Protein 8BH9 (pdb70)

Secondary structure (DSSP, 8-state):
-HHHHHHHHHHHHTSSS--HHHHHHHHHHHHHHHHHHHHHHHHTGGGS-GGG--HHHHHHHIIIIIIHHHHHHHHHHHHHHHHHHHHHHHHHHHTT-GGG-----TTTHHHHHHHHHHHHHHHHHHHHHHHHHHHHEE-TTS-HHHHHHHT----S-EE-TT-HHHHHHHHHHHHHHHHHHHHHHHHHHHHIIIIIGGGT-HHHHHHHHHS-----GGGGGHHHHHHHHHHHHH-TT--HHHHHHHHHHHHTT-HHHHHHHHHHHHHBTT--SSHHHHHHHHHHHSSHHHHHHHHHHH---S----HHHHHHHHHHHHHHHHH-HHHH-BTTEEETTEEHHHHHHHHHHHHHHT--HHHHHHHHHHHHHHHHH---HHHHHHHHHHHHHHHHHHHHHHTTS--HHHHHHHHHHHHH-HHHHHHHHH-HHHHHHHHHHHHH------S----SS--HHHHHTTTBGGGTTS--SS--GGG-S-S--TTTTT-GGGS--TTTHHHHHHHHHHHHHHHHHHHHHH-

Structure (mmCIF, N/CA/C/O backbone):
data_8BH9
#
_entry.id   8BH9
#
_cell.length_a   36.448
_cell.length_b   79.462
_cell.length_c   218.252
_cell.angle_alpha   90.000
_cell.angle_beta   90.000
_cell.angle_gamma   90.000
#
_symmetry.space_group_name_H-M   'P 21 21 21'
#
loop_
_entity.id
_entity.type
_entity.pdbx_description
1 polymer 'PCIF1_WW domain-containing protein'
2 polymer "RNA (5'-R(P*AP*AP*GP*AP*AP*UP*GP*CP*AP*UP*UP*C)-3')"
3 non-polymer 'POTASSIUM ION'
4 water water
#
loop_
_atom_site.group_PDB
_atom_site.id
_atom_site.type_symbol
_atom_site.label_atom_id
_atom_site.label_alt_id
_atom_site.label_comp_id
_atom_site.label_asym_id
_atom_site.label_entity_id
_atom_site.label_seq_id
_atom_site.pdbx_PDB_ins_code
_atom_site.Cartn_x
_atom_site.Cartn_y
_atom_site.Cartn_z
_atom_site.occupancy
_atom_site.B_iso_or_equiv
_atom_site.auth_seq_id
_atom_site.auth_comp_id
_atom_site.auth_asym_id
_atom_site.auth_atom_id
_atom_site.pdbx_PDB_model_num
ATOM 1 N N . ALA A 1 3 ? 12.46075 -30.39268 43.17656 1.000 82.39287 3 ALA A N 1
ATOM 2 C CA . ALA A 1 3 ? 11.41586 -31.31088 43.61978 1.000 82.45507 3 ALA A CA 1
ATOM 3 C C . ALA A 1 3 ? 10.19872 -31.25430 42.69915 1.000 80.71485 3 ALA A C 1
ATOM 4 O O . ALA A 1 3 ? 9.56026 -32.27603 42.44797 1.000 84.95651 3 ALA A O 1
ATOM 6 N N . ILE A 1 4 ? 9.88139 -30.05847 42.19391 1.000 70.68808 4 ILE A N 1
ATOM 7 C CA . ILE A 1 4 ? 8.74714 -29.91745 41.28336 1.000 72.87546 4 ILE A CA 1
ATOM 8 C C . ILE A 1 4 ? 8.97529 -30.72087 40.00656 1.000 78.27922 4 ILE A C 1
ATOM 9 O O . ILE A 1 4 ? 8.02751 -31.26785 39.42892 1.000 70.41023 4 ILE A O 1
ATOM 14 N N . ARG A 1 5 ? 10.22634 -30.81169 39.54819 1.000 75.36767 5 ARG A N 1
ATOM 15 C CA . ARG A 1 5 ? 10.52520 -31.62152 38.37063 1.000 83.04598 5 ARG A CA 1
ATOM 16 C C . ARG A 1 5 ? 10.20012 -33.09466 38.60717 1.000 77.65699 5 ARG A C 1
ATOM 17 O O . ARG A 1 5 ? 9.63643 -33.76065 37.72923 1.000 82.71213 5 ARG A O 1
ATOM 25 N N . THR A 1 6 ? 10.54763 -33.62366 39.78375 1.000 76.05129 6 THR A N 1
ATOM 26 C CA . THR A 1 6 ? 10.24334 -35.02184 40.08491 1.000 85.16625 6 THR A CA 1
ATOM 27 C C . THR A 1 6 ? 8.73977 -35.26150 40.09258 1.000 77.32797 6 THR A C 1
ATOM 28 O O . THR A 1 6 ? 8.24432 -36.24075 39.51259 1.000 75.00413 6 THR A O 1
ATOM 32 N N . TYR A 1 7 ? 7.99919 -34.36573 40.74945 1.000 71.43820 7 TYR A N 1
ATOM 33 C CA . TYR A 1 7 ? 6.54862 -34.48205 40.78671 1.000 72.42383 7 TYR A CA 1
ATOM 34 C C . TYR A 1 7 ? 5.95967 -34.42307 39.38651 1.000 68.56123 7 TYR A C 1
ATOM 35 O O . TYR A 1 7 ? 5.06383 -35.20469 39.05813 1.000 63.40238 7 TYR A O 1
ATOM 44 N N . SER A 1 8 ? 6.44689 -33.50110 38.54849 1.000 62.04596 8 SER A N 1
ATOM 45 C CA . SER A 1 8 ? 5.90589 -33.37518 37.19966 1.000 65.95383 8 SER A CA 1
ATOM 46 C C . SER A 1 8 ? 6.22760 -34.60665 36.35806 1.000 65.99030 8 SER A C 1
ATOM 47 O O . SER A 1 8 ? 5.41312 -35.01320 35.52326 1.000 60.71291 8 SER A O 1
ATOM 50 N N . THR A 1 9 ? 7.39752 -35.22430 36.57403 1.000 69.23449 9 THR A N 1
ATOM 51 C CA . THR A 1 9 ? 7.70077 -36.49581 35.91489 1.000 68.06659 9 THR A CA 1
ATOM 52 C C . THR A 1 9 ? 6.69659 -37.56810 36.30834 1.000 68.18931 9 THR A C 1
ATOM 53 O O . THR A 1 9 ? 6.13408 -38.26207 35.44803 1.000 69.23191 9 THR A O 1
ATOM 57 N N . GLN A 1 10 ? 6.48789 -37.74091 37.61781 1.000 69.28038 10 GLN A N 1
ATOM 58 C CA . GLN A 1 10 ? 5.54333 -38.75441 38.07233 1.000 63.90445 10 GLN A CA 1
ATOM 59 C C . GLN A 1 10 ? 4.15232 -38.46008 37.53736 1.000 65.05038 10 GLN A C 1
ATOM 60 O O . GLN A 1 10 ? 3.43557 -39.37372 37.10484 1.000 56.97796 10 GLN A O 1
ATOM 66 N N . LEU A 1 11 ? 3.76762 -37.17954 37.53395 1.000 54.49131 11 LEU A N 1
ATOM 67 C CA . LEU A 1 11 ? 2.46517 -36.79399 37.01526 1.000 54.54341 11 LEU A CA 1
ATOM 68 C C . LEU A 1 11 ? 2.33203 -37.17022 35.54795 1.000 55.83733 11 LEU A C 1
ATOM 69 O O . LEU A 1 11 ? 1.33720 -37.77294 35.14587 1.000 54.29883 11 LEU A O 1
ATOM 74 N N . GLU A 1 12 ? 3.32548 -36.82076 34.73096 1.000 60.37820 12 GLU A N 1
ATOM 75 C CA . GLU A 1 12 ? 3.23336 -37.11783 33.30770 1.000 67.91481 12 GLU A CA 1
ATOM 76 C C . GLU A 1 12 ? 3.19354 -38.61785 33.05790 1.000 65.80418 12 GLU A C 1
ATOM 77 O O . GLU A 1 12 ? 2.52073 -39.07397 32.12577 1.000 69.76006 12 GLU A O 1
ATOM 83 N N . GLU A 1 13 ? 3.89258 -39.39860 33.88175 1.000 65.80173 13 GLU A N 1
ATOM 84 C CA . GLU A 1 13 ? 3.75461 -40.84825 33.78929 1.000 71.79043 13 GLU A CA 1
ATOM 85 C C . GLU A 1 13 ? 2.33078 -41.28446 34.12367 1.000 67.70262 13 GLU A C 1
ATOM 86 O O . GLU A 1 13 ? 1.77049 -42.16236 33.45947 1.000 66.34314 13 GLU A O 1
ATOM 92 N N . ILE A 1 14 ? 1.72525 -40.67533 35.14392 1.000 61.04218 14 ILE A N 1
ATOM 93 C CA . ILE A 1 14 ? 0.36267 -41.04516 35.52666 1.000 67.88570 14 ILE A CA 1
ATOM 94 C C . ILE A 1 14 ? -0.63083 -40.66736 34.42941 1.000 64.03660 14 ILE A C 1
ATOM 95 O O . ILE A 1 14 ? -1.43425 -41.49515 33.98661 1.000 59.96897 14 ILE A O 1
ATOM 100 N N . LEU A 1 15 ? -0.57770 -39.41675 33.95994 1.000 56.89237 15 LEU A N 1
ATOM 101 C CA . LEU A 1 15 ? -1.55128 -38.92324 32.99385 1.000 56.30458 15 LEU A CA 1
ATOM 102 C C . LEU A 1 15 ? -1.41350 -39.60598 31.63812 1.000 64.35957 15 LEU A C 1
ATOM 103 O O . LEU A 1 15 ? -2.36032 -39.57498 30.84556 1.000 63.87218 15 LEU A O 1
ATOM 108 N N . SER A 1 16 ? -0.27577 -40.24488 31.36892 1.000 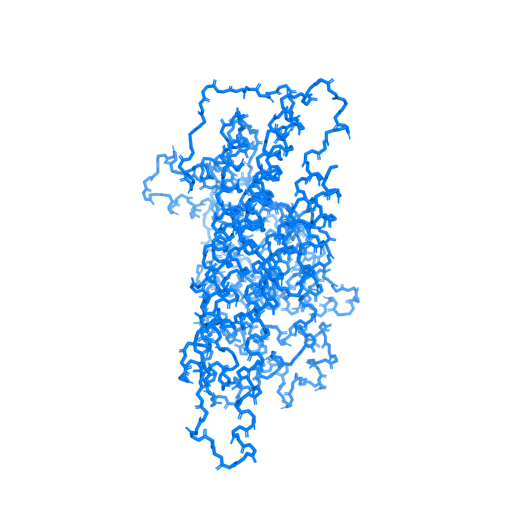62.59196 16 SER A N 1
ATOM 109 C CA . SER A 1 16 ? -0.05044 -40.92618 30.10157 1.000 71.57840 16 SER A CA 1
ATOM 110 C C . SER A 1 16 ? -0.58721 -42.35275 30.07476 1.000 77.13281 16 SER A C 1
ATOM 111 O O . SER A 1 16 ? -0.43730 -43.02951 29.05172 1.000 74.11650 16 SER A O 1
ATOM 114 N N . ARG A 1 17 ? -1.18342 -42.84107 31.15825 1.000 74.12315 17 ARG A N 1
ATOM 115 C CA . ARG A 1 17 ? -1.67351 -44.21529 31.16401 1.000 79.22300 17 ARG A CA 1
ATOM 116 C C . ARG A 1 17 ? -2.95022 -44.33793 30.33585 1.000 76.79508 17 ARG A C 1
ATOM 117 O O . ARG A 1 17 ? -3.77476 -43.42236 30.28965 1.000 69.94962 17 ARG A O 1
ATOM 125 N N . LYS A 1 18 ? -3.11127 -45.49197 29.67541 1.000 73.87282 18 LYS A N 1
ATOM 126 C CA . LYS A 1 18 ? -4.30450 -45.71094 28.86069 1.000 70.69360 18 LYS A CA 1
ATOM 127 C C . LYS A 1 18 ? -5.57568 -45.69973 29.70368 1.000 78.85675 18 LYS A C 1
ATOM 128 O O . LYS A 1 18 ? -6.62866 -45.24961 29.23538 1.000 83.89471 18 LYS A O 1
ATOM 134 N N . PHE A 1 19 ? -5.49977 -46.17390 30.94408 1.000 73.81645 19 PHE A N 1
ATOM 135 C CA . PHE A 1 19 ? -6.65066 -46.24426 31.83661 1.000 74.82254 19 PHE A CA 1
ATOM 136 C C . PHE A 1 19 ? -6.34870 -45.43555 33.09019 1.000 85.55517 19 PHE A C 1
ATOM 137 O O . PHE A 1 19 ? -5.39612 -45.73972 33.81671 1.000 76.10687 19 PHE A O 1
ATOM 145 N N . SER A 1 20 ? -7.16048 -44.40970 33.33703 1.000 83.73664 20 SER A N 1
ATOM 146 C CA . SER A 1 20 ? -6.87112 -43.41343 34.35840 1.000 94.03120 20 SER A CA 1
ATOM 147 C C . SER A 1 20 ? -7.43176 -43.84258 35.70660 1.000 99.05027 20 SER A C 1
ATOM 148 O O . SER A 1 20 ? -8.61007 -44.20070 35.81564 1.000 103.43864 20 SER A O 1
ATOM 151 N N . ASP A 1 21 ? -6.58078 -43.80551 36.72840 1.000 92.72708 21 ASP A N 1
ATOM 152 C CA . ASP A 1 21 ? -7.01319 -43.99267 38.10946 1.000 86.38751 21 ASP A CA 1
ATOM 153 C C . ASP A 1 21 ? -7.25635 -42.60248 38.68286 1.000 79.96771 21 ASP A C 1
ATOM 154 O O . ASP A 1 21 ? -6.31478 -41.86581 38.98499 1.000 68.86754 21 ASP A O 1
ATOM 159 N N . HIS A 1 22 ? -8.53219 -42.23341 38.79716 1.000 87.15998 22 HIS A N 1
ATOM 160 C CA . HIS A 1 22 ? -8.89330 -40.93605 39.35740 1.000 87.81786 22 HIS A CA 1
ATOM 161 C C . HIS A 1 22 ? -8.42603 -40.80555 40.80204 1.000 76.39946 22 HIS A C 1
ATOM 162 O O . HIS A 1 22 ? -7.90542 -39.75591 41.20335 1.000 64.20630 22 HIS A O 1
ATOM 169 N N . SER A 1 23 ? -8.60412 -41.86344 41.59763 1.000 84.72539 23 SER A N 1
ATOM 170 C CA . SER A 1 23 ? -8.19533 -41.81648 42.99485 1.000 73.40364 23 SER A CA 1
ATOM 171 C C . SER A 1 23 ? -6.69328 -41.63046 43.11470 1.000 63.58077 23 SER A C 1
ATOM 172 O O . SER A 1 23 ? -6.22441 -40.89582 43.98967 1.000 63.00723 23 SER A O 1
ATOM 175 N N . LEU A 1 24 ? -5.92065 -42.30276 42.25410 1.000 62.70528 24 LEU A N 1
ATOM 176 C CA . LEU A 1 24 ? -4.46851 -42.18039 42.32318 1.000 60.42710 24 LEU A CA 1
ATOM 177 C C . LEU A 1 24 ? -4.03111 -40.75245 42.03503 1.000 55.18533 24 LEU A C 1
ATOM 178 O O . LEU A 1 24 ? -3.21171 -40.18243 42.77020 1.000 58.82367 24 LEU A O 1
ATOM 183 N N . LEU A 1 25 ? -4.61339 -40.14394 40.99953 1.000 54.82227 25 LEU A N 1
ATOM 184 C CA . LEU A 1 25 ? -4.31978 -38.75312 40.67011 1.000 55.35199 25 LEU A CA 1
ATOM 185 C C . LEU A 1 25 ? -4.68020 -37.81397 41.81792 1.000 44.63473 25 LEU A C 1
ATOM 186 O O . LEU A 1 25 ? -3.86689 -36.97458 42.21730 1.000 42.27014 25 LEU A O 1
ATOM 191 N N . LEU A 1 26 ? -5.89819 -37.93056 42.35921 1.000 52.71276 26 LEU A N 1
ATOM 192 C CA . LEU A 1 26 ? -6.30376 -37.02795 43.44230 1.000 49.94314 26 LEU A CA 1
ATOM 193 C C . LEU A 1 26 ? -5.42946 -37.20863 44.68130 1.000 48.87790 26 LEU A C 1
ATOM 194 O O . LEU A 1 26 ? -5.04885 -36.22782 45.32957 1.000 52.93229 26 LEU A O 1
ATOM 199 N N . GLY A 1 27 ? -5.10391 -38.45342 45.03622 1.000 53.70199 27 GLY A N 1
ATOM 200 C CA . GLY A 1 27 ? -4.20936 -38.66748 46.16392 1.000 54.46473 27 GLY A CA 1
ATOM 201 C C . GLY A 1 27 ? -2.84350 -38.04681 45.93880 1.000 52.76500 27 GLY A C 1
ATOM 202 O O . GLY A 1 27 ? -2.27566 -37.42113 46.84269 1.000 54.32782 27 GLY A O 1
ATOM 203 N N . PHE A 1 28 ? -2.30604 -38.19872 44.72053 1.000 48.77710 28 PHE A N 1
ATOM 204 C CA . PHE A 1 28 ? -0.99577 -37.64504 44.39822 1.000 51.04295 28 PHE A CA 1
ATOM 205 C C . PHE A 1 28 ? -1.01861 -36.11660 44.43736 1.000 52.66528 28 PHE A C 1
ATOM 206 O O . PHE A 1 28 ? -0.08710 -35.48100 44.95372 1.000 45.18248 28 PHE A O 1
ATOM 214 N N . ASN A 1 29 ? -2.08433 -35.50753 43.90879 1.000 42.46760 29 ASN A N 1
ATOM 215 C CA . ASN A 1 29 ? -2.21175 -34.05740 43.99910 1.000 42.90996 29 ASN A CA 1
ATOM 216 C C . ASN A 1 29 ? -2.29024 -33.60778 45.44885 1.000 41.53136 29 ASN A C 1
ATOM 217 O O . ASN A 1 29 ? -1.64988 -32.62643 45.82725 1.000 43.74487 29 ASN A O 1
ATOM 222 N N . ALA A 1 30 ? -3.07419 -34.30645 46.27504 1.000 44.66232 30 ALA A N 1
ATOM 223 C CA . ALA A 1 30 ? -3.19981 -33.90647 47.67759 1.000 47.40120 30 ALA A CA 1
ATOM 224 C C . ALA A 1 30 ? -1.85676 -33.98910 48.40424 1.000 51.76793 30 ALA A C 1
ATOM 225 O O . ALA A 1 30 ? -1.50246 -33.08944 49.17941 1.000 47.59296 30 ALA A O 1
ATOM 227 N N . SER A 1 31 ? -1.08584 -35.05322 48.15208 1.000 48.99161 31 SER A N 1
ATOM 228 C CA . SER A 1 31 ? 0.23485 -35.17191 48.77265 1.000 56.42839 31 SER A CA 1
ATOM 229 C C . SER A 1 31 ? 1.18012 -34.06157 48.31004 1.000 47.19335 31 SER A C 1
ATOM 230 O O . SER A 1 31 ? 1.89353 -33.45777 49.13118 1.000 51.64193 31 SER A O 1
ATOM 233 N N . VAL A 1 32 ? 1.18621 -33.76050 47.00210 1.000 44.40943 32 VAL A N 1
ATOM 234 C CA . VAL A 1 32 ? 2.04875 -32.69182 46.49141 1.000 45.26874 32 VAL A CA 1
ATOM 235 C C . VAL A 1 32 ? 1.63823 -31.33777 47.06831 1.000 52.13504 32 VAL A C 1
ATOM 236 O O . VAL A 1 32 ? 2.48943 -30.49254 47.37322 1.000 47.60498 32 VAL A O 1
ATOM 240 N N . GLN A 1 33 ? 0.32991 -31.09454 47.18637 1.000 43.58491 33 GLN A N 1
ATOM 241 C CA . GLN A 1 33 ? -0.14954 -29.83740 47.74513 1.000 45.37627 33 GLN A CA 1
ATOM 242 C C . GLN A 1 33 ? 0.26652 -29.68810 49.19898 1.000 44.44048 33 GLN A C 1
ATOM 243 O O . GLN A 1 33 ? 0.68816 -28.60581 49.62211 1.000 44.04273 33 GLN A O 1
ATOM 249 N N . ALA A 1 34 ? 0.13254 -30.75683 49.98735 1.000 42.76936 34 ALA A N 1
ATOM 250 C CA . ALA A 1 34 ? 0.55043 -30.67488 51.38485 1.000 53.19429 34 ALA A CA 1
ATOM 251 C C . ALA A 1 34 ? 2.03122 -30.32094 51.47877 1.000 56.04941 34 ALA A C 1
ATOM 252 O O . ALA A 1 34 ? 2.42703 -29.41116 52.23942 1.000 54.82800 34 ALA A O 1
ATOM 254 N N . LYS A 1 35 ? 2.85335 -30.99843 50.66095 1.000 54.52498 35 LYS A N 1
ATOM 255 C CA . LYS A 1 35 ? 4.28561 -30.71929 50.62830 1.000 52.83491 35 LYS A CA 1
ATOM 256 C C . LYS A 1 35 ? 4.56628 -29.26407 50.27317 1.000 50.56307 35 LYS A C 1
ATOM 257 O O . LYS A 1 35 ? 5.30988 -28.57555 50.98223 1.000 55.29868 35 LYS A O 1
ATOM 263 N N . ILE A 1 36 ? 3.98464 -28.78384 49.17084 1.000 49.19360 36 ILE A N 1
ATOM 264 C CA . ILE A 1 36 ? 4.24722 -27.42518 48.69809 1.000 45.93465 36 ILE A CA 1
ATOM 265 C C . ILE A 1 36 ? 3.82268 -26.39738 49.74317 1.000 45.67095 36 ILE A C 1
ATOM 266 O O . ILE A 1 36 ? 4.49752 -25.38218 49.93977 1.000 44.52848 36 ILE A O 1
ATOM 271 N N . TYR A 1 37 ? 2.68610 -26.62521 50.40830 1.000 45.83006 37 TYR A N 1
ATOM 272 C CA . TYR A 1 37 ? 2.22300 -25.68181 51.42338 1.000 46.89921 37 TYR A CA 1
ATOM 273 C C . TYR A 1 37 ? 3.22787 -25.55441 52.57025 1.000 48.15266 37 TYR A C 1
ATOM 274 O O . TYR A 1 37 ? 3.64153 -24.43978 52.93679 1.000 43.27822 37 TYR A O 1
ATOM 283 N N . THR A 1 38 ? 3.63207 -26.68744 53.15818 1.000 43.87058 38 THR A N 1
ATOM 284 C CA . THR A 1 38 ? 4.60253 -26.58897 54.24689 1.000 51.10776 38 THR A CA 1
ATOM 285 C C . THR A 1 38 ? 5.91035 -25.96433 53.75251 1.000 55.15668 38 THR A C 1
ATOM 286 O O . THR A 1 38 ? 6.52625 -25.14255 54.46293 1.000 50.97700 38 THR A O 1
ATOM 290 N N . TRP A 1 39 ? 6.28777 -26.25523 52.49828 1.000 42.51007 39 TRP A N 1
ATOM 291 C CA . TRP A 1 39 ? 7.52527 -25.71632 51.95061 1.000 43.67656 39 TRP A CA 1
ATOM 292 C C . TRP A 1 39 ? 7.46848 -24.20221 51.82321 1.000 45.29587 39 TRP A C 1
ATOM 293 O O . TRP A 1 39 ? 8.42007 -23.51254 52.19694 1.000 47.54092 39 TRP A O 1
ATOM 304 N N . ILE A 1 40 ? 6.37080 -23.66225 51.29057 1.000 39.68516 40 ILE A N 1
ATOM 305 C CA . ILE A 1 40 ? 6.31950 -22.22375 51.03474 1.000 43.31977 40 ILE A CA 1
ATOM 306 C C . ILE A 1 40 ? 6.17569 -21.45544 52.34317 1.000 40.38703 40 ILE A C 1
ATOM 307 O O . ILE A 1 40 ? 6.75742 -20.37600 52.50914 1.000 37.86216 40 ILE A O 1
ATOM 312 N N . VAL A 1 41 ? 5.40873 -21.99851 53.29648 1.000 42.92686 41 VAL A N 1
ATOM 313 C CA . VAL A 1 41 ? 5.32023 -21.35608 54.60611 1.000 46.07746 41 VAL A CA 1
ATOM 314 C C . VAL A 1 41 ? 6.71872 -21.20824 55.20106 1.000 48.33880 41 VAL A C 1
ATOM 315 O O . VAL A 1 41 ? 7.13975 -20.11104 55.60964 1.000 38.43970 41 VAL A O 1
ATOM 319 N N . ASN A 1 42 ? 7.49007 -22.29766 55.16916 1.000 41.83679 42 ASN A N 1
ATOM 320 C CA . ASN A 1 42 ? 8.84454 -22.28294 55.71352 1.000 41.24789 42 ASN A CA 1
ATOM 321 C C . ASN A 1 42 ? 9.78288 -21.38753 54.89384 1.000 44.15931 42 ASN A C 1
ATOM 322 O O . ASN A 1 42 ? 10.69116 -20.75792 55.44773 1.000 38.74216 42 ASN A O 1
ATOM 327 N N . ASP A 1 43 ? 9.58141 -21.31768 53.57841 1.000 45.78579 43 ASP A N 1
ATOM 328 C CA . ASP A 1 43 ? 10.41453 -20.46956 52.72539 1.000 40.02696 43 ASP A CA 1
ATOM 329 C C . ASP A 1 43 ? 10.20536 -18.98063 53.02692 1.000 40.39730 43 ASP A C 1
ATOM 330 O O . ASP A 1 43 ? 11.16161 -18.19778 53.05269 1.000 38.52456 43 ASP A O 1
ATOM 335 N N . LEU A 1 44 ? 8.96152 -18.55962 53.23452 1.000 34.56644 44 LEU A N 1
ATOM 336 C CA . LEU A 1 44 ? 8.74076 -17.18386 53.67188 1.000 34.19022 44 LEU A CA 1
ATOM 337 C C . LEU A 1 44 ? 9.33479 -16.95105 55.05749 1.000 38.42646 44 LEU A C 1
ATOM 338 O O . LEU A 1 44 ? 9.99294 -15.93034 55.29829 1.000 35.87462 44 LEU A O 1
ATOM 343 N N . ASP A 1 45 ? 9.14733 -17.91344 55.97148 1.000 36.55157 45 ASP A N 1
ATOM 344 C CA . ASP A 1 45 ? 9.63136 -17.75047 57.34289 1.000 32.93478 45 ASP A CA 1
ATOM 345 C C . ASP A 1 45 ? 11.13511 -17.52493 57.38870 1.000 35.22858 45 ASP A C 1
ATOM 346 O O . ASP A 1 45 ? 11.62872 -16.74769 58.21303 1.000 38.00818 45 ASP A O 1
ATOM 351 N N . GLN A 1 46 ? 11.88708 -18.23282 56.54915 1.000 37.48811 46 GLN A N 1
ATOM 352 C CA . GLN A 1 46 ? 13.33841 -18.16017 56.54221 1.000 38.48966 46 GLN A CA 1
ATOM 353 C C . GLN A 1 46 ? 13.89300 -17.13547 55.54154 1.000 38.92390 46 GLN A C 1
ATOM 354 O O . GLN A 1 46 ? 15.11321 -17.09041 55.33054 1.000 42.24340 46 GLN A O 1
ATOM 360 N N . TYR A 1 47 ? 13.02717 -16.31210 54.94247 1.000 37.51654 47 TYR A N 1
ATOM 361 C CA . TYR A 1 47 ? 13.45098 -15.34243 53.92858 1.000 43.90380 47 TYR A CA 1
ATOM 362 C C . TYR A 1 47 ? 14.61668 -14.49913 54.40927 1.000 45.09663 47 TYR A C 1
ATOM 363 O O . TYR A 1 47 ? 15.64515 -14.38572 53.73128 1.000 46.69397 47 TYR A O 1
ATOM 372 N N . SER A 1 48 ? 14.48756 -13.91309 55.59448 1.000 41.02089 48 SER A N 1
ATOM 373 C CA . SER A 1 48 ? 15.55719 -13.05441 56.08166 1.000 47.75763 48 SER A CA 1
ATOM 374 C C . SER A 1 48 ? 16.81565 -13.82398 56.45339 1.000 51.18709 48 SER A C 1
ATOM 375 O O . SER A 1 48 ? 17.81711 -13.18939 56.78575 1.000 52.07521 48 SER A O 1
ATOM 378 N N . LYS A 1 49 ? 16.80998 -15.15652 56.42416 1.000 48.98972 49 LYS A N 1
ATOM 379 C CA . LYS A 1 49 ? 17.99900 -15.90670 56.81792 1.000 55.86537 49 LYS A CA 1
ATOM 380 C C . LYS A 1 49 ? 18.86667 -16.32930 55.64061 1.000 54.48903 49 LYS A C 1
ATOM 381 O O . LYS A 1 49 ? 19.98410 -16.79620 55.85966 1.000 57.55195 49 LYS A O 1
ATOM 387 N N . HIS A 1 50 ? 18.39546 -16.16802 54.41323 1.000 55.10100 50 HIS A N 1
ATOM 388 C CA . HIS A 1 50 ? 19.11522 -16.55780 53.21200 1.000 53.93185 50 HIS A CA 1
ATOM 389 C C . HIS A 1 50 ? 19.18033 -15.37583 52.26242 1.000 53.08161 50 HIS A C 1
ATOM 390 O O . HIS A 1 50 ? 18.37239 -14.44884 52.36699 1.000 48.82227 50 HIS A O 1
ATOM 397 N N . PRO A 1 51 ? 20.13427 -15.37365 51.32740 1.000 55.03023 51 PRO A N 1
ATOM 398 C CA . PRO A 1 51 ? 20.19883 -14.27900 50.34923 1.000 56.47326 51 PRO A CA 1
ATOM 399 C C . PRO A 1 51 ? 18.88443 -14.14843 49.60250 1.000 56.34354 51 PRO A C 1
ATOM 400 O O . PRO A 1 51 ? 18.22893 -15.14672 49.29505 1.000 53.30584 51 PRO A O 1
ATOM 404 N N . GLU A 1 52 ? 18.47583 -12.89816 49.34900 1.000 54.61511 52 GLU A N 1
ATOM 405 C CA . GLU A 1 52 ? 17.15439 -12.68040 48.76403 1.000 55.13049 52 GLU A CA 1
ATOM 406 C C . GLU A 1 52 ? 17.03948 -13.35490 47.40538 1.000 56.82095 52 GLU A C 1
ATOM 407 O O . GLU A 1 52 ? 15.98239 -13.88590 47.05309 1.000 55.47372 52 GLU A O 1
ATOM 413 N N . MET A 1 53 ? 18.12087 -13.36621 46.64032 1.000 54.44470 53 MET A N 1
ATOM 414 C CA . MET A 1 53 ? 18.07057 -13.97322 45.32361 1.000 67.66988 53 MET A CA 1
ATOM 415 C C . MET A 1 53 ? 17.95856 -15.49675 45.38334 1.000 68.72943 53 MET A C 1
ATOM 416 O O . MET A 1 53 ? 17.63929 -16.11997 44.36616 1.000 70.82550 53 MET A O 1
ATOM 421 N N . GLU A 1 54 ? 18.17354 -16.10490 46.55237 1.000 62.23591 54 GLU A N 1
ATOM 422 C CA . GLU A 1 54 ? 17.86436 -17.51339 46.75573 1.000 60.11349 54 GLU A CA 1
ATOM 423 C C . GLU A 1 54 ? 16.40922 -17.75128 47.14180 1.000 65.79991 54 GLU A C 1
ATOM 424 O O . GLU A 1 54 ? 16.00761 -18.90935 47.30855 1.000 61.74843 54 GLU A O 1
ATOM 430 N N . PHE A 1 55 ? 15.61759 -16.69334 47.29749 1.000 57.18765 55 PHE A N 1
ATOM 431 C CA . PHE A 1 55 ? 14.20137 -16.85041 47.58934 1.000 54.16853 55 PHE A CA 1
ATOM 432 C C . PHE A 1 55 ? 13.49613 -17.40656 46.35660 1.000 55.72974 55 PHE A C 1
ATOM 433 O O . PHE A 1 55 ? 13.46918 -16.75921 45.30453 1.000 59.42757 55 PHE A O 1
ATOM 441 N N . ASP A 1 56 ? 12.93477 -18.60948 46.48590 1.000 61.70485 56 ASP A N 1
ATOM 442 C CA . ASP A 1 56 ? 12.49340 -19.39652 45.34265 1.000 68.16127 56 ASP A CA 1
ATOM 443 C C . ASP A 1 56 ? 10.98090 -19.49799 45.19534 1.000 63.75969 56 ASP A C 1
ATOM 444 O O . ASP A 1 56 ? 10.51596 -20.09988 44.22315 1.000 54.08891 56 ASP A O 1
ATOM 449 N N . ALA A 1 57 ? 10.20250 -18.91828 46.11389 1.000 55.48042 57 ALA A N 1
ATOM 450 C CA . ALA A 1 57 ? 8.78336 -19.25055 46.19375 1.000 52.07757 57 ALA A CA 1
ATOM 451 C C . ALA A 1 57 ? 8.03423 -18.85633 44.92183 1.000 47.04880 57 ALA A C 1
ATOM 452 O O . ALA A 1 57 ? 7.11948 -19.56492 44.48943 1.000 41.61410 57 ALA A O 1
ATOM 454 N N . ILE A 1 58 ? 8.40453 -17.73975 44.30398 1.000 43.24300 58 ILE A N 1
ATOM 455 C CA . ILE A 1 58 ? 7.68702 -17.28140 43.11643 1.000 48.26460 58 ILE A CA 1
ATOM 456 C C . ILE A 1 58 ? 7.87713 -18.26093 41.96679 1.000 51.98651 58 ILE A C 1
ATOM 457 O O . ILE A 1 58 ? 6.91845 -18.62884 41.27354 1.000 47.11780 58 ILE A O 1
ATOM 462 N N . GLY A 1 59 ? 9.12033 -18.68914 41.74303 1.000 52.21216 59 GLY A N 1
ATOM 463 C CA . GLY A 1 59 ? 9.37747 -19.66866 40.69875 1.000 52.39694 59 GLY A CA 1
ATOM 464 C C . GLY A 1 59 ? 8.74527 -21.01379 40.99900 1.000 51.18784 59 GLY A C 1
ATOM 465 O O . GLY A 1 59 ? 8.20171 -21.66586 40.10563 1.000 50.33889 59 GLY A O 1
ATOM 466 N N . VAL A 1 60 ? 8.80440 -21.44160 42.26449 1.000 50.08605 60 VAL A N 1
ATOM 467 C CA . VAL A 1 60 ? 8.20067 -22.70739 42.67600 1.000 48.46597 60 VAL A CA 1
ATOM 468 C C . VAL A 1 60 ? 6.69986 -22.69766 42.40392 1.000 55.00321 60 VAL A C 1
ATOM 469 O O . VAL A 1 60 ? 6.13970 -23.65704 41.86091 1.000 50.29571 60 VAL A O 1
ATOM 473 N N . PHE A 1 61 ? 6.03034 -21.61433 42.78752 1.000 47.80519 61 PHE A N 1
ATOM 474 C CA . PHE A 1 61 ? 4.60175 -21.45994 42.54661 1.000 48.66194 61 PHE A CA 1
ATOM 475 C C . PHE A 1 61 ? 4.27808 -21.44305 41.05388 1.000 45.72387 61 PHE A C 1
ATOM 476 O O . PHE A 1 61 ? 3.33641 -22.11467 40.59884 1.000 47.15751 61 PHE A O 1
ATOM 484 N N . ASP A 1 62 ? 5.04502 -20.67656 40.27094 1.000 47.57830 62 ASP A N 1
ATOM 485 C CA . ASP A 1 62 ? 4.81260 -20.64677 38.83042 1.000 44.57484 62 ASP A CA 1
ATOM 486 C C . ASP A 1 62 ? 4.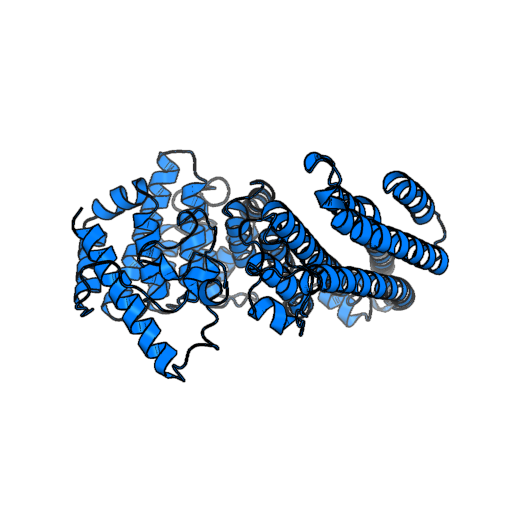97638 -22.03962 38.22117 1.000 50.37374 62 ASP A C 1
ATOM 487 O O . ASP A 1 62 ? 4.20840 -22.43508 37.33275 1.000 55.73554 62 ASP A O 1
ATOM 492 N N . LYS A 1 63 ? 5.96882 -22.80008 38.69214 1.000 54.22833 63 LYS A N 1
ATOM 493 C CA . LYS A 1 63 ? 6.19364 -24.14241 38.16396 1.000 55.88752 63 LYS A CA 1
ATOM 494 C C . LYS A 1 63 ? 5.10172 -25.10838 38.61116 1.000 53.84697 63 LYS A C 1
ATOM 495 O O . LYS A 1 63 ? 4.69284 -25.98014 37.84340 1.000 54.49871 63 LYS A O 1
ATOM 501 N N . LEU A 1 64 ? 4.61415 -24.97077 39.84423 1.000 47.46191 64 LEU A N 1
ATOM 502 C CA . LEU A 1 64 ? 3.51453 -25.81140 40.29413 1.000 46.09037 64 LEU A CA 1
ATOM 503 C C . LEU A 1 64 ? 2.29864 -25.62686 39.40532 1.000 50.81301 64 LEU A C 1
ATOM 504 O O . LEU A 1 64 ? 1.64290 -26.60561 39.02384 1.000 44.55511 64 LEU A O 1
ATOM 509 N N . TRP A 1 65 ? 1.98497 -24.37982 39.05583 1.000 43.49347 65 TRP A N 1
ATOM 510 C CA . TRP A 1 65 ? 0.86128 -24.15503 38.15054 1.000 42.81991 65 TRP A CA 1
ATOM 511 C C . TRP A 1 65 ? 1.15007 -24.70758 36.75717 1.000 49.19256 65 TRP A C 1
ATOM 512 O O . TRP A 1 65 ? 0.38937 -25.53047 36.23191 1.000 44.28055 65 TRP A O 1
ATOM 523 N N . THR A 1 66 ? 2.24285 -24.26069 36.12985 1.000 44.60092 66 THR A N 1
ATOM 524 C CA . THR A 1 66 ? 2.43018 -24.57732 34.71217 1.000 50.37484 66 THR A CA 1
ATOM 525 C C . THR A 1 66 ? 2.75936 -26.04836 34.47417 1.000 51.97793 66 THR A C 1
ATOM 526 O O . THR A 1 66 ? 2.36959 -26.60473 33.43691 1.000 46.47390 66 THR A O 1
ATOM 530 N N . ASP A 1 67 ? 3.49291 -26.69108 35.38408 1.000 52.21497 67 ASP A N 1
ATOM 531 C CA . ASP A 1 67 ? 3.94097 -28.05482 35.14930 1.000 50.54044 67 ASP A CA 1
ATOM 532 C C . ASP A 1 67 ? 3.12172 -29.10062 35.89219 1.000 52.67938 67 ASP A C 1
ATOM 533 O O . ASP A 1 67 ? 3.24312 -30.28387 35.56305 1.000 51.22621 67 ASP A O 1
ATOM 538 N N . PHE A 1 68 ? 2.38094 -28.73128 36.94528 1.000 43.89964 68 PHE A N 1
ATOM 539 C CA . PHE A 1 68 ? 1.56288 -29.72226 37.64724 1.000 42.57812 68 PHE A CA 1
ATOM 540 C C . PHE A 1 68 ? 0.05547 -29.50118 37.53166 1.000 46.12543 68 PHE A C 1
ATOM 541 O O . PHE A 1 68 ? -0.63679 -30.35613 36.97189 1.000 41.41092 68 PHE A O 1
ATOM 549 N N . HIS A 1 69 ? -0.46482 -28.32646 37.89299 1.000 40.46495 69 HIS A N 1
ATOM 550 C CA . HIS A 1 69 ? -1.91130 -28.20601 38.03563 1.000 39.09397 69 HIS A CA 1
ATOM 551 C C . HIS A 1 69 ? -2.59999 -27.94940 36.69879 1.000 37.46871 69 HIS A C 1
ATOM 552 O O . HIS A 1 69 ? -3.66935 -28.51648 36.41295 1.000 39.53398 69 HIS A O 1
ATOM 559 N N . TYR A 1 70 ? -2.02714 -27.07230 35.88501 1.000 34.06014 70 TYR A N 1
ATOM 560 C CA . TYR A 1 70 ? -2.61960 -26.80405 34.58374 1.000 44.86182 70 TYR A CA 1
ATOM 561 C C . TYR A 1 70 ? -2.58151 -28.03079 33.66655 1.000 43.84950 70 TYR A C 1
ATOM 562 O O . TYR A 1 70 ? -3.56539 -28.28100 32.95607 1.000 44.64649 70 TYR A O 1
ATOM 571 N N . PRO A 1 71 ? -1.47584 -28.79233 33.60702 1.000 45.20752 71 PRO A N 1
ATOM 572 C CA . PRO A 1 71 ? -1.50891 -30.02077 32.79046 1.000 45.28797 71 PRO A CA 1
ATOM 573 C C . PRO A 1 71 ? -2.62191 -30.96773 33.19305 1.000 46.52854 71 PRO A C 1
ATOM 574 O O . PRO A 1 71 ? -3.20996 -31.61069 32.32102 1.000 47.19688 71 PRO A O 1
ATOM 578 N N . ILE A 1 72 ? -2.93870 -31.07555 34.48538 1.000 40.67018 72 ILE A N 1
ATOM 579 C CA . ILE A 1 72 ? -4.07140 -31.90652 34.88352 1.000 41.85618 72 ILE A CA 1
ATOM 580 C C . ILE A 1 72 ? -5.36447 -31.34434 34.31590 1.000 40.61489 72 ILE A C 1
ATOM 581 O O . ILE A 1 72 ? -6.22787 -32.09768 33.83708 1.000 40.62697 72 ILE A O 1
ATOM 586 N N . ILE A 1 73 ? -5.53261 -30.01505 34.37646 1.000 40.22953 73 ILE A N 1
ATOM 587 C CA . ILE A 1 73 ? -6.71952 -29.41614 33.75585 1.000 42.82979 73 ILE A CA 1
ATOM 588 C C . ILE A 1 73 ? -6.80406 -29.79009 32.27545 1.000 44.16936 73 ILE A C 1
ATOM 589 O O . ILE A 1 73 ? -7.87559 -30.14505 31.76449 1.000 44.39258 73 ILE A O 1
ATOM 594 N N . LYS A 1 74 ? -5.67710 -29.70629 31.56587 1.000 40.91789 74 LYS A N 1
ATOM 595 C CA . LYS A 1 74 ? -5.66683 -29.96553 30.12861 1.000 52.25521 74 LYS A CA 1
ATOM 596 C C . LYS A 1 74 ? -5.93712 -31.43337 29.81740 1.000 50.55645 74 LYS A C 1
ATOM 597 O O . LYS A 1 74 ? -6.57426 -31.74939 28.80427 1.000 49.79171 74 LYS A O 1
ATOM 603 N N . PHE A 1 75 ? -5.43409 -32.33077 30.66562 1.000 47.59789 75 PHE A N 1
ATOM 604 C CA . PHE A 1 75 ? -5.75655 -33.75249 30.58782 1.000 51.50490 75 PHE A CA 1
ATOM 605 C C . PHE A 1 75 ? -7.26609 -33.97797 30.67740 1.000 50.53468 75 PHE A C 1
ATOM 606 O O . PHE A 1 75 ? -7.85677 -34.67818 29.84470 1.000 46.06395 75 PHE A O 1
ATOM 614 N N . PHE A 1 76 ? -7.91589 -33.36464 31.67374 1.000 47.48078 76 PHE A N 1
ATOM 615 C CA . PHE A 1 76 ? -9.36646 -33.53198 31.80079 1.000 51.18859 76 PHE A CA 1
ATOM 616 C C . PHE A 1 76 ? -10.10338 -32.95008 30.59430 1.000 51.99604 76 PHE A C 1
ATOM 617 O O . PHE A 1 76 ? -11.07455 -33.54329 30.09312 1.000 49.18502 76 PHE A O 1
ATOM 625 N N . GLN A 1 77 ? -9.64917 -31.79273 30.11079 1.000 40.50834 77 GLN A N 1
ATOM 626 C CA . GLN A 1 77 ? -10.25333 -31.19329 28.92353 1.000 52.93861 77 GLN A CA 1
ATOM 627 C C . GLN A 1 77 ? -10.13063 -32.11508 27.71611 1.000 51.06506 77 GLN A C 1
ATOM 628 O O . GLN A 1 77 ? -11.07653 -32.24764 26.93249 1.000 58.17259 77 GLN A O 1
ATOM 634 N N . GLN A 1 78 ? -8.96693 -32.74442 27.53891 1.000 54.52333 78 GLN A N 1
ATOM 635 C CA . GLN A 1 78 ? -8.78493 -33.66112 26.41656 1.000 52.38277 78 GLN A CA 1
ATOM 636 C C . GLN A 1 78 ? -9.72274 -34.85959 26.52257 1.000 58.84821 78 GLN A C 1
ATOM 637 O O . GLN A 1 78 ? -10.24162 -35.34188 25.50695 1.000 65.26416 78 GLN A O 1
ATOM 643 N N . GLN A 1 79 ? -9.95133 -35.36141 27.74298 1.000 50.47493 79 GLN A N 1
ATOM 644 C CA . GLN A 1 79 ? -10.93895 -36.43503 27.90809 1.000 57.96298 79 GLN A CA 1
ATOM 645 C C . GLN A 1 79 ? -12.33618 -35.97639 27.48935 1.000 58.10164 79 GLN A C 1
ATOM 646 O O . GLN A 1 79 ? -13.08307 -36.71577 26.82130 1.000 57.86326 79 GLN A O 1
ATOM 652 N N . HIS A 1 80 ? -12.71174 -34.75512 27.88284 1.000 58.14165 80 HIS A N 1
ATOM 653 C CA . HIS A 1 80 ? -14.01127 -34.22852 27.47245 1.000 50.75896 80 HIS A CA 1
ATOM 654 C C . HIS A 1 80 ? -14.10207 -34.13755 25.95707 1.000 58.10347 80 HIS A C 1
ATOM 655 O O . HIS A 1 80 ? -15.12412 -34.50573 25.36155 1.000 64.57270 80 HIS A O 1
ATOM 662 N N . ALA A 1 81 ? -13.03669 -33.64481 25.31964 1.000 55.00846 81 ALA A N 1
ATOM 663 C CA . ALA A 1 81 ? -13.03306 -33.50475 23.86600 1.000 61.03976 81 ALA A CA 1
ATOM 664 C C . ALA A 1 81 ? -13.13984 -34.86249 23.18507 1.000 65.53110 81 ALA A C 1
ATOM 665 O O . ALA A 1 81 ? -13.78517 -34.98959 22.13761 1.000 70.77923 81 ALA A O 1
ATOM 667 N N . VAL A 1 82 ? -12.51274 -35.89188 23.76071 1.000 61.87055 82 VAL A N 1
ATOM 668 C CA . VAL A 1 82 ? -12.61653 -37.22670 23.17138 1.000 72.47034 82 VAL A CA 1
ATOM 669 C C . VAL A 1 82 ? -14.07136 -37.67592 23.15389 1.000 74.15298 82 VAL A C 1
ATOM 670 O O . VAL A 1 82 ? -14.57654 -38.17844 22.14143 1.000 66.88545 82 VAL A O 1
ATOM 674 N N . VAL A 1 83 ? -14.77378 -37.49076 24.27596 1.000 66.66024 83 VAL A N 1
ATOM 675 C CA . VAL A 1 83 ? -16.17962 -37.90461 24.30611 1.000 69.49164 83 VAL A CA 1
ATOM 676 C C . VAL A 1 83 ? -17.02139 -37.06395 23.34175 1.000 72.63138 83 VAL A C 1
ATOM 677 O O . VAL A 1 83 ? -17.92182 -37.57944 22.65949 1.000 75.92514 83 VAL A O 1
ATOM 681 N N . PHE A 1 84 ? -16.75217 -35.75801 23.27288 1.000 67.33473 84 PHE A N 1
ATOM 682 C CA . PHE A 1 84 ? -17.50869 -34.90439 22.35833 1.000 75.60704 84 PHE A CA 1
ATOM 683 C C . PHE A 1 84 ? -17.32293 -35.35186 20.90888 1.000 78.36252 84 PHE A C 1
ATOM 684 O O . PHE A 1 84 ? -18.28606 -35.40441 20.12791 1.000 79.54652 84 PHE A O 1
ATOM 692 N N . GLU A 1 85 ? -16.08774 -35.68445 20.53264 1.000 76.77729 85 GLU A N 1
ATOM 693 C CA . GLU A 1 85 ? -15.83582 -36.15826 19.17915 1.000 87.03514 85 GLU A CA 1
ATOM 694 C C . GLU A 1 85 ? -16.47965 -37.51988 18.93361 1.000 91.76021 85 GLU A C 1
ATOM 695 O O . GLU A 1 85 ? -16.89806 -37.80451 17.80677 1.000 104.69084 85 GLU A O 1
ATOM 701 N N . GLU A 1 86 ? -16.58102 -38.36919 19.96271 1.000 83.23106 86 GLU A N 1
ATOM 702 C CA . GLU A 1 86 ? -17.34493 -39.60643 19.79972 1.000 91.62622 86 GLU A CA 1
ATOM 703 C C . GLU A 1 86 ? -18.79893 -39.30732 19.44934 1.000 98.18875 86 GLU A C 1
ATOM 704 O O . GLU A 1 86 ? -19.38823 -39.96080 18.57264 1.000 102.22483 86 GLU A O 1
ATOM 710 N N . GLN A 1 87 ? -19.39159 -38.31532 20.12053 1.000 79.81567 87 GLN A N 1
ATOM 711 C CA . GLN A 1 87 ? -20.76212 -37.92529 19.78320 1.000 91.23832 87 GLN A CA 1
ATOM 712 C C . GLN A 1 87 ? -20.85468 -37.42963 18.34178 1.000 97.94891 87 GLN A C 1
ATOM 713 O O . GLN A 1 87 ? -21.79691 -37.77093 17.61065 1.000 91.41974 87 GLN A O 1
ATOM 719 N N . ASN A 1 88 ? -19.88191 -36.61957 17.92062 1.000 95.91925 88 ASN A N 1
ATOM 720 C CA . ASN A 1 88 ? -19.87778 -36.10897 16.55032 1.000 102.38352 88 ASN A CA 1
ATOM 721 C C . ASN A 1 88 ? -19.78513 -37.24531 15.53147 1.000 102.42131 88 ASN A C 1
ATOM 722 O O . ASN A 1 88 ? -20.46284 -37.22308 14.49298 1.000 99.35592 88 ASN A O 1
ATOM 727 N N . ARG A 1 89 ? -18.94216 -38.24376 15.81162 1.000 102.83636 89 ARG A N 1
ATOM 728 C CA . ARG A 1 89 ? -18.82605 -39.39975 14.92810 1.000 103.60368 89 ARG A CA 1
ATOM 729 C C . ARG A 1 89 ? -20.13872 -40.16386 14.84527 1.000 108.56997 89 ARG A C 1
ATOM 730 O O . ARG A 1 89 ? -20.54454 -40.60002 13.75928 1.000 111.36701 89 ARG A O 1
ATOM 738 N N . GLU A 1 90 ? -20.81161 -40.34995 15.98507 1.000 97.90515 90 GLU A N 1
ATOM 739 C CA . GLU A 1 90 ? -22.10293 -41.03071 15.95785 1.000 103.74921 90 GLU A CA 1
ATOM 740 C C . GLU A 1 90 ? -23.10660 -40.26531 15.10266 1.000 108.40070 90 GLU A C 1
ATOM 741 O O . GLU A 1 90 ? -23.84908 -40.86634 14.31178 1.000 107.04816 90 GLU A O 1
ATOM 747 N N . LEU A 1 91 ? -23.12961 -38.93535 15.23472 1.000 93.36382 91 LEU A N 1
ATOM 748 C CA . LEU A 1 91 ? -24.05493 -38.12904 14.44155 1.000 100.83325 91 LEU A CA 1
ATOM 749 C C . LEU A 1 91 ? -23.76841 -38.26649 12.95148 1.000 111.29014 91 LEU A C 1
ATOM 750 O O . LEU A 1 91 ? -24.68849 -38.44131 12.14368 1.000 110.72171 91 LEU A O 1
ATOM 755 N N . LYS A 1 92 ? -22.49192 -38.18317 12.56831 1.000 110.56529 92 LYS A N 1
ATOM 756 C CA . LYS A 1 92 ? -22.14436 -38.28772 11.15304 1.000 122.39747 92 LYS A CA 1
ATOM 757 C C . LYS A 1 92 ? -22.49394 -39.66577 10.60003 1.000 119.64089 92 LYS A C 1
ATOM 758 O O . LYS A 1 92 ? -22.98302 -39.78456 9.46844 1.000 126.00151 92 LYS A O 1
ATOM 764 N N . LYS A 1 93 ? -22.24871 -40.72006 11.38628 1.000 122.84590 93 LYS A N 1
ATOM 765 C CA . LYS A 1 93 ? -22.58649 -42.07194 10.95029 1.000 123.09401 93 LYS A CA 1
ATOM 766 C C . LYS A 1 93 ? -24.08965 -42.23479 10.75939 1.000 130.72795 93 LYS A C 1
ATOM 767 O O . LYS A 1 93 ? -24.53775 -42.81871 9.76278 1.000 118.87979 93 LYS A O 1
ATOM 773 N N . CYS A 1 94 ? -24.88637 -41.72414 11.70479 1.000 125.68671 94 CYS A N 1
ATOM 774 C CA . CYS A 1 94 ? -26.33683 -41.80721 11.56311 1.000 128.44581 94 CYS A CA 1
ATOM 775 C C . CYS A 1 94 ? -26.82758 -41.00391 10.36430 1.000 131.25422 94 CYS A C 1
ATOM 776 O O . CYS A 1 94 ? -27.77958 -41.41635 9.68915 1.000 127.95079 94 CYS A O 1
ATOM 779 N N . GLN A 1 95 ? -26.19465 -39.86014 10.08402 1.000 129.40883 95 GLN A N 1
ATOM 780 C CA . GLN A 1 95 ? -26.56653 -39.07332 8.91121 1.000 121.40089 95 GLN A CA 1
ATOM 781 C C . GLN A 1 95 ? -26.26434 -39.82581 7.61815 1.000 133.64839 95 GLN A C 1
ATOM 782 O O . GLN A 1 95 ? -27.09905 -39.87190 6.70634 1.000 131.08622 95 GLN A O 1
ATOM 788 N N . LYS A 1 96 ? -25.07432 -40.42539 7.51600 1.000 132.40800 96 LYS A N 1
ATOM 789 C CA . LYS A 1 96 ? -24.69404 -41.08379 6.26919 1.000 127.18942 96 LYS A CA 1
ATOM 790 C C . LYS A 1 96 ? -25.39419 -42.41946 6.05863 1.000 124.93077 96 LYS A C 1
ATOM 791 O O . LYS A 1 96 ? -25.43213 -42.90716 4.92539 1.000 128.98017 96 LYS A O 1
ATOM 797 N N . GLU A 1 97 ? -25.94823 -43.02013 7.10678 1.000 127.07288 97 GLU A N 1
ATOM 798 C CA . GLU A 1 97 ? -26.65707 -44.28631 6.98205 1.000 131.90241 97 GLU A CA 1
ATOM 799 C C . GLU A 1 97 ? -28.14543 -44.10347 6.70405 1.000 136.46578 97 GLU A C 1
ATOM 800 O O . GLU A 1 97 ? -28.89366 -45.08734 6.72041 1.000 135.45533 97 GLU A O 1
ATOM 806 N N . GLY A 1 98 ? -28.58880 -42.87453 6.44609 1.000 132.13104 98 GLY A N 1
ATOM 807 C CA . GLY A 1 98 ? -29.99144 -42.63931 6.17168 1.000 136.64532 98 GLY A CA 1
ATOM 808 C C . GLY A 1 98 ? -30.90225 -42.80058 7.36540 1.000 139.82370 98 GLY A C 1
ATOM 809 O O . GLY A 1 98 ? -32.10434 -43.01964 7.18911 1.000 140.56561 98 GLY A O 1
ATOM 810 N N . ARG A 1 99 ? -30.36207 -42.69975 8.58078 1.000 131.09849 99 ARG A N 1
ATOM 811 C CA . ARG A 1 99 ? -31.13001 -42.83857 9.81772 1.000 129.78581 99 ARG A CA 1
ATOM 812 C C . ARG A 1 99 ? -30.79851 -41.66298 10.73057 1.000 130.35796 99 ARG A C 1
ATOM 813 O O . ARG A 1 99 ? -30.18891 -41.83675 11.79252 1.000 120.30040 99 ARG A O 1
ATOM 821 N N . PRO A 1 100 ? -31.19435 -40.44395 10.34727 1.000 131.08723 100 PRO A N 1
ATOM 822 C CA . PRO A 1 100 ? -30.80117 -39.27143 11.14522 1.000 120.81186 100 PRO A CA 1
ATOM 823 C C . PRO A 1 100 ? -31.55845 -39.15733 12.45417 1.000 121.42740 100 PRO A C 1
ATOM 824 O O . PRO A 1 100 ? -30.99000 -38.68443 13.44695 1.000 123.76834 100 PRO A O 1
ATOM 828 N N . GLY A 1 101 ? -32.82363 -39.57366 12.48877 1.000 124.21093 101 GLY A N 1
ATOM 829 C CA . GLY A 1 101 ? -33.57956 -39.54543 13.72510 1.000 123.74641 101 GLY A CA 1
ATOM 830 C C . GLY A 1 101 ? -33.14984 -40.58081 14.73936 1.000 124.23053 101 GLY A C 1
ATOM 831 O O . GLY A 1 101 ? -33.54557 -40.48000 15.90583 1.000 129.82105 101 GLY A O 1
ATOM 832 N N . GLU A 1 102 ? -32.34867 -41.56434 14.32679 1.000 120.65160 102 GLU A N 1
ATOM 833 C CA . GLU A 1 102 ? -31.84617 -42.58135 15.24005 1.000 122.49844 102 GLU A CA 1
ATOM 834 C C . GLU A 1 102 ? -30.63714 -42.11811 16.04431 1.000 117.38232 102 GLU A C 1
ATOM 835 O O . GLU A 1 102 ? -30.18508 -42.85604 16.92644 1.000 111.45974 102 GLU A O 1
ATOM 841 N N . PHE A 1 103 ? -30.10251 -40.93136 15.76396 1.000 109.38169 103 PHE A N 1
ATOM 842 C CA . PHE A 1 103 ? -28.95352 -40.43391 16.51035 1.000 113.73874 103 PHE A CA 1
ATOM 843 C C . PHE A 1 103 ? -29.37184 -40.02899 17.92043 1.000 114.76350 103 PHE A C 1
ATOM 844 O O . PHE A 1 103 ? -30.37823 -39.33859 18.10848 1.000 124.00000 103 PHE A O 1
ATOM 852 N N . LYS A 1 104 ? -28.59710 -40.46056 18.91381 1.000 117.45621 104 LYS A N 1
ATOM 853 C CA . LYS A 1 104 ? -28.85321 -40.12682 20.30925 1.000 107.91455 104 LYS A CA 1
ATOM 854 C C . LYS A 1 104 ? -27.55013 -39.72226 20.98090 1.000 99.44910 104 LYS A C 1
ATOM 855 O O . LYS A 1 104 ? -26.56399 -40.46394 20.92290 1.000 98.98583 104 LYS A O 1
ATOM 861 N N . VAL A 1 105 ? -27.54362 -38.55089 21.61981 1.000 98.67405 105 VAL A N 1
ATOM 862 C CA . VAL A 1 105 ? -26.43451 -38.21059 22.49966 1.000 96.94090 105 VAL A CA 1
ATOM 863 C C . VAL A 1 105 ? -26.44864 -39.15833 23.68729 1.000 88.97300 105 VAL A C 1
ATOM 864 O O . VAL A 1 105 ? -27.51065 -39.47436 24.24479 1.000 93.88797 105 VAL A O 1
ATOM 868 N N . ARG A 1 106 ? -25.27097 -39.64341 24.05952 1.000 80.39127 106 ARG A N 1
ATOM 869 C CA . ARG A 1 106 ? -25.12920 -40.41311 25.28143 1.000 99.50481 106 ARG A CA 1
ATOM 870 C C . ARG A 1 106 ? -24.60190 -39.48021 26.35772 1.000 89.53006 106 ARG A C 1
ATOM 871 O O . ARG A 1 106 ? -23.43817 -39.04576 26.27072 1.000 89.80867 106 ARG A O 1
ATOM 879 N N . PRO A 1 107 ? -25.40299 -39.13794 27.37610 1.000 96.20463 107 PRO A N 1
ATOM 880 C CA . PRO A 1 107 ? -24.92801 -38.20631 28.41152 1.000 88.57315 107 PRO A CA 1
ATOM 881 C C . PRO A 1 107 ? -23.98318 -38.83194 29.42057 1.000 84.84435 107 PRO A C 1
ATOM 882 O O . PRO A 1 107 ? -23.20433 -38.10066 30.04724 1.000 85.60393 107 PRO A O 1
ATOM 886 N N . VAL A 1 108 ? -24.03861 -40.15234 29.60673 1.000 86.58261 108 VAL A N 1
ATOM 887 C CA . VAL A 1 108 ? -23.11016 -40.83630 30.49725 1.000 97.26236 108 VAL A CA 1
ATOM 888 C C . VAL A 1 108 ? -21.71117 -40.79869 29.89032 1.000 88.96972 108 VAL A C 1
ATOM 889 O O . VAL A 1 108 ? -21.53882 -40.63156 28.67471 1.000 97.59183 108 VAL A O 1
ATOM 893 N N . GLU A 1 109 ? -20.69977 -40.90880 30.75099 1.000 92.03780 109 GLU A N 1
ATOM 894 C CA . GLU A 1 109 ? -19.27531 -40.85433 30.42539 1.000 93.68636 109 GLU A CA 1
ATOM 895 C C . GLU A 1 109 ? -18.83545 -39.46258 29.97090 1.000 88.76895 109 GLU A C 1
ATOM 896 O O . GLU A 1 109 ? -17.63359 -39.20528 29.90037 1.000 92.44993 109 GLU A O 1
ATOM 902 N N . MET A 1 110 ? -19.76016 -38.55290 29.66910 1.000 79.64171 110 MET A N 1
ATOM 903 C CA . MET A 1 110 ? -19.42599 -37.13946 29.78462 1.000 75.63641 110 MET A CA 1
ATOM 904 C C . MET A 1 110 ? -19.56107 -36.69110 31.23188 1.000 65.94361 110 MET A C 1
ATOM 905 O O . MET A 1 110 ? -18.69943 -35.96786 31.74578 1.000 65.45893 110 MET A O 1
ATOM 910 N N . ARG A 1 111 ? -20.62959 -37.14015 31.89850 1.000 67.03072 111 ARG A N 1
ATOM 911 C CA . ARG A 1 111 ? -20.86450 -36.77454 33.29030 1.000 69.19866 111 ARG A CA 1
ATOM 912 C C . ARG A 1 111 ? -19.83315 -37.39059 34.22307 1.000 71.27581 111 ARG A C 1
ATOM 913 O O . ARG A 1 111 ? -19.47519 -36.77222 35.22780 1.000 67.54588 111 ARG A O 1
ATOM 921 N N . LYS A 1 112 ? -19.36151 -38.60648 33.93347 1.000 58.74563 112 LYS A N 1
ATOM 922 C CA . LYS A 1 112 ? -18.36044 -39.21980 34.80423 1.000 69.71288 112 LYS A CA 1
ATOM 923 C C . LYS A 1 112 ? -17.02535 -38.48490 34.71469 1.000 62.39500 112 LYS A C 1
ATOM 924 O O . LYS A 1 112 ? -16.38393 -38.19574 35.73993 1.000 56.19200 112 LYS A O 1
ATOM 930 N N . ILE A 1 113 ? -16.58454 -38.18482 3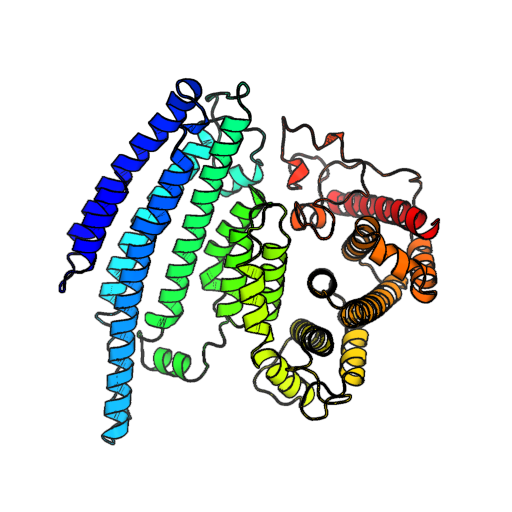3.48804 1.000 56.23400 113 ILE A N 1
ATOM 931 C CA . ILE A 1 113 ? -15.35056 -37.42846 33.31488 1.000 56.75946 113 ILE A CA 1
ATOM 932 C C . ILE A 1 113 ? -15.47025 -36.06986 33.98195 1.000 54.46785 113 ILE A C 1
ATOM 933 O O . ILE A 1 113 ? -14.57643 -35.64473 34.72416 1.000 55.28503 113 ILE A O 1
ATOM 938 N N . ASN A 1 114 ? -16.57858 -35.36676 33.72080 1.000 52.36605 114 ASN A N 1
ATOM 939 C CA . ASN A 1 114 ? -16.76981 -34.05447 34.32160 1.000 58.33384 114 ASN A CA 1
ATOM 940 C C . ASN A 1 114 ? -16.80305 -34.14675 35.83434 1.000 54.52480 114 ASN A C 1
ATOM 941 O O . ASN A 1 114 ? -16.32978 -33.23551 36.51016 1.000 58.99484 114 ASN A O 1
ATOM 946 N N . ASP A 1 115 ? -17.35186 -35.23194 36.38078 1.000 52.05308 115 ASP A N 1
ATOM 947 C CA . ASP A 1 115 ? -17.39802 -35.38780 37.83184 1.000 52.47081 115 ASP A CA 1
ATOM 948 C C . ASP A 1 115 ? -15.99942 -35.51789 38.42580 1.000 50.80253 115 ASP A C 1
ATOM 949 O O . ASP A 1 115 ? -15.68417 -34.89307 39.44930 1.000 52.85406 115 ASP A O 1
ATOM 954 N N . ASN A 1 116 ? -15.14442 -36.33261 37.80193 1.000 51.86913 116 ASN A N 1
ATOM 955 C CA . ASN A 1 116 ? -13.76040 -36.40190 38.27309 1.000 49.77299 116 ASN A CA 1
ATOM 956 C C . ASN A 1 116 ? -13.06795 -35.04910 38.12431 1.000 48.42317 116 ASN A C 1
ATOM 957 O O . ASN A 1 116 ? -12.30436 -34.62048 39.00653 1.000 46.28641 116 ASN A O 1
ATOM 962 N N . PHE A 1 117 ? -13.33377 -34.36124 37.01047 1.000 49.50274 117 PHE A N 1
ATOM 963 C CA . PHE A 1 117 ? -12.73774 -33.05230 36.77461 1.000 43.99838 117 PHE A CA 1
ATOM 964 C C . PHE A 1 117 ? -13.16089 -32.06100 37.84772 1.000 37.88195 117 PHE A C 1
ATOM 965 O O . PHE A 1 117 ? -12.33053 -31.31826 38.37249 1.000 44.13104 117 PHE A O 1
ATOM 973 N N . MET A 1 118 ? -14.44704 -32.07089 38.20317 1.000 48.61280 118 MET A N 1
ATOM 974 C CA . MET A 1 118 ? -14.99115 -31.17541 39.21858 1.000 53.32648 118 MET A CA 1
ATOM 975 C C . MET A 1 118 ? -14.38290 -31.44880 40.58483 1.000 49.48609 118 MET A C 1
ATOM 976 O O . MET A 1 118 ? -14.11239 -30.51204 41.34689 1.000 50.31499 118 MET A O 1
ATOM 981 N N . LYS A 1 119 ? -14.19996 -32.72872 40.93752 1.000 48.17925 119 LYS A N 1
ATOM 982 C CA . LYS A 1 119 ? -13.54168 -33.03386 42.21361 1.000 47.18585 119 LYS A CA 1
ATOM 983 C C . LYS A 1 119 ? -12.11466 -32.48927 42.24003 1.000 43.34189 119 LYS A C 1
ATOM 984 O O . LYS A 1 119 ? -11.66833 -31.91799 43.24782 1.000 42.84727 119 LYS A O 1
ATOM 990 N N . TYR A 1 120 ? -11.38292 -32.63675 41.12551 1.000 45.06922 120 TYR A N 1
ATOM 991 C CA . TYR A 1 120 ? -10.03520 -32.06810 41.07505 1.000 43.43887 120 TYR A CA 1
ATOM 992 C C . TYR A 1 120 ? -10.06535 -30.53817 41.19920 1.000 42.51641 120 TYR A C 1
ATOM 993 O O . TYR A 1 120 ? -9.25198 -29.94015 41.92918 1.000 40.12322 120 TYR A O 1
ATOM 1002 N N . ILE A 1 121 ? -10.98938 -29.88604 40.48515 1.000 41.37429 121 ILE A N 1
ATOM 1003 C CA . ILE A 1 121 ? -11.09863 -28.42761 40.56571 1.000 45.90007 121 ILE A CA 1
ATOM 1004 C C . ILE A 1 121 ? -11.39110 -27.99758 41.99371 1.000 40.85064 121 ILE A C 1
ATOM 1005 O O . ILE A 1 121 ? -10.83272 -27.01203 42.48584 1.000 38.50619 121 ILE A O 1
ATOM 1010 N N . LYS A 1 122 ? -12.28076 -28.71934 42.68024 1.000 37.44555 122 LYS A N 1
ATOM 1011 C CA . LYS A 1 122 ? -12.58621 -28.37384 44.06547 1.000 42.46337 122 LYS A CA 1
ATOM 1012 C C . LYS A 1 122 ? -11.33925 -28.45592 44.94477 1.000 45.43881 122 LYS A C 1
ATOM 1013 O O . LYS A 1 122 ? -11.09616 -27.57148 45.78452 1.000 43.54887 122 LYS A O 1
ATOM 1019 N N . GLU A 1 123 ? -10.52055 -29.49922 44.74913 1.000 38.37158 123 GLU A N 1
ATOM 1020 C CA . GLU A 1 123 ? -9.27978 -29.61013 45.52092 1.000 43.56328 123 GLU A CA 1
ATOM 1021 C C . GLU A 1 123 ? -8.33639 -28.42234 45.26593 1.000 43.16321 123 GLU A C 1
ATOM 1022 O O . GLU A 1 123 ? -7.81901 -27.81074 46.21086 1.000 39.97721 123 GLU A O 1
ATOM 1028 N N . ILE A 1 124 ? -8.10609 -28.06418 43.99864 1.000 33.60149 124 ILE A N 1
ATOM 1029 C CA . ILE A 1 124 ? -7.12199 -26.99754 43.77862 1.000 35.55376 124 ILE A CA 1
ATOM 1030 C C . ILE A 1 124 ? -7.70514 -25.62500 44.13862 1.000 36.51805 124 ILE A C 1
ATOM 1031 O O . ILE A 1 124 ? -6.97320 -24.73312 44.58535 1.000 37.78905 124 ILE A O 1
ATOM 1036 N N . TYR A 1 125 ? -9.01118 -25.42346 43.94840 1.000 37.62947 125 TYR A N 1
ATOM 1037 C CA . TYR A 1 125 ? -9.65303 -24.19318 44.40087 1.000 33.51109 125 TYR A CA 1
ATOM 1038 C C . TYR A 1 125 ? -9.43979 -24.00650 45.90058 1.000 37.84477 125 TYR A C 1
ATOM 1039 O O . TYR A 1 125 ? -9.03774 -22.92807 46.35631 1.000 36.56958 125 TYR A O 1
ATOM 1048 N N . GLN A 1 126 ? -9.65969 -25.06815 46.68439 1.000 34.23436 126 GLN A N 1
ATOM 1049 C CA . GLN A 1 126 ? -9.43124 -24.95078 48.12296 1.000 35.48416 126 GLN A CA 1
ATOM 1050 C C . GLN A 1 126 ? -7.96256 -24.68837 48.43324 1.000 35.46562 126 GLN A C 1
ATOM 1051 O O . GLN A 1 126 ? -7.64906 -23.89235 49.32677 1.000 38.22468 126 GLN A O 1
ATOM 1057 N N . PHE A 1 127 ? -7.04634 -25.35365 47.71309 1.000 31.03696 127 PHE A N 1
ATOM 1058 C CA . PHE A 1 127 ? -5.61307 -25.14797 47.94327 1.000 31.05875 127 PHE A CA 1
ATOM 1059 C C . PHE A 1 127 ? -5.19199 -23.69834 47.68913 1.000 40.67310 127 PHE A C 1
ATOM 1060 O O . PHE A 1 127 ? -4.50726 -23.07669 48.51980 1.000 33.29105 127 PHE A O 1
ATOM 1068 N N . TYR A 1 128 ? -5.55884 -23.14770 46.52438 1.000 34.51744 128 TYR A N 1
ATOM 1069 C CA . TYR A 1 128 ? -5.11440 -21.79392 46.21849 1.000 31.65092 128 TYR A CA 1
ATOM 1070 C C . TYR A 1 128 ? -5.80996 -20.77181 47.10758 1.000 37.56938 128 TYR A C 1
ATOM 1071 O O . TYR A 1 128 ? -5.20355 -19.74545 47.44572 1.000 36.23947 128 TYR A O 1
ATOM 1080 N N . GLY A 1 129 ? -7.05997 -21.02539 47.51952 1.000 33.23423 129 GLY A N 1
ATOM 1081 C CA . GLY A 1 129 ? -7.69999 -20.11861 48.46892 1.000 31.33193 129 GLY A CA 1
ATOM 1082 C C . GLY A 1 129 ? -7.03899 -20.15769 49.83766 1.000 37.70631 129 GLY A C 1
ATOM 1083 O O . GLY A 1 129 ? -6.92293 -19.12839 50.51878 1.000 35.46531 129 GLY A O 1
ATOM 1084 N N . LYS A 1 130 ? -6.59309 -21.34819 50.25571 1.000 35.46264 130 LYS A N 1
ATOM 1085 C CA . LYS A 1 130 ? -5.86811 -21.49804 51.51075 1.000 35.19555 130 LYS A CA 1
ATOM 1086 C C . LYS A 1 130 ? -4.54811 -20.74142 51.47098 1.000 41.75064 130 LYS A C 1
ATOM 1087 O O . LYS A 1 130 ? -4.20009 -20.02584 52.42422 1.000 33.49659 130 LYS A O 1
ATOM 1093 N N . LEU A 1 131 ? -3.80215 -20.87212 50.36395 1.000 32.67747 131 LEU A N 1
ATOM 1094 C CA . LEU A 1 131 ? -2.55359 -20.11338 50.23472 1.000 33.60350 131 LEU A CA 1
ATOM 1095 C C . LEU A 1 131 ? -2.81282 -18.61008 50.20407 1.000 38.24785 131 LEU A C 1
ATOM 1096 O O . LEU A 1 131 ? -2.08305 -17.82995 50.83174 1.000 36.38366 131 LEU A O 1
ATOM 1101 N N . LEU A 1 132 ? -3.83023 -18.17781 49.45887 1.000 31.13837 132 LEU A N 1
ATOM 1102 C CA . LEU A 1 132 ? -4.13622 -16.75438 49.40935 1.000 33.83968 132 LEU A CA 1
ATOM 1103 C C . LEU A 1 132 ? -4.45758 -16.21353 50.79938 1.000 40.70395 132 LEU A C 1
ATOM 1104 O O . LEU A 1 132 ? -4.01411 -15.11713 51.17265 1.000 33.78767 132 LEU A O 1
ATOM 1109 N N . LYS A 1 133 ? -5.24853 -16.96143 51.57059 1.000 37.77504 133 LYS A N 1
ATOM 1110 C CA . LYS A 1 133 ? -5.59892 -16.51879 52.91510 1.000 37.39425 133 LYS A CA 1
ATOM 1111 C C . LYS A 1 133 ? -4.36481 -16.42110 53.79062 1.000 41.35074 133 LYS A C 1
ATOM 1112 O O . LYS A 1 133 ? -4.20350 -15.44672 54.53721 1.000 41.49600 133 LYS A O 1
ATOM 1118 N N . TYR A 1 134 ? -3.48646 -17.42995 53.72063 1.000 36.53507 134 TYR A N 1
ATOM 1119 C CA . TYR A 1 134 ? -2.25602 -17.38170 54.50077 1.000 39.58874 134 TYR A CA 1
ATOM 1120 C C . TYR A 1 134 ? -1.41555 -16.16363 54.14316 1.000 40.56303 134 TYR A C 1
ATOM 1121 O O . TYR A 1 134 ? -0.98760 -15.41178 55.02686 1.000 43.96485 134 TYR A O 1
ATOM 1130 N N . PHE A 1 135 ? -1.14257 -15.97479 52.84803 1.000 34.15839 135 PHE A N 1
ATOM 1131 C CA . PHE A 1 135 ? -0.31456 -14.85702 52.40095 1.000 36.89184 135 PHE A CA 1
ATOM 1132 C C . PHE A 1 135 ? -0.89936 -13.53021 52.84570 1.000 48.77152 135 PHE A C 1
ATOM 1133 O O . PHE A 1 135 ? -0.15618 -12.59592 53.16936 1.000 43.11586 135 PHE A O 1
ATOM 1141 N N . THR A 1 136 ? -2.23085 -13.41529 52.81884 1.000 38.18021 136 THR A N 1
ATOM 1142 C CA . THR A 1 136 ? -2.87721 -12.13126 53.04891 1.000 43.04747 136 THR A CA 1
ATOM 1143 C C . THR A 1 136 ? -3.06578 -11.83644 54.53184 1.000 45.89566 136 THR A C 1
ATOM 1144 O O . THR A 1 136 ? -3.13665 -10.66842 54.92012 1.000 48.45032 136 THR A O 1
ATOM 1148 N N . THR A 1 137 ? -3.15579 -12.85918 55.38221 1.000 41.59097 137 THR A N 1
ATOM 1149 C CA . THR A 1 137 ? -3.41867 -12.59192 56.78436 1.000 43.76293 137 THR A CA 1
ATOM 1150 C C . THR A 1 137 ? -2.23469 -12.83041 57.71184 1.000 50.71165 137 THR A C 1
ATOM 1151 O O . THR A 1 137 ? -2.26010 -12.33935 58.84661 1.000 52.09559 137 THR A O 1
ATOM 1155 N N . LYS A 1 138 ? -1.20462 -13.55853 57.27130 1.000 41.37198 138 LYS A N 1
ATOM 1156 C CA . LYS A 1 138 ? -0.06073 -13.81484 58.14274 1.000 45.29073 138 LYS A CA 1
ATOM 1157 C C . LYS A 1 138 ? 0.84493 -12.59409 58.29140 1.000 49.68181 138 LYS A C 1
ATOM 1158 O O . LYS A 1 138 ? 1.52297 -12.45429 59.30691 1.000 49.35851 138 LYS A O 1
ATOM 1164 N N . TYR A 1 139 ? 0.90647 -11.72276 57.29572 1.000 48.41394 139 TYR A N 1
ATOM 1165 C CA . TYR A 1 139 ? 1.84446 -10.61389 57.31604 1.000 52.98665 139 TYR A CA 1
ATOM 1166 C C . TYR A 1 139 ? 1.07428 -9.30931 57.18605 1.000 55.15772 139 TYR A C 1
ATOM 1167 O O . TYR A 1 139 ? 0.25011 -9.15970 56.28070 1.000 56.37824 139 TYR A O 1
ATOM 1176 N N . LYS A 1 140 ? 1.30302 -8.39120 58.12244 1.000 59.97769 140 LYS A N 1
ATOM 1177 C CA . LYS A 1 140 ? 0.75546 -7.05567 57.96375 1.000 59.70384 140 LYS A CA 1
ATOM 1178 C C . LYS A 1 140 ? 1.31583 -6.44386 56.69224 1.000 49.96180 140 LYS A C 1
ATOM 1179 O O . LYS A 1 140 ? 2.53341 -6.37636 56.50900 1.000 47.53319 140 LYS A O 1
ATOM 1185 N N . ASN A 1 141 ? 0.43730 -6.04395 55.79752 1.000 49.11549 141 ASN A N 1
ATOM 1186 C CA . ASN A 1 141 ? 0.91371 -5.31428 54.63399 1.000 55.38645 141 ASN A CA 1
ATOM 1187 C C . ASN A 1 141 ? 0.01198 -4.12559 54.33631 1.000 60.95902 141 ASN A C 1
ATOM 1188 O O . ASN A 1 141 ? -1.09143 -4.29976 53.79977 1.000 55.19308 141 ASN A O 1
ATOM 1193 N N . PRO A 1 142 ? 0.47124 -2.90433 54.62886 1.000 62.47210 142 PRO A N 1
ATOM 1194 C CA . PRO A 1 142 ? -0.34634 -1.71362 54.33802 1.000 71.36100 142 PRO A CA 1
ATOM 1195 C C . PRO A 1 142 ? -0.65948 -1.52660 52.85638 1.000 58.09337 142 PRO A C 1
ATOM 1196 O O . PRO A 1 142 ? -1.57264 -0.76016 52.53726 1.000 78.08706 142 PRO A O 1
ATOM 1200 N N . ASN A 1 143 ? 0.04000 -2.21615 51.95407 1.000 69.50609 143 ASN A N 1
ATOM 1201 C CA . ASN A 1 143 ? -0.19850 -2.11355 50.51766 1.000 65.26787 143 ASN A CA 1
ATOM 1202 C C . ASN A 1 143 ? -1.34090 -2.99311 50.02145 1.000 68.49236 143 ASN A C 1
ATOM 1203 O O . ASN A 1 143 ? -1.52645 -3.10826 48.80277 1.000 63.85444 143 ASN A O 1
ATOM 1208 N N . ILE A 1 144 ? -2.08998 -3.63525 50.90616 1.000 55.72339 144 ILE A N 1
ATOM 1209 C CA . ILE A 1 144 ? -3.25838 -4.42105 50.51587 1.000 58.91459 144 ILE A CA 1
ATOM 1210 C C . ILE A 1 144 ? -4.49861 -3.61616 50.86388 1.000 56.49151 144 ILE A C 1
ATOM 1211 O O . ILE A 1 144 ? -4.71132 -3.30273 52.04841 1.000 58.25558 144 ILE A O 1
ATOM 1216 N N . PRO A 1 145 ? -5.33043 -3.24869 49.89291 1.000 65.52965 145 PRO A N 1
ATOM 1217 C CA . PRO A 1 145 ? -6.52563 -2.45902 50.19885 1.000 57.01318 145 PRO A CA 1
ATOM 1218 C C . PRO A 1 145 ? -7.47996 -3.23038 51.08850 1.000 59.80691 145 PRO A C 1
ATOM 1219 O O . PRO A 1 145 ? -7.63745 -4.44730 50.96186 1.000 55.79494 145 PRO A O 1
ATOM 1223 N N . ASP A 1 146 ? -8.13901 -2.49956 51.98655 1.000 52.88665 146 ASP A N 1
ATOM 1224 C CA . ASP A 1 146 ? -9.18445 -3.10967 52.79261 1.000 62.09712 146 ASP A CA 1
ATOM 1225 C C . ASP A 1 146 ? -10.31334 -3.66697 51.93647 1.000 66.19542 146 ASP A C 1
ATOM 1226 O O . ASP A 1 146 ? -11.01987 -4.56907 52.39303 1.000 62.54190 146 ASP A O 1
ATOM 1231 N N . LYS A 1 147 ? -10.50365 -3.15130 50.71482 1.000 51.40770 147 LYS A N 1
ATOM 1232 C CA . LYS A 1 147 ? -11.50262 -3.73211 49.82010 1.000 62.95523 147 LYS A CA 1
ATOM 1233 C C . LYS A 1 147 ? -11.12450 -5.15677 49.43530 1.000 60.23531 147 LYS A C 1
ATOM 1234 O O . LYS A 1 147 ? -11.98921 -6.03789 49.34418 1.000 55.49630 147 LYS A O 1
ATOM 1240 N N . PHE A 1 148 ? -9.83528 -5.39550 49.18852 1.000 55.90027 148 PHE A N 1
ATOM 1241 C CA . PHE A 1 148 ? -9.37607 -6.75053 48.92428 1.000 46.83516 148 PHE A CA 1
ATOM 1242 C C . PHE A 1 148 ? -9.69158 -7.65926 50.10267 1.000 50.75348 148 PHE A C 1
ATOM 1243 O O . PHE A 1 148 ? -10.24209 -8.75046 49.92495 1.000 53.18583 148 PHE A O 1
ATOM 1251 N N . LEU A 1 149 ? -9.39216 -7.19503 51.32291 1.000 49.64003 149 LEU A N 1
ATOM 1252 C CA . LEU A 1 149 ? -9.65863 -7.97612 52.52845 1.000 50.92235 149 LEU A CA 1
ATOM 1253 C C . LEU A 1 149 ? -11.14468 -8.25994 52.69483 1.000 56.19083 149 LEU A C 1
ATOM 1254 O O . LEU A 1 149 ? -11.53195 -9.36299 53.09772 1.000 57.85918 149 LEU A O 1
ATOM 1259 N N . GLU A 1 150 ? -11.98867 -7.26280 52.42317 1.000 59.29049 150 GLU A N 1
ATOM 1260 C CA . GLU A 1 150 ? -13.42716 -7.40807 52.62762 1.000 62.79196 150 GLU A CA 1
ATOM 1261 C C . GLU A 1 150 ? -14.06377 -8.31114 51.57844 1.000 46.80569 150 GLU A C 1
ATOM 1262 O O . GLU A 1 150 ? -15.03817 -9.00397 51.87775 1.000 55.92235 150 GLU A O 1
ATOM 1268 N N . GLU A 1 151 ? -13.53646 -8.31317 50.34718 1.000 59.06856 151 GLU A N 1
ATOM 1269 C CA . GLU A 1 151 ? -14.03111 -9.23911 49.32864 1.000 54.85211 151 GLU A CA 1
ATOM 1270 C C . GLU A 1 151 ? -13.86943 -10.68915 49.76701 1.000 58.75620 151 GLU A C 1
ATOM 1271 O O . GLU A 1 151 ? -14.65722 -11.55247 49.35845 1.000 55.81728 151 GLU A O 1
ATOM 1277 N N . PHE A 1 152 ? -12.85611 -10.97953 50.58826 1.000 51.38555 152 PHE A N 1
ATOM 1278 C CA . PHE A 1 152 ? -12.58455 -12.33551 51.04420 1.000 48.76356 152 PHE A CA 1
ATOM 1279 C C . PHE A 1 152 ? -12.96139 -12.58043 52.49693 1.000 50.32431 152 PHE A C 1
ATOM 1280 O O . PHE A 1 152 ? -12.80487 -13.71004 52.97534 1.000 54.13409 152 PHE A O 1
ATOM 1288 N N . ARG A 1 153 ? -13.45286 -11.56489 53.20750 1.000 53.76594 153 ARG A N 1
ATOM 1289 C CA . ARG A 1 153 ? -13.75359 -11.66245 54.64183 1.000 59.22132 153 ARG A CA 1
ATOM 1290 C C . ARG A 1 153 ? -12.50908 -11.98934 55.47339 1.000 53.03460 153 ARG A C 1
ATOM 1291 O O . ARG A 1 153 ? -12.60657 -12.61473 56.53326 1.000 58.51894 153 ARG A O 1
ATOM 1299 N N . PHE A 1 154 ? -11.33107 -11.57434 55.00800 1.000 52.26306 154 PHE A N 1
ATOM 1300 C CA . PHE A 1 154 ? -10.10189 -11.77381 55.76540 1.000 54.06772 154 PHE A CA 1
ATOM 1301 C C . PHE A 1 154 ? -9.97187 -10.69442 56.83498 1.000 61.66312 154 PHE A C 1
ATOM 1302 O O . PHE A 1 154 ? -10.33116 -9.53445 56.61211 1.000 61.20313 154 PHE A O 1
ATOM 1310 N N . THR A 1 155 ? -9.47127 -11.07983 58.00456 1.000 57.43066 155 THR A N 1
ATOM 1311 C CA . THR A 1 155 ? -9.04279 -10.12681 59.02121 1.000 65.73811 155 THR A CA 1
ATOM 1312 C C . THR A 1 155 ? -7.58363 -10.39993 59.35742 1.000 72.17266 155 THR A C 1
ATOM 1313 O O . THR A 1 155 ? -7.19601 -11.55565 59.56649 1.000 61.88095 155 THR A O 1
ATOM 1317 N N . VAL A 1 156 ? -6.78027 -9.33991 59.39335 1.000 75.42479 156 VAL A N 1
ATOM 1318 C CA . VAL A 1 156 ? -5.36430 -9.43848 59.72923 1.000 76.90422 156 VAL A CA 1
ATOM 1319 C C . VAL A 1 156 ? -5.22289 -9.30386 61.23945 1.000 86.29177 156 VAL A C 1
ATOM 1320 O O . VAL A 1 156 ? -5.62500 -8.29101 61.82234 1.000 89.50411 156 VAL A O 1
ATOM 1324 N N . SER A 1 157 ? -4.66233 -10.32648 61.87621 1.000 92.66575 157 SER A N 1
ATOM 1325 C CA . SER A 1 157 ? -4.45286 -10.30061 63.31929 1.000 111.43580 157 SER A CA 1
ATOM 1326 C C . SER A 1 157 ? -3.27432 -9.39039 63.68235 1.000 111.90503 157 SER A C 1
ATOM 1327 O O . SER A 1 157 ? -2.67081 -8.72949 62.83260 1.000 117.73676 157 SER A O 1
ATOM 1330 N N . GLY A 1 158 ? -2.95215 -9.34379 64.97466 1.000 109.20253 158 GLY A N 1
ATOM 1331 C CA . GLY A 1 158 ? -1.71705 -8.71502 65.40818 1.000 108.00045 158 GLY A CA 1
ATOM 1332 C C . GLY A 1 158 ? -0.51094 -9.55037 65.01472 1.000 110.09165 158 GLY A C 1
ATOM 1333 O O . GLY A 1 158 ? 0.24468 -10.01455 65.87516 1.000 99.57775 158 GLY A O 1
ATOM 1334 N N . ASN A 1 159 ? -0.31538 -9.73907 63.70814 1.000 122.02529 159 ASN A N 1
ATOM 1335 C CA . ASN A 1 159 ? 0.60529 -10.74268 63.19539 1.000 99.39200 159 ASN A CA 1
ATOM 1336 C C . ASN A 1 159 ? 1.96795 -10.12944 62.87586 1.000 90.98107 159 ASN A C 1
ATOM 1337 O O . ASN A 1 159 ? 2.29875 -9.02202 63.30866 1.000 92.88134 159 ASN A O 1
ATOM 1342 N N . ALA A 1 160 ? 2.77157 -10.85861 62.10048 1.000 85.77717 160 ALA A N 1
ATOM 1343 C CA . ALA A 1 160 ? 4.13885 -10.43790 61.82551 1.000 83.80880 160 ALA A CA 1
ATOM 1344 C C . ALA A 1 160 ? 4.15259 -9.11345 61.07617 1.000 80.65209 160 ALA A C 1
ATOM 1345 O O . ALA A 1 160 ? 3.47878 -8.95547 60.05321 1.000 73.27481 160 ALA A O 1
ATOM 1347 N N . ILE A 1 161 ? 4.92409 -8.16127 61.59156 1.000 70.60629 161 ILE A N 1
ATOM 1348 C CA . ILE A 1 161 ? 5.11838 -6.86678 60.95101 1.000 84.23106 161 ILE A CA 1
ATOM 1349 C C . ILE A 1 161 ? 6.45167 -6.93126 60.21717 1.000 85.00226 161 ILE A C 1
ATOM 1350 O O . ILE A 1 161 ? 7.50641 -7.04842 60.84964 1.000 94.08115 161 ILE A O 1
ATOM 1355 N N . GLU A 1 162 ? 6.42155 -6.86754 58.88690 1.000 91.86202 162 GLU A N 1
ATOM 1356 C CA . GLU A 1 162 ? 7.63799 -6.90487 58.08402 1.000 97.32397 162 GLU A CA 1
ATOM 1357 C C . GLU A 1 162 ? 7.95912 -5.52898 57.52040 1.000 103.44277 162 GLU A C 1
ATOM 1358 O O . GLU A 1 162 ? 8.22154 -5.36714 56.32407 1.000 103.96184 162 GLU A O 1
ATOM 1364 N N . CYS A 1 163 ? 7.89695 -4.51089 58.37528 1.000 103.13984 163 CYS A N 1
ATOM 1365 C CA . CYS A 1 163 ? 8.32554 -3.18306 57.96005 1.000 120.64459 163 CYS A CA 1
ATOM 1366 C C . CYS A 1 163 ? 9.79785 -3.18846 57.58657 1.000 119.35839 163 CYS A C 1
ATOM 1367 O O . CYS A 1 163 ? 10.23594 -2.37738 56.76118 1.000 120.38160 163 CYS A O 1
ATOM 1370 N N . GLN A 1 164 ? 10.56450 -4.11694 58.17032 1.000 119.71314 164 GLN A N 1
ATOM 1371 C CA . GLN A 1 164 ? 11.98639 -4.22673 57.86837 1.000 122.79758 164 GLN A CA 1
ATOM 1372 C C . GLN A 1 164 ? 12.23166 -4.32453 56.36492 1.000 117.43879 164 GLN A C 1
ATOM 1373 O O . GLN A 1 164 ? 13.15968 -3.69462 55.84166 1.000 115.10671 164 GLN A O 1
ATOM 1379 N N . ASP A 1 165 ? 11.38750 -5.06730 55.64440 1.000 94.52026 165 ASP A N 1
ATOM 1380 C CA . ASP A 1 165 ? 11.66028 -5.40497 54.25097 1.000 73.67394 165 ASP A CA 1
ATOM 1381 C C . ASP A 1 165 ? 10.44077 -5.14134 53.37530 1.000 74.14149 165 ASP A C 1
ATOM 1382 O O . ASP A 1 165 ? 9.45502 -5.88905 53.42785 1.000 57.20375 165 ASP A O 1
ATOM 1387 N N . ASP A 1 166 ? 10.52769 -4.09943 52.54145 1.000 70.36163 166 ASP A N 1
ATOM 1388 C CA . ASP A 1 166 ? 9.50990 -3.86708 51.52319 1.000 61.11484 166 ASP A CA 1
ATOM 1389 C C . ASP A 1 166 ? 9.64071 -4.83565 50.35192 1.000 55.04841 166 ASP A C 1
ATOM 1390 O O . ASP A 1 166 ? 8.64446 -5.12508 49.67840 1.000 47.06127 166 ASP A O 1
ATOM 1395 N N . ASN A 1 167 ? 10.85069 -5.33666 50.08613 1.000 51.24595 167 ASN A N 1
ATOM 1396 C CA . ASN A 1 167 ? 11.00211 -6.37409 49.07385 1.000 55.93310 167 ASN A CA 1
ATOM 1397 C C . ASN A 1 167 ? 10.26572 -7.63672 49.48450 1.000 50.75997 167 ASN A C 1
ATOM 1398 O O . ASN A 1 167 ? 9.62274 -8.28736 48.64815 1.000 47.90974 167 ASN A O 1
ATOM 1403 N N . PHE A 1 168 ? 10.32921 -7.99267 50.77490 1.000 46.92051 168 PHE A N 1
ATOM 1404 C CA . PHE A 1 168 ? 9.59529 -9.16779 51.23560 1.000 50.03815 168 PHE A CA 1
ATOM 1405 C C . PHE A 1 168 ? 8.09569 -8.99468 51.00901 1.000 40.88608 168 PHE A C 1
ATOM 1406 O O . PHE A 1 168 ? 7.42879 -9.88901 50.47180 1.000 37.06501 168 PHE A O 1
ATOM 1414 N N . LEU A 1 169 ? 7.54696 -7.83850 51.39648 1.000 39.62016 169 LEU A N 1
ATOM 1415 C CA . LEU A 1 169 ? 6.10909 -7.62002 51.23394 1.000 44.82682 169 LEU A CA 1
ATOM 1416 C C . LEU A 1 169 ? 5.70991 -7.58697 49.75937 1.000 38.90205 169 LEU A C 1
ATOM 1417 O O . LEU A 1 169 ? 4.62217 -8.05668 49.39269 1.000 39.46840 169 LEU A O 1
ATOM 1422 N N . GLY A 1 170 ? 6.57810 -7.04603 48.89586 1.000 37.96042 170 GLY A N 1
ATOM 1423 C CA . GLY A 1 170 ? 6.32027 -7.12692 47.46117 1.000 41.61813 170 GLY A CA 1
ATOM 1424 C C . GLY A 1 170 ? 6.26949 -8.55913 46.95320 1.000 37.75537 170 GLY A C 1
ATOM 1425 O O . GLY A 1 170 ? 5.42141 -8.91306 46.11657 1.000 35.91766 170 GLY A O 1
ATOM 1426 N N . HIS A 1 171 ? 7.15504 -9.41707 47.46706 1.000 36.72056 171 HIS A N 1
ATOM 1427 C CA . HIS A 1 171 ? 7.08341 -10.82865 47.08189 1.000 41.26125 171 HIS A CA 1
ATOM 1428 C C . HIS A 1 171 ? 5.78345 -11.46766 47.56108 1.000 35.22147 171 HIS A C 1
ATOM 1429 O O . HIS A 1 171 ? 5.16810 -12.27563 46.84621 1.000 35.98370 171 HIS A O 1
ATOM 1436 N N . VAL A 1 172 ? 5.35659 -11.13584 48.77836 1.000 31.63895 172 VAL A N 1
ATOM 1437 C CA . VAL A 1 172 ? 4.14549 -11.75763 49.30971 1.000 35.65019 172 VAL A CA 1
ATOM 1438 C C . VAL A 1 172 ? 2.91904 -11.33665 48.49757 1.000 38.31841 172 VAL A C 1
ATOM 1439 O O . VAL A 1 172 ? 2.04728 -12.16345 48.17517 1.000 34.18371 172 VAL A O 1
ATOM 1443 N N . ILE A 1 173 ? 2.81897 -10.05106 48.15612 1.000 31.17808 173 ILE A N 1
ATOM 1444 C CA . ILE A 1 173 ? 1.66513 -9.66617 47.35535 1.000 36.68242 173 ILE A CA 1
ATOM 1445 C C . ILE A 1 173 ? 1.74133 -10.30303 45.96306 1.000 31.79505 173 ILE A C 1
ATOM 1446 O O . ILE A 1 173 ? 0.70266 -10.62662 45.37761 1.000 33.87142 173 ILE A O 1
ATOM 1451 N N . HIS A 1 174 ? 2.94642 -10.51263 45.41394 1.000 33.49269 174 HIS A N 1
ATOM 1452 C CA . HIS A 1 174 ? 3.03957 -11.21058 44.13031 1.000 40.49250 174 HIS A CA 1
ATOM 1453 C C . HIS A 1 174 ? 2.54387 -12.65530 44.23834 1.000 40.80541 174 HIS A C 1
ATOM 1454 O O . HIS A 1 174 ? 1.89360 -13.17539 43.31642 1.000 35.26662 174 HIS A O 1
ATOM 1461 N N . LEU A 1 175 ? 2.83635 -13.31668 45.36136 1.000 32.24934 175 LEU A N 1
ATOM 1462 C CA . LEU A 1 175 ? 2.29276 -14.65338 45.59910 1.000 35.90536 175 LEU A CA 1
ATOM 1463 C C . LEU A 1 175 ? 0.76584 -14.63392 45.69280 1.000 38.02186 175 LEU A C 1
ATOM 1464 O O . LEU A 1 175 ? 0.08010 -15.49728 45.11657 1.000 34.97964 175 LEU A O 1
ATOM 1469 N N . SER A 1 176 ? 0.20812 -13.65104 46.40169 1.000 32.19045 176 SER A N 1
ATOM 1470 C CA . SER A 1 176 ? -1.25278 -13.52792 46.45377 1.000 36.89936 176 SER A CA 1
ATOM 1471 C C . SER A 1 176 ? -1.83955 -13.29328 45.06090 1.000 34.77988 176 SER A C 1
ATOM 1472 O O . SER A 1 176 ? -2.90863 -13.82844 44.71048 1.000 33.76788 176 SER A O 1
ATOM 1475 N N . HIS A 1 177 ? -1.15108 -12.49110 44.25639 1.000 33.40593 177 HIS A N 1
ATOM 1476 C CA . HIS A 1 177 ? -1.60347 -12.22734 42.89916 1.000 33.60280 177 HIS A CA 1
ATOM 1477 C C . HIS A 1 177 ? -1.61571 -13.51390 42.08312 1.000 34.50385 177 HIS A C 1
ATOM 1478 O O . HIS A 1 177 ? -2.57345 -13.79020 41.35694 1.000 32.89710 177 HIS A O 1
ATOM 1485 N N . LYS A 1 178 ? -0.57333 -14.33017 42.22304 1.000 32.00242 178 LYS A N 1
ATOM 1486 C CA . LYS A 1 178 ? -0.54202 -15.61378 41.52440 1.000 30.44068 178 LYS A CA 1
ATOM 1487 C C . LYS A 1 178 ? -1.68949 -16.52047 41.96895 1.000 33.81589 178 LYS A C 1
ATOM 1488 O O . LYS A 1 178 ? -2.29092 -17.22221 41.14367 1.000 34.95870 178 LYS A O 1
ATOM 1494 N N . CYS A 1 179 ? -2.00204 -16.53611 43.26854 1.000 34.37402 179 CYS A N 1
ATOM 1495 C CA . CYS A 1 179 ? -3.13171 -17.34107 43.74219 1.000 34.75899 179 CYS A CA 1
ATOM 1496 C C . CYS A 1 179 ? -4.43309 -16.91523 43.07461 1.000 38.51317 179 CYS A C 1
ATOM 1497 O O . CYS A 1 179 ? -5.21977 -17.76092 42.61972 1.000 35.07153 179 CYS A O 1
ATOM 1500 N N . CYS A 1 180 ? -4.70062 -15.60117 43.05910 1.000 31.27194 180 CYS A N 1
ATOM 1501 C CA . CYS A 1 180 ? -5.91707 -15.09832 42.42248 1.000 32.35254 180 CYS A CA 1
ATOM 1502 C C . CYS A 1 180 ? -5.93041 -15.41518 40.93325 1.000 31.36750 180 CYS A C 1
ATOM 1503 O O . CYS A 1 180 ? -6.98969 -15.70849 40.36337 1.000 35.21976 180 CYS A O 1
ATOM 1506 N N . LEU A 1 181 ? -4.76801 -15.30602 40.27430 1.000 31.63245 181 LEU A N 1
ATOM 1507 C CA . LEU A 1 181 ? -4.68483 -15.63453 38.85360 1.000 35.97557 181 LEU A CA 1
ATOM 1508 C C . LEU A 1 181 ? -5.01906 -17.10366 38.60639 1.000 33.48358 181 LEU A C 1
ATOM 1509 O O . LEU A 1 181 ? -5.75468 -17.42227 37.66436 1.000 33.51640 181 LEU A O 1
ATOM 1514 N N . CYS A 1 182 ? -4.49766 -18.00995 39.45338 1.000 28.50736 182 CYS A N 1
ATOM 1515 C CA . CYS A 1 182 ? -4.79301 -19.43777 39.31577 1.000 33.54900 182 CYS A CA 1
ATOM 1516 C C . CYS A 1 182 ? -6.26168 -19.71821 39.56820 1.000 33.89992 182 CYS A C 1
ATOM 1517 O O . CYS A 1 182 ? -6.85392 -20.60528 38.93771 1.000 34.68962 182 CYS A O 1
ATOM 1520 N N . LEU A 1 183 ? -6.86020 -19.00214 40.51538 1.000 32.36365 183 LEU A N 1
ATOM 1521 C CA . LEU A 1 183 ? -8.27981 -19.20200 40.78211 1.000 29.25905 183 LEU A CA 1
ATOM 1522 C C . LEU A 1 183 ? -9.12941 -18.76191 39.58141 1.000 33.71504 183 LEU A C 1
ATOM 1523 O O . LEU A 1 183 ? -10.02901 -19.49583 39.13416 1.000 32.45896 183 LEU A O 1
ATOM 1528 N N . GLY A 1 184 ? -8.81360 -17.59244 39.00373 1.000 32.05222 184 GLY A N 1
ATOM 1529 C CA . GLY A 1 184 ? -9.51077 -17.17392 37.79299 1.000 34.68065 184 GLY A CA 1
ATOM 1530 C C . GLY A 1 184 ? -9.29043 -18.13797 36.63799 1.000 29.62925 184 GLY A C 1
ATOM 1531 O O . GLY A 1 184 ? -10.22123 -18.46482 35.91095 1.000 34.30144 184 GLY A O 1
ATOM 1532 N N . ASP A 1 185 ? -8.05139 -18.60735 36.46220 1.000 31.05643 185 ASP A N 1
ATOM 1533 C CA . ASP A 1 185 ? -7.73745 -19.51709 35.36459 1.000 34.39970 185 ASP A CA 1
ATOM 1534 C C . ASP A 1 185 ? -8.47776 -20.84062 35.50663 1.000 36.80278 185 ASP A C 1
ATOM 1535 O O . ASP A 1 185 ? -9.00103 -21.38117 34.52248 1.000 36.22493 185 ASP A O 1
ATOM 1540 N N . MET A 1 186 ? -8.51647 -21.40150 36.71769 1.000 33.77682 186 MET A N 1
ATOM 1541 C CA . MET A 1 186 ? -9.17773 -22.69518 36.85611 1.000 40.29981 186 MET A CA 1
ATOM 1542 C C . MET A 1 186 ? -10.67713 -22.54672 36.65289 1.000 38.99963 186 MET A C 1
ATOM 1543 O O . MET A 1 186 ? -11.31719 -23.41658 36.04705 1.000 35.92350 186 MET A O 1
ATOM 1548 N N . LEU A 1 187 ? -11.25329 -21.43387 37.11884 1.000 34.07771 187 LEU A N 1
ATOM 1549 C CA . LEU A 1 187 ? -12.68274 -21.22751 36.91277 1.000 35.45535 187 LEU A CA 1
ATOM 1550 C C . LEU A 1 187 ? -13.00306 -20.97613 35.44182 1.000 39.24736 187 LEU A C 1
ATOM 1551 O O . LEU A 1 187 ? -14.03919 -21.42660 34.94200 1.000 36.65626 187 LEU A O 1
ATOM 1556 N N . ARG A 1 188 ? -12.14550 -20.22305 34.74920 1.000 37.29728 188 ARG A N 1
ATOM 1557 C CA . ARG A 1 188 ? -12.32988 -19.98940 33.32042 1.000 35.68589 188 ARG A CA 1
ATOM 1558 C C . ARG A 1 188 ? -12.25201 -21.29648 32.53817 1.000 35.58563 188 ARG A C 1
ATOM 1559 O O . ARG A 1 188 ? -13.07365 -21.54548 31.64951 1.000 40.03547 188 ARG A O 1
ATOM 1567 N N . ASN A 1 189 ? -11.27570 -22.15202 32.85878 1.000 36.96917 189 ASN A N 1
ATOM 1568 C CA . ASN A 1 189 ? -11.19303 -23.45398 32.19184 1.000 37.31539 189 ASN A CA 1
ATOM 1569 C C . ASN A 1 189 ? -12.42411 -24.30476 32.47515 1.000 39.49856 189 ASN A C 1
ATOM 1570 O O . ASN A 1 189 ? -12.95993 -24.96208 31.57506 1.000 42.64628 189 ASN A O 1
ATOM 1575 N N . GLN A 1 190 ? -12.88480 -24.31241 33.72746 1.000 41.72314 190 GLN A N 1
ATOM 1576 C CA . GLN A 1 190 ? -14.08287 -25.06770 34.07282 1.000 42.11917 190 GLN A CA 1
ATOM 1577 C C . GLN A 1 190 ? -15.30852 -24.56561 33.31112 1.000 44.52576 190 GLN A C 1
ATOM 1578 O O . GLN A 1 190 ? -16.11541 -25.36314 32.81655 1.000 45.29256 190 GLN A O 1
ATOM 1584 N N . ALA A 1 191 ? -15.46923 -23.24704 33.20790 1.000 43.93508 191 ALA A N 1
ATOM 1585 C CA . ALA A 1 191 ? -16.61657 -22.70027 32.49161 1.000 43.01111 191 ALA A CA 1
ATOM 1586 C C . ALA A 1 191 ? -16.53837 -23.00816 30.99995 1.000 45.76884 191 ALA A C 1
ATOM 1587 O O . ALA A 1 191 ? -17.55659 -23.33346 30.36935 1.000 50.07689 191 ALA A O 1
ATOM 1589 N N . PHE A 1 192 ? -15.34156 -22.90449 30.41410 1.000 41.66078 192 PHE A N 1
ATOM 1590 C CA . PHE A 1 192 ? -15.17314 -23.30641 29.01943 1.000 45.89416 192 PHE A CA 1
ATOM 1591 C C . PHE A 1 192 ? -15.57501 -24.76351 28.81575 1.000 50.24049 192 PHE A C 1
ATOM 1592 O O . PHE A 1 192 ? -16.29529 -25.10070 27.86512 1.000 53.45269 192 PHE A O 1
ATOM 1600 N N . ILE A 1 193 ? -15.10030 -25.64885 29.69419 1.000 44.70044 193 ILE A N 1
ATOM 1601 C CA . ILE A 1 193 ? -15.37119 -27.07316 29.52116 1.000 44.93632 193 ILE A CA 1
ATOM 1602 C C . ILE A 1 193 ? -16.86241 -27.34900 29.66845 1.000 50.86097 193 ILE A C 1
ATOM 1603 O O . ILE A 1 193 ? -17.44911 -28.11528 28.89115 1.000 52.38258 193 ILE A O 1
ATOM 1608 N N . ASP A 1 194 ? -17.51295 -26.68955 30.62836 1.000 49.23848 194 ASP A N 1
ATOM 1609 C CA . ASP A 1 194 ? -18.95519 -26.85769 30.78611 1.000 58.75563 194 ASP A CA 1
ATOM 1610 C C . ASP A 1 194 ? -19.71908 -26.40250 29.54435 1.000 56.59512 194 ASP A C 1
ATOM 1611 O O . ASP A 1 194 ? -20.64477 -27.08565 29.09440 1.000 59.91752 194 ASP A O 1
ATOM 1616 N N . THR A 1 195 ? -19.35172 -25.25288 28.97435 1.000 53.81518 195 THR A N 1
ATOM 1617 C CA . THR A 1 195 ? -20.15698 -24.71301 27.88130 1.000 59.85836 195 THR A CA 1
ATOM 1618 C C . THR A 1 195 ? -19.87292 -25.38750 26.53643 1.000 61.14723 195 THR A C 1
ATOM 1619 O O . THR A 1 195 ? -20.76957 -25.45554 25.68978 1.000 63.78368 195 THR A O 1
ATOM 1623 N N . ASN A 1 196 ? -18.65879 -25.90188 26.31861 1.000 58.89472 196 ASN A N 1
ATOM 1624 C CA . ASN A 1 196 ? -18.28148 -26.44186 25.01580 1.000 64.40193 196 ASN A CA 1
ATOM 1625 C C . ASN A 1 196 ? 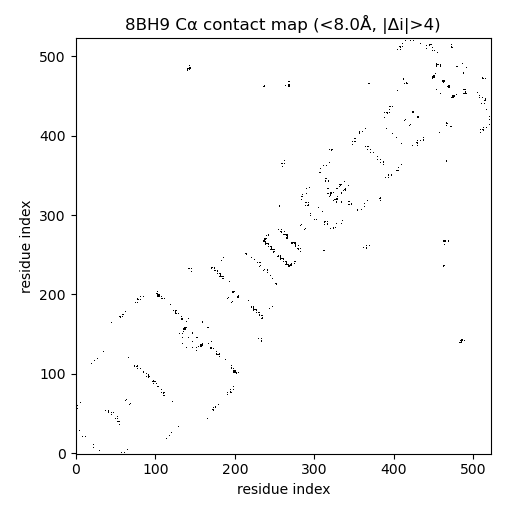-18.32847 -27.96018 24.93734 1.000 66.53055 196 ASN A C 1
ATOM 1626 O O . ASN A 1 196 ? -18.46524 -28.49967 23.83403 1.000 69.26703 196 ASN A O 1
ATOM 1631 N N . TYR A 1 197 ? -18.21423 -28.66274 26.05536 1.000 57.52907 197 TYR A N 1
ATOM 1632 C CA . TYR A 1 197 ? -18.25308 -30.11999 26.01336 1.000 63.39104 197 TYR A CA 1
ATOM 1633 C C . TYR A 1 197 ? -19.39438 -30.72708 26.81194 1.000 66.29268 197 TYR A C 1
ATOM 1634 O O . TYR A 1 197 ? -20.08838 -31.61332 26.30410 1.000 62.55549 197 TYR A O 1
ATOM 1643 N N . VAL A 1 198 ? -19.62844 -30.26641 28.04217 1.000 60.56392 198 VAL A N 1
ATOM 1644 C CA . VAL A 1 198 ? -20.61121 -30.92726 28.89873 1.000 61.98313 198 VAL A CA 1
ATOM 1645 C C . VAL A 1 198 ? -22.02747 -30.58264 28.46086 1.000 63.33470 198 VAL A C 1
ATOM 1646 O O . VAL A 1 198 ? -22.83739 -31.47169 28.17315 1.000 69.54504 198 VAL A O 1
ATOM 1650 N N . VAL A 1 199 ? -22.35222 -29.28710 28.42276 1.000 64.92482 199 VAL A N 1
ATOM 1651 C CA . VAL A 1 199 ? -23.71510 -28.88381 28.05853 1.000 60.58859 199 VAL A CA 1
ATOM 1652 C C . VAL A 1 199 ? -24.13288 -29.43385 26.71713 1.000 67.62138 199 VAL A C 1
ATOM 1653 O O . VAL A 1 199 ? -25.23669 -30.02120 26.62243 1.000 68.63473 199 VAL A O 1
ATOM 1657 N N . PRO A 1 200 ? -23.34861 -29.34696 25.63309 1.000 63.95648 200 PRO A N 1
ATOM 1658 C CA . PRO A 1 200 ? -23.80002 -29.93105 24.36581 1.000 73.26112 200 PRO A CA 1
ATOM 1659 C C . PRO A 1 200 ? -24.06539 -31.42848 24.44766 1.000 72.75455 200 PRO A C 1
ATOM 1660 O O . PRO A 1 200 ? -24.92738 -31.93024 23.71733 1.000 78.34562 200 PRO A O 1
ATOM 1664 N N . CYS A 1 201 ? -23.37800 -32.15413 25.33404 1.000 73.89776 201 CYS A N 1
ATOM 1665 C CA . CYS A 1 201 ? -23.54817 -33.59736 25.46794 1.000 71.88221 201 CYS A CA 1
ATOM 1666 C C . CYS A 1 201 ? -24.58261 -33.98881 26.51489 1.000 76.32835 201 CYS A C 1
ATOM 1667 O O . CYS A 1 201 ? -24.56675 -35.13360 26.98543 1.000 80.17956 201 CYS A O 1
ATOM 1670 N N . LEU A 1 202 ? -25.47871 -33.07543 26.88674 1.000 75.80993 202 LEU A N 1
ATOM 1671 C CA . LEU A 1 202 ? -26.54404 -33.39202 27.83174 1.000 81.68706 202 LEU A CA 1
ATOM 1672 C C . LEU A 1 202 ? -27.79183 -33.92664 27.14434 1.000 87.13203 202 LEU A C 1
ATOM 1673 O O . LEU A 1 202 ? -28.43427 -34.84919 27.65692 1.000 85.22279 202 LEU A O 1
ATOM 1678 N N . SER A 1 203 ? -28.15059 -33.35135 26.00006 1.000 93.08389 203 SER A N 1
ATOM 1679 C CA . SER A 1 203 ? -29.36482 -33.71677 25.28718 1.000 93.71441 203 SER A CA 1
ATOM 1680 C C . SER A 1 203 ? -29.19900 -33.34258 23.82258 1.000 93.04018 203 SER A C 1
ATOM 1681 O O . SER A 1 203 ? -28.30627 -32.57337 23.45487 1.000 89.73710 203 SER A O 1
ATOM 1684 N N . ASN A 1 204 ? -30.07469 -33.90357 22.98832 1.000 92.90161 204 ASN A N 1
ATOM 1685 C CA . ASN A 1 204 ? -30.03518 -33.58916 21.56472 1.000 99.69998 204 ASN A CA 1
ATOM 1686 C C . ASN A 1 204 ? -30.33312 -32.11549 21.32124 1.000 100.22160 204 ASN A C 1
ATOM 1687 O O . ASN A 1 204 ? -29.75687 -31.49711 20.41843 1.000 95.96714 204 ASN A O 1
ATOM 1692 N N . LYS A 1 205 ? -31.23279 -31.53664 22.11820 1.000 101.06586 205 LYS A N 1
ATOM 1693 C CA . LYS A 1 205 ? -31.52415 -30.11267 21.99965 1.000 98.08587 205 LYS A CA 1
ATOM 1694 C C . LYS A 1 205 ? -30.26940 -29.28046 22.23297 1.000 99.01538 205 LYS A C 1
ATOM 1695 O O . LYS A 1 205 ? -29.94298 -28.38517 21.44216 1.000 97.04145 205 LYS A O 1
ATOM 1701 N N . GLU A 1 206 ? -29.54439 -29.57554 23.31458 1.000 100.86725 206 GLU A N 1
ATOM 1702 C CA . GLU A 1 206 ? -28.32220 -28.83800 23.61277 1.000 96.82582 206 GLU A CA 1
ATOM 1703 C C . GLU A 1 206 ? -27.26959 -29.05535 22.53433 1.000 92.83105 206 GLU A C 1
ATOM 1704 O O . GLU A 1 206 ? -26.59251 -28.10750 22.11517 1.000 91.99355 206 GLU A O 1
ATOM 1710 N N . PHE A 1 207 ? -27.12618 -30.29551 22.06475 1.000 86.94027 207 PHE A N 1
ATOM 1711 C CA . PHE A 1 207 ? -26.14574 -30.58094 21.02464 1.000 91.75621 207 PHE A CA 1
ATOM 1712 C C . PHE A 1 207 ? -26.43259 -29.76589 19.77345 1.000 94.81873 207 PHE A C 1
ATOM 1713 O O . PHE A 1 207 ? -25.54604 -29.08631 19.24188 1.000 84.05878 207 PHE A O 1
ATOM 1721 N N . PHE A 1 208 ? -27.68154 -29.80166 19.30476 1.000 99.29218 208 PHE A N 1
ATOM 1722 C CA . PHE A 1 208 ? -28.01113 -29.14433 18.04804 1.000 101.28886 208 PHE A CA 1
ATOM 1723 C C . PHE A 1 208 ? -27.99701 -27.62675 18.17630 1.000 101.71469 208 PHE A C 1
ATOM 1724 O O . PHE A 1 208 ? -27.63674 -26.93788 17.21642 1.000 108.42760 208 PHE A O 1
ATOM 1732 N N . LYS A 1 209 ? -28.36593 -27.07647 19.33725 1.000 101.92038 209 LYS A N 1
ATOM 1733 C CA . LYS A 1 209 ? -28.26913 -25.62754 19.47857 1.000 99.23751 209 LYS A CA 1
ATOM 1734 C C . LYS A 1 209 ? -26.81509 -25.18486 19.56481 1.000 100.58674 209 LYS A C 1
ATOM 1735 O O . LYS A 1 209 ? -26.45961 -24.11411 19.05890 1.000 105.64771 209 LYS A O 1
ATOM 1741 N N . PHE A 1 210 ? -25.95434 -25.99740 20.18735 1.000 97.71281 210 PHE A N 1
ATOM 1742 C CA . PHE A 1 210 ? -24.52643 -25.69949 20.17265 1.000 91.70588 210 PHE A CA 1
ATOM 1743 C C . PHE A 1 210 ? -23.96216 -25.78735 18.76080 1.000 103.49935 210 PHE A C 1
ATOM 1744 O O . PHE A 1 210 ? -23.07374 -25.01123 18.38829 1.000 98.72800 210 PHE A O 1
ATOM 1752 N N . LYS A 1 211 ? -24.44965 -26.74964 17.97100 1.000 100.64106 211 LYS A N 1
ATOM 1753 C CA . LYS A 1 211 ? -23.92901 -26.94717 16.62189 1.000 107.00650 211 LYS A CA 1
ATOM 1754 C C . LYS A 1 211 ? -24.36422 -25.83057 15.67942 1.000 114.22449 211 LYS A C 1
ATOM 1755 O O . LYS A 1 211 ? -23.53523 -25.27497 14.94983 1.000 123.42039 211 LYS A O 1
ATOM 1761 N N . SER A 1 212 ? -25.65309 -25.47709 15.68661 1.000 119.89227 212 SER A N 1
ATOM 1762 C CA . SER A 1 212 ? -26.17061 -24.52164 14.70783 1.000 126.77905 212 SER A CA 1
ATOM 1763 C C . SER A 1 212 ? -25.70626 -23.10205 15.01878 1.000 127.73970 212 SER A C 1
ATOM 1764 O O . SER A 1 212 ? -24.99284 -22.48071 14.22211 1.000 130.41716 212 SER A O 1
ATOM 1767 N N . SER A 1 213 ? -26.10631 -22.56855 16.16650 1.000 122.57819 213 SER A N 1
ATOM 1768 C CA . SER A 1 213 ? -25.53915 -21.29662 16.59182 1.000 123.13557 213 SER A CA 1
ATOM 1769 C C . SER A 1 213 ? -24.12709 -21.59453 17.07560 1.000 132.03560 213 SER A C 1
ATOM 1770 O O . SER A 1 213 ? -23.97073 -22.36831 18.03169 1.000 129.85273 213 SER A O 1
ATOM 1773 N N . PRO A 1 214 ? -23.09337 -21.01709 16.43990 1.000 137.09230 214 PRO A N 1
ATOM 1774 C CA . PRO A 1 214 ? -21.71696 -21.42454 16.76301 1.000 135.07834 214 PRO A CA 1
ATOM 1775 C C . PRO A 1 214 ? -21.52061 -21.49021 18.26924 1.000 132.04201 214 PRO A C 1
ATOM 1776 O O . PRO A 1 214 ? -21.31713 -22.57543 18.82059 1.000 124.84559 214 PRO A O 1
ATOM 1780 N N . ASN A 1 215 ? -21.54590 -20.34923 18.95756 1.000 134.05284 215 ASN A N 1
ATOM 1781 C CA . ASN A 1 215 ? -22.05625 -20.38998 20.31853 1.000 132.72892 215 ASN A CA 1
ATOM 1782 C C . ASN A 1 215 ? -23.08760 -19.30507 20.58224 1.000 128.05337 215 ASN A C 1
ATOM 1783 O O . ASN A 1 215 ? -23.94185 -19.49844 21.45624 1.000 125.86140 215 ASN A O 1
ATOM 1788 N N . LYS A 1 216 ? -23.07649 -18.23347 19.78130 1.000 126.06248 216 LYS A N 1
ATOM 1789 C CA . LYS A 1 216 ? -23.71687 -16.96900 20.14275 1.000 118.68420 216 LYS A CA 1
ATOM 1790 C C . LYS A 1 216 ? -23.64160 -16.74374 21.64945 1.000 121.48268 216 LYS A C 1
ATOM 1791 O O . LYS A 1 216 ? -24.64418 -16.50902 22.32334 1.000 128.01153 216 LYS A O 1
ATOM 1797 N N . ARG A 1 217 ? -22.43209 -16.85425 22.19129 1.000 112.24743 217 ARG A N 1
ATOM 1798 C CA . ARG A 1 217 ? -22.27942 -17.02353 23.63448 1.000 105.32212 217 ARG A CA 1
ATOM 1799 C C . ARG A 1 217 ? -22.76875 -15.79774 24.40162 1.000 108.25421 217 ARG A C 1
ATOM 1800 O O . ARG A 1 217 ? -22.06416 -14.78640 24.51783 1.000 105.48860 217 ARG A O 1
ATOM 1808 N N . ASN A 1 218 ? -23.97357 -15.91888 24.96017 1.000 114.11395 218 ASN A N 1
ATOM 1809 C CA . ASN A 1 218 ? -24.42216 -15.12361 26.09270 1.000 110.03389 218 ASN A CA 1
ATOM 1810 C C . ASN A 1 218 ? -24.05392 -15.77709 27.41795 1.000 101.43562 218 ASN A C 1
ATOM 1811 O O . ASN A 1 218 ? -24.63633 -15.43944 28.45424 1.000 102.07572 218 ASN A O 1
ATOM 1816 N N . HIS A 1 219 ? -23.08834 -16.69608 27.40257 1.000 95.91380 219 HIS A N 1
ATOM 1817 C CA . HIS A 1 219 ? -22.69264 -17.45339 28.57629 1.000 90.59182 219 HIS A CA 1
ATOM 1818 C C . HIS A 1 219 ? -21.71536 -16.68331 29.44714 1.000 72.50595 219 HIS A C 1
ATOM 1819 O O . HIS A 1 219 ? -20.95781 -17.30435 30.20117 1.000 70.42559 219 HIS A O 1
ATOM 1826 N N . MET A 1 220 ? -21.70744 -15.34625 29.35391 1.000 70.32773 220 MET A N 1
ATOM 1827 C CA . MET A 1 220 ? -20.87306 -14.55171 30.24470 1.000 67.75840 220 MET A CA 1
ATOM 1828 C C . MET A 1 220 ? -21.17159 -14.87344 31.69983 1.000 65.89972 220 MET A C 1
ATOM 1829 O O . MET A 1 220 ? -20.27717 -14.79688 32.54696 1.000 62.82233 220 MET A O 1
ATOM 1834 N N . GLY A 1 221 ? -22.41717 -15.26124 32.00118 1.000 68.57217 221 GLY A N 1
ATOM 1835 C CA . GLY A 1 221 ? -22.77388 -15.60650 33.36545 1.000 60.45335 221 GLY A CA 1
ATOM 1836 C C . GLY A 1 221 ? -21.93966 -16.73999 33.91793 1.000 64.70064 221 GLY A C 1
ATOM 1837 O O . GLY A 1 221 ? -21.66766 -16.78343 35.12201 1.000 62.84066 221 GLY A O 1
ATOM 1838 N N . SER A 1 222 ? -21.50688 -17.65967 33.04726 1.000 54.85722 222 SER A N 1
ATOM 1839 C CA . SER A 1 222 ? -20.62651 -18.74553 33.46131 1.000 50.79348 222 SER A CA 1
ATOM 1840 C C . SER A 1 222 ? -19.25309 -18.25151 33.88750 1.000 51.07217 222 SER A C 1
ATOM 1841 O O . SER A 1 222 ? -18.54347 -18.96234 34.61239 1.000 46.35221 222 SER A O 1
ATOM 1844 N N . TYR A 1 223 ? -18.84942 -17.06737 33.43971 1.000 58.26303 223 TYR A N 1
ATOM 1845 C CA . TYR A 1 223 ? -17.50186 -16.57087 33.67168 1.000 48.09554 223 TYR A CA 1
ATOM 1846 C C . TYR A 1 223 ? -17.43140 -15.47840 34.72322 1.000 49.28567 223 TYR A C 1
ATOM 1847 O O . TYR A 1 223 ? -16.34208 -14.95316 34.96016 1.000 44.56458 223 TYR A O 1
ATOM 1856 N N . VAL A 1 224 ? -18.55629 -15.10751 35.34365 1.000 50.29429 224 VAL A N 1
ATOM 1857 C CA . VAL A 1 224 ? -18.55287 -13.98015 36.27656 1.000 51.72732 224 VAL A CA 1
ATOM 1858 C C . VAL A 1 224 ? -17.53133 -14.19790 37.39225 1.000 49.68481 224 VAL A C 1
ATOM 1859 O O . VAL A 1 224 ? -16.76896 -13.28519 37.74220 1.000 46.46325 224 VAL A O 1
ATOM 1863 N N . LYS A 1 225 ? -17.47454 -15.41187 37.95451 1.000 44.46019 225 LYS A N 1
ATOM 1864 C CA . LYS A 1 225 ? -16.57197 -15.63929 39.08487 1.000 46.72356 225 LYS A CA 1
ATOM 1865 C C . LYS A 1 225 ? -15.11009 -15.51706 38.66374 1.000 42.16326 225 LYS A C 1
ATOM 1866 O O . LYS A 1 225 ? -14.28905 -14.90824 39.37677 1.000 44.14755 225 LYS A O 1
ATOM 1872 N N . ALA A 1 226 ? -14.76824 -16.07741 37.50093 1.000 36.37044 226 ALA A N 1
ATOM 1873 C CA . ALA A 1 226 ? -13.39432 -15.98805 37.01513 1.000 43.28482 226 ALA A CA 1
ATOM 1874 C C . ALA A 1 226 ? -12.99486 -14.53793 36.78531 1.000 35.54438 226 ALA A C 1
ATOM 1875 O O . ALA A 1 226 ? -11.88062 -14.12530 37.13074 1.000 36.44869 226 ALA A O 1
ATOM 1877 N N . ILE A 1 227 ? -13.89536 -13.74519 36.20136 1.000 38.31729 227 ILE A N 1
ATOM 1878 C CA . ILE A 1 227 ? -13.57490 -12.34494 35.95988 1.000 39.05178 227 ILE A CA 1
ATOM 1879 C C . ILE A 1 227 ? -13.41280 -11.61036 37.28255 1.000 43.08877 227 ILE A C 1
ATOM 1880 O O . ILE A 1 227 ? -12.58031 -10.70897 37.40358 1.000 39.41237 227 ILE A O 1
ATOM 1885 N N . GLN A 1 228 ? -14.19804 -11.98575 38.29743 1.000 41.23756 228 GLN A N 1
ATOM 1886 C CA . GLN A 1 228 ? -14.02245 -11.38033 39.61472 1.000 44.79636 228 GLN A CA 1
ATOM 1887 C C . GLN A 1 228 ? -12.61663 -11.62240 40.13102 1.000 40.74840 228 GLN A C 1
ATOM 1888 O O . GLN A 1 228 ? -11.96746 -10.70209 40.64413 1.000 37.47840 228 GLN A O 1
ATOM 1894 N N . TYR A 1 229 ? -12.11448 -12.85093 39.97134 1.000 32.95998 229 TYR A N 1
ATOM 1895 C CA . TYR A 1 229 ? -10.75084 -13.14270 40.42325 1.000 33.72030 229 TYR A CA 1
ATOM 1896 C C . TYR A 1 229 ? -9.71348 -12.34855 39.63065 1.000 36.39109 229 TYR A C 1
ATOM 1897 O O . TYR A 1 229 ? -8.75628 -11.80546 40.20394 1.000 34.54462 229 TYR A O 1
ATOM 1906 N N . TYR A 1 230 ? -9.88428 -12.26335 38.30926 1.000 33.78704 230 TYR A N 1
ATOM 1907 C CA . TYR A 1 230 ? -8.96306 -11.45131 37.51027 1.000 32.47501 230 TYR A CA 1
ATOM 1908 C C . TYR A 1 230 ? -9.00174 -9.97831 37.93960 1.000 31.81961 230 TYR A C 1
ATOM 1909 O O . TYR A 1 230 ? -7.95949 -9.31818 38.01862 1.000 39.46317 230 TYR A O 1
ATOM 1918 N N . ASN A 1 231 ? -10.19840 -9.44525 38.20103 1.000 31.29095 231 ASN A N 1
ATOM 1919 C CA . ASN A 1 231 ? -10.33238 -8.06986 38.67839 1.000 39.77224 231 ASN A CA 1
ATOM 1920 C C . ASN A 1 231 ? -9.62720 -7.87399 40.01274 1.000 39.74378 231 ASN A C 1
ATOM 1921 O O . ASN A 1 231 ? -9.07525 -6.80232 40.28063 1.000 40.86421 231 ASN A O 1
ATOM 1926 N N . LEU A 1 232 ? -9.65951 -8.88946 40.87644 1.000 36.51916 232 LEU A N 1
ATOM 1927 C CA . LEU A 1 232 ? -8.89640 -8.81045 42.12253 1.000 36.37346 232 LEU A CA 1
ATOM 1928 C C . LEU A 1 232 ? -7.39241 -8.82813 41.85382 1.000 37.68617 232 LEU A C 1
ATOM 1929 O O . LEU A 1 232 ? -6.62351 -8.14601 42.54619 1.000 33.53937 232 LEU A O 1
ATOM 1934 N N . CYS A 1 233 ? -6.94932 -9.60764 40.85773 1.000 35.02819 233 CYS A N 1
ATOM 1935 C CA . CYS A 1 233 ? -5.54219 -9.55753 40.45584 1.000 32.63030 233 CYS A CA 1
ATOM 1936 C C . CYS A 1 233 ? -5.15527 -8.14349 40.08739 1.000 34.92742 233 CYS A C 1
ATOM 1937 O O . CYS A 1 233 ? -4.13718 -7.61482 40.55159 1.000 34.78105 233 CYS A O 1
ATOM 1940 N N . ILE A 1 234 ? -5.97894 -7.51215 39.25666 1.000 31.82225 234 ILE A N 1
ATOM 1941 C CA . ILE A 1 234 ? -5.68323 -6.16159 38.78325 1.000 31.90014 234 ILE A CA 1
ATOM 1942 C C . ILE A 1 234 ? -5.70902 -5.17005 39.94196 1.000 40.26528 234 ILE A C 1
ATOM 1943 O O . ILE A 1 234 ? -4.90431 -4.23154 39.99272 1.000 37.58834 234 ILE A O 1
ATOM 1948 N N . MET A 1 235 ? -6.64892 -5.34098 40.87760 1.000 36.06205 235 MET A N 1
ATOM 1949 C CA . MET A 1 235 ? -6.68142 -4.46174 42.04670 1.000 39.13949 235 MET A CA 1
ATOM 1950 C C . MET A 1 235 ? -5.39853 -4.58849 42.86071 1.000 41.83504 235 MET A C 1
ATOM 1951 O O . MET A 1 235 ? -4.86384 -3.58669 43.34758 1.000 41.70873 235 MET A O 1
ATOM 1956 N N . LEU A 1 236 ? -4.88369 -5.81301 43.00781 1.000 33.08449 236 LEU A N 1
ATOM 1957 C CA . LEU A 1 236 ? -3.67803 -6.03195 43.80705 1.000 40.26858 236 LEU A CA 1
ATOM 1958 C C . LEU A 1 236 ? -2.43918 -5.45968 43.14102 1.000 43.51680 236 LEU A C 1
ATOM 1959 O O . LEU A 1 236 ? -1.66267 -4.74088 43.77959 1.000 35.62097 236 LEU A O 1
ATOM 1964 N N . ILE A 1 237 ? -2.17577 -5.85457 41.89513 1.000 33.26218 237 ILE A N 1
ATOM 1965 C CA . ILE A 1 237 ? -0.99580 -5.38447 41.16793 1.000 37.19227 237 ILE A CA 1
ATOM 1966 C C . ILE A 1 237 ? -1.40628 -4.99634 39.74801 1.000 36.30911 237 ILE A C 1
ATOM 1967 O O . ILE A 1 237 ? -1.27573 -5.82118 38.83016 1.000 34.17660 237 ILE A O 1
ATOM 1972 N N . PRO A 1 238 ? -1.89943 -3.77628 39.51448 1.000 35.74774 238 PRO A N 1
ATOM 1973 C CA . PRO A 1 238 ? -2.40034 -3.42342 38.17028 1.000 38.74652 238 PRO A CA 1
ATOM 1974 C C . PRO A 1 238 ? -1.31908 -3.35656 37.09773 1.000 44.67813 238 PRO A C 1
ATOM 1975 O O . PRO A 1 238 ? -1.65852 -3.28677 35.90394 1.000 37.98304 238 PRO A O 1
ATOM 1979 N N . ALA A 1 239 ? -0.03726 -3.35975 37.47496 1.000 39.76768 239 ALA A N 1
ATOM 1980 C CA . ALA A 1 239 ? 1.03078 -3.31494 36.48060 1.000 39.77093 239 ALA A CA 1
ATOM 1981 C C . ALA A 1 239 ? 1.18284 -4.61802 35.69461 1.000 36.47235 239 ALA A C 1
ATOM 1982 O O . ALA A 1 239 ? 1.77729 -4.59237 34.61227 1.000 43.25830 239 ALA A O 1
ATOM 1984 N N . LEU A 1 240 ? 0.67071 -5.74030 36.19365 1.000 33.45377 240 LEU A N 1
ATOM 1985 C CA . LEU A 1 240 ? 0.92535 -7.05120 35.58661 1.000 35.99919 240 LEU A CA 1
ATOM 1986 C C . LEU A 1 240 ? -0.15111 -7.38344 34.55414 1.000 43.96021 240 LEU A C 1
ATOM 1987 O O . LEU A 1 240 ? -1.34934 -7.24902 34.82663 1.000 40.01654 240 LEU A O 1
ATOM 1992 N N . SER A 1 241 ? 0.27977 -7.83949 33.37639 1.000 40.15335 241 SER A N 1
ATOM 1993 C CA . SER A 1 241 ? -0.59110 -7.84864 32.20443 1.000 41.25228 241 SER A CA 1
ATOM 1994 C C . SER A 1 241 ? -1.47316 -9.09010 32.08842 1.000 40.44517 241 SER A C 1
ATOM 1995 O O . SER A 1 241 ? -2.48090 -9.03265 31.38413 1.000 36.54881 241 SER A O 1
ATOM 1998 N N . GLU A 1 242 ? -1.11992 -10.20777 32.72810 1.000 36.30714 242 GLU A N 1
ATOM 1999 C CA . GLU A 1 242 ? -1.82206 -11.46378 32.44233 1.000 44.47836 242 GLU A CA 1
ATOM 2000 C C . GLU A 1 242 ? -3.32137 -11.42198 32.74020 1.000 44.07442 242 GLU A C 1
ATOM 2001 O O . GLU A 1 242 ? -4.09544 -11.94471 31.91608 1.000 37.89992 242 GLU A O 1
ATOM 2007 N N . PRO A 1 243 ? -3.79314 -10.87202 33.87422 1.000 40.44479 243 PRO A N 1
ATOM 2008 C CA . PRO A 1 243 ? -5.24599 -10.85857 34.12792 1.000 34.61829 243 PRO A CA 1
ATOM 2009 C C . PRO A 1 243 ? -6.04367 -10.13858 33.06083 1.000 32.36814 243 PRO A C 1
ATOM 2010 O O . PRO A 1 243 ? -7.14167 -10.59587 32.70208 1.000 33.94600 243 PRO A O 1
ATOM 2014 N N . TYR A 1 244 ? -5.52520 -9.01000 32.55788 1.000 28.68872 244 TYR A N 1
ATOM 2015 C CA . TYR A 1 244 ? -6.21868 -8.27858 31.50257 1.000 32.24517 244 TYR A CA 1
ATOM 2016 C C . TYR A 1 244 ? -6.38073 -9.15114 30.27715 1.000 34.26358 244 TYR A C 1
ATOM 2017 O O . TYR A 1 244 ? -7.45025 -9.18173 29.65033 1.000 35.68947 244 TYR A O 1
ATOM 2026 N N . ASN A 1 245 ? -5.30972 -9.86548 29.92293 1.000 33.08121 245 ASN A N 1
ATOM 2027 C CA . ASN A 1 245 ? -5.33694 -10.75685 28.77612 1.000 34.03371 245 ASN A CA 1
ATOM 2028 C C . ASN A 1 245 ? -6.35831 -11.86759 28.97350 1.000 37.64078 245 ASN A C 1
ATOM 2029 O O . ASN A 1 245 ? -7.06924 -12.23634 28.03756 1.000 39.88606 245 ASN A O 1
ATOM 2034 N N . GLN A 1 246 ? -6.44158 -12.42827 30.18273 1.000 36.22290 246 GLN A N 1
ATOM 2035 C CA . GLN A 1 246 ? -7.40136 -13.51286 30.38408 1.000 33.84878 246 GLN A CA 1
ATOM 2036 C C . GLN A 1 246 ? -8.84480 -13.01555 30.31584 1.000 33.28931 246 GLN A C 1
ATOM 2037 O O . GLN A 1 246 ? -9.73438 -13.73022 29.81728 1.000 36.33721 246 GLN A O 1
ATOM 2043 N N . ILE A 1 247 ? -9.10267 -11.79782 30.79498 1.000 33.56877 247 ILE A N 1
ATOM 2044 C CA . ILE A 1 247 ? -10.44162 -11.23095 30.62328 1.000 35.55569 247 ILE A CA 1
ATOM 2045 C C . ILE A 1 247 ? -10.75577 -11.07132 29.14003 1.000 35.34082 247 ILE A C 1
ATOM 2046 O O . ILE A 1 247 ? -11.85943 -11.40646 28.67851 1.000 37.47091 247 ILE A O 1
ATOM 2051 N N . GLY A 1 248 ? -9.78196 -10.56695 28.37414 1.000 32.11851 248 GLY A N 1
ATOM 2052 C CA . GLY A 1 248 ? -9.94759 -10.48173 26.92779 1.000 37.18265 248 GLY A CA 1
ATOM 2053 C C . GLY A 1 248 ? -10.18370 -11.83005 26.27443 1.000 39.14825 248 GLY A C 1
ATOM 2054 O O . GLY A 1 248 ? -10.94989 -11.93734 25.31576 1.000 38.27356 248 GLY A O 1
ATOM 2055 N N . VAL A 1 249 ? -9.53016 -12.87708 26.78327 1.000 31.91094 249 VAL A N 1
ATOM 2056 C CA . VAL A 1 249 ? -9.75084 -14.22523 26.25548 1.000 38.82594 249 VAL A CA 1
ATOM 2057 C C . VAL A 1 249 ? -11.19679 -14.63459 26.49169 1.000 46.65356 249 VAL A C 1
ATOM 2058 O O . VAL A 1 249 ? -11.85496 -15.19814 25.60634 1.000 38.17766 249 VAL A O 1
ATOM 2062 N N . ILE A 1 250 ? -11.72753 -14.32018 27.67712 1.000 40.72352 250 ILE A N 1
ATOM 2063 C CA . ILE A 1 250 ? -13.10979 -14.69135 27.98740 1.000 36.79730 250 ILE A CA 1
ATOM 2064 C C . ILE A 1 250 ? -14.07675 -13.97952 27.04336 1.000 43.77427 250 ILE A C 1
ATOM 2065 O O . ILE A 1 250 ? -15.00160 -14.58868 26.49013 1.000 45.44782 250 ILE A O 1
ATOM 2070 N N . TYR A 1 251 ? -13.86905 -12.68000 26.83894 1.000 35.05622 251 TYR A N 1
ATOM 2071 C CA . TYR A 1 251 ? -14.75006 -11.93424 25.94082 1.000 42.02728 251 TYR A CA 1
ATOM 2072 C C . TYR A 1 251 ? -14.62970 -12.43448 24.50639 1.000 43.26520 251 TYR A C 1
ATOM 2073 O O . TYR A 1 251 ? -15.61812 -12.45949 23.76416 1.000 44.57531 251 TYR A O 1
ATOM 2082 N N . ASN A 1 252 ? -13.42026 -12.81399 24.09298 1.000 45.94496 252 ASN A N 1
ATOM 2083 C CA . ASN A 1 252 ? -13.23074 -13.38391 22.76446 1.000 41.27806 252 ASN A CA 1
ATOM 2084 C C . ASN A 1 252 ? -14.00138 -14.68743 22.60877 1.000 50.37570 252 ASN A C 1
ATOM 2085 O O . ASN A 1 252 ? -14.60065 -14.94619 21.55317 1.000 46.06188 252 ASN A O 1
ATOM 2090 N N . SER A 1 253 ? -14.00107 -15.52380 23.65208 1.000 44.22791 253 SER A N 1
ATOM 2091 C CA . SER A 1 253 ? -14.68783 -16.80657 23.57128 1.000 48.85254 253 SER A CA 1
ATOM 2092 C C . SER A 1 253 ? -16.20495 -16.65783 23.58757 1.000 55.24464 253 SER A C 1
ATOM 2093 O O . SER A 1 253 ? -16.90050 -17.57436 23.14533 1.000 54.47496 253 SER A O 1
ATOM 2096 N N . VAL A 1 254 ? -16.74152 -15.53951 24.07419 1.000 53.20133 254 VAL A N 1
ATOM 2097 C CA . VAL A 1 254 ? -18.17832 -15.29432 23.98239 1.000 57.58875 254 VAL A CA 1
ATOM 2098 C C . VAL A 1 254 ? -18.52172 -14.40621 22.78323 1.000 53.25292 254 VAL A C 1
ATOM 2099 O O . VAL A 1 254 ? -19.61702 -13.85729 22.71944 1.000 58.65851 254 VAL A O 1
ATOM 2103 N N . ASP A 1 255 ? -17.59675 -14.25948 21.83433 1.000 52.03433 255 ASP A N 1
ATOM 2104 C CA . ASP A 1 255 ? -17.78541 -13.48029 20.60661 1.000 55.18024 255 ASP A CA 1
ATOM 2105 C C . ASP A 1 255 ? -18.03064 -11.99705 20.88149 1.000 54.59048 255 ASP A C 1
ATOM 2106 O O . ASP A 1 255 ? -18.53501 -11.27364 20.01591 1.000 50.45631 255 ASP A O 1
ATOM 2111 N N . ASP A 1 256 ? -17.68681 -11.51460 22.07403 1.000 46.18692 256 ASP A N 1
ATOM 2112 C CA . ASP A 1 256 ? -17.67035 -10.07788 22.33568 1.000 43.20076 256 ASP A CA 1
ATOM 2113 C C . ASP A 1 256 ? -16.30119 -9.52598 21.93355 1.000 46.21077 256 ASP A C 1
ATOM 2114 O O . ASP A 1 256 ? -15.44931 -9.19780 22.76547 1.000 41.71179 256 ASP A O 1
ATOM 2119 N N . LYS A 1 257 ? -16.11085 -9.42133 20.61136 1.000 39.79242 257 LYS A N 1
ATOM 2120 C CA . LYS A 1 257 ? -14.78361 -9.15674 20.04922 1.000 40.91144 257 LYS A CA 1
ATOM 2121 C C . LYS A 1 257 ? -14.27048 -7.75963 20.40519 1.000 35.92462 257 LYS A C 1
ATOM 2122 O O . LYS A 1 257 ? -13.06076 -7.56968 20.59553 1.000 39.85773 257 LYS A O 1
ATOM 2128 N N . PHE A 1 258 ? -15.14851 -6.75400 20.47207 1.000 39.05428 258 PHE A N 1
ATOM 2129 C CA . PHE A 1 258 ? -14.63928 -5.42413 20.80172 1.000 35.91459 258 PHE A CA 1
ATOM 2130 C C . PHE A 1 258 ? -14.12585 -5.35470 22.24109 1.000 34.33781 258 PHE A C 1
ATOM 2131 O O . PHE A 1 258 ? -13.08629 -4.73680 22.50730 1.000 37.00007 258 PHE A O 1
ATOM 2139 N N . ASN A 1 259 ? -14.86695 -5.92926 23.18894 1.000 35.10370 259 ASN A N 1
ATOM 2140 C CA . ASN A 1 259 ? -14.39108 -5.96627 24.56807 1.000 39.32088 259 ASN A CA 1
ATOM 2141 C C . ASN A 1 259 ? -13.10164 -6.76064 24.67626 1.000 37.32313 259 ASN A C 1
ATOM 2142 O O . ASN A 1 259 ? -12.20651 -6.41727 25.46856 1.000 34.45348 259 ASN A O 1
ATOM 2147 N N . ALA A 1 260 ? -12.99706 -7.84227 23.90186 1.000 32.65151 260 ALA A N 1
ATOM 2148 C CA . ALA A 1 260 ? -11.74215 -8.57870 23.85648 1.000 36.04661 260 ALA A CA 1
ATOM 2149 C C . ALA A 1 260 ? -10.60647 -7.65843 23.43160 1.000 34.13800 260 ALA A C 1
ATOM 2150 O O . ALA A 1 260 ? -9.55510 -7.61668 24.07959 1.000 33.41339 260 ALA A O 1
ATOM 2152 N N . ILE A 1 261 ? -10.81306 -6.89237 22.35164 1.000 34.51504 261 ILE A N 1
ATOM 2153 C CA . ILE A 1 261 ? -9.77134 -5.99265 21.85803 1.000 30.47212 261 ILE A CA 1
ATOM 2154 C C . ILE A 1 261 ? -9.39417 -4.98222 22.92689 1.000 32.04932 261 ILE A C 1
ATOM 2155 O O . ILE A 1 261 ? -8.20859 -4.68013 23.13127 1.000 32.01897 261 ILE A O 1
ATOM 2160 N N . TYR A 1 262 ? -10.39891 -4.44201 23.62471 1.000 30.35750 262 TYR A N 1
ATOM 2161 C CA . TYR A 1 262 ? -10.13932 -3.47181 24.68115 1.000 28.01049 262 TYR A CA 1
ATOM 2162 C C . TYR A 1 262 ? -9.23655 -4.05808 25.77030 1.000 32.43616 262 TYR A C 1
ATOM 2163 O O . TYR A 1 262 ? -8.23677 -3.44170 26.16548 1.000 34.09761 262 TYR A O 1
ATOM 2172 N N . TRP A 1 263 ? -9.58720 -5.24410 26.27903 1.000 32.22934 263 TRP A N 1
ATOM 2173 C CA . TRP A 1 263 ? -8.80224 -5.84943 27.35636 1.000 31.45940 263 TRP A CA 1
ATOM 2174 C C . TRP A 1 263 ? -7.42784 -6.31190 26.86901 1.000 32.49094 263 TRP A C 1
ATOM 2175 O O . TRP A 1 263 ? -6.45776 -6.23786 27.62035 1.000 32.55115 263 TRP A O 1
ATOM 2186 N N . PHE A 1 264 ? -7.30354 -6.75067 25.61154 1.000 31.56628 264 PHE A N 1
ATOM 2187 C CA . PHE A 1 264 ? -5.97733 -7.07476 25.09043 1.000 34.28209 264 PHE A CA 1
ATOM 2188 C C . PHE A 1 264 ? -5.10240 -5.82354 25.01384 1.000 34.39370 264 PHE A C 1
ATOM 2189 O O . PHE A 1 264 ? -3.89653 -5.86498 25.30180 1.000 32.08432 264 PHE A O 1
ATOM 2197 N N . LEU A 1 265 ? -5.68978 -4.69466 24.63010 1.000 32.35006 265 LEU A N 1
ATOM 2198 C CA . LEU A 1 265 ? -4.92922 -3.44699 24.63783 1.000 33.05687 265 LEU A CA 1
ATOM 2199 C C . LEU A 1 265 ? -4.54787 -3.03078 26.05588 1.000 31.33782 265 LEU A C 1
ATOM 2200 O O . LEU A 1 265 ? -3.41909 -2.58324 26.29578 1.000 32.75439 265 LEU A O 1
ATOM 2205 N N . ARG A 1 266 ? -5.47398 -3.15745 27.00890 1.000 31.55929 266 ARG A N 1
ATOM 2206 C CA . ARG A 1 266 ? -5.12981 -2.82293 28.39445 1.000 32.39871 266 ARG A CA 1
ATOM 2207 C C . ARG A 1 266 ? -4.01169 -3.73168 28.89440 1.000 37.67601 266 ARG A C 1
ATOM 2208 O O . ARG A 1 266 ? -3.09962 -3.28704 29.60054 1.000 31.50376 266 ARG A O 1
ATOM 2216 N N . SER A 1 267 ? -4.05199 -5.00814 28.51199 1.000 32.27528 267 SER A N 1
ATOM 2217 C CA . SER A 1 267 ? -2.94768 -5.91377 28.81898 1.000 32.91954 267 SER A CA 1
ATOM 2218 C C . SER A 1 267 ? -1.64496 -5.38723 28.23770 1.000 33.67718 267 SER A C 1
ATOM 2219 O O . SER A 1 267 ? -0.61830 -5.32789 28.92450 1.000 35.94461 267 SER A O 1
ATOM 2222 N N . HIS A 1 268 ? -1.67379 -4.99268 26.96269 1.000 33.62395 268 HIS A N 1
ATOM 2223 C CA . HIS A 1 268 ? -0.45217 -4.54203 26.31015 1.000 34.09905 268 HIS A CA 1
ATOM 2224 C C . HIS A 1 268 ? 0.10993 -3.28692 26.97004 1.000 37.59522 268 HIS A C 1
ATOM 2225 O O . HIS A 1 268 ? 1.33172 -3.11992 27.04015 1.000 35.92967 268 HIS A O 1
ATOM 2232 N N . PHE A 1 269 ? -0.75564 -2.40688 27.47622 1.000 32.20813 269 PHE A N 1
ATOM 2233 C CA . PHE A 1 269 ? -0.32087 -1.10886 27.99489 1.000 38.59649 269 PHE A CA 1
ATOM 2234 C C . PHE A 1 269 ? -0.13122 -1.05939 29.51747 1.000 37.77096 269 PHE A C 1
ATOM 2235 O O . PHE A 1 269 ? 0.15668 0.01578 30.05466 1.000 37.64746 269 PHE A O 1
ATOM 2243 N N . SER A 1 270 ? -0.25553 -2.17939 30.22987 1.000 36.28138 270 SER A N 1
ATOM 2244 C CA . SER A 1 270 ? 0.03324 -2.14006 31.65726 1.000 31.69584 270 SER A CA 1
ATOM 2245 C C . SER A 1 270 ? 1.53060 -1.93734 31.88450 1.000 36.92668 270 SER A C 1
ATOM 2246 O O . SER A 1 270 ? 2.36725 -2.34456 31.07499 1.000 36.96218 270 SER A O 1
ATOM 2249 N N . ARG A 1 271 ? 1.86688 -1.27795 33.00028 1.000 41.89080 271 ARG A N 1
ATOM 2250 C CA . ARG A 1 271 ? 3.23266 -0.78482 33.19477 1.000 38.53367 271 ARG A CA 1
ATOM 2251 C C . ARG A 1 271 ? 4.27695 -1.89058 33.11043 1.000 42.86453 271 ARG A C 1
ATOM 2252 O O . ARG A 1 271 ? 5.37779 -1.66386 32.59508 1.000 42.68931 271 ARG A O 1
ATOM 2260 N N . LEU A 1 272 ? 3.98690 -3.07736 33.65574 1.000 37.02360 272 LEU A N 1
ATOM 2261 C CA . LEU A 1 272 ? 4.93943 -4.18055 33.62046 1.000 41.48100 272 LEU A CA 1
ATOM 2262 C C . LEU A 1 272 ? 4.49812 -5.26953 32.64591 1.000 42.09077 272 LEU A C 1
ATOM 2263 O O . LEU A 1 272 ? 4.75196 -6.44861 32.87090 1.000 39.90378 272 LEU A O 1
ATOM 2268 N N . SER A 1 273 ? 3.81707 -4.88778 31.57020 1.000 39.50108 273 SER A N 1
ATOM 2269 C CA . SER A 1 273 ? 3.34531 -5.86344 30.59535 1.000 41.85473 273 SER A CA 1
ATOM 2270 C C . SER A 1 273 ? 4.50477 -6.59578 29.92165 1.000 44.53546 273 SER A C 1
ATOM 2271 O O . SER A 1 273 ? 5.55127 -6.01091 29.63882 1.000 44.05636 273 SER A O 1
ATOM 2274 N N . GLU A 1 274 ? 4.31122 -7.89459 29.65982 1.000 48.85889 274 GLU A N 1
ATOM 2275 C CA . GLU A 1 274 ? 5.25133 -8.65925 28.84053 1.000 49.75147 274 GLU A CA 1
ATOM 2276 C C . GLU A 1 274 ? 5.22155 -8.23454 27.36923 1.000 55.19955 274 GLU A C 1
ATOM 2277 O O . GLU A 1 274 ? 6.19190 -8.49866 26.65243 1.000 54.52079 274 GLU A O 1
ATOM 2283 N N . HIS A 1 275 ? 4.15335 -7.55268 26.92150 1.000 47.26225 275 HIS A N 1
ATOM 2284 C CA . HIS A 1 275 ? 4.04603 -6.88159 25.62245 1.000 43.97527 275 HIS A CA 1
ATOM 2285 C C . HIS A 1 275 ? 3.88001 -7.83187 24.43787 1.000 43.99739 275 HIS A C 1
ATOM 2286 O O . HIS A 1 275 ? 4.17641 -7.44117 23.30275 1.000 48.26255 275 HIS A O 1
ATOM 2293 N N . GLN A 1 276 ? 3.38441 -9.05575 24.64948 1.000 42.53097 276 GLN A N 1
ATOM 2294 C CA . GLN A 1 276 ? 3.17666 -9.99964 23.55062 1.000 49.29203 276 GLN A CA 1
ATOM 2295 C C . GLN A 1 276 ? 1.77585 -10.60217 23.50746 1.000 46.06086 276 GLN A C 1
ATOM 2296 O O . GLN A 1 276 ? 1.18125 -10.68906 22.42602 1.000 48.99937 276 GLN A O 1
ATOM 2302 N N . LEU A 1 277 ? 1.24860 -11.07080 24.64714 1.000 52.33600 277 LEU A N 1
ATOM 2303 C CA . LEU A 1 277 ? -0.00227 -11.83974 24.66456 1.000 50.36460 277 LEU A CA 1
ATOM 2304 C C . LEU A 1 277 ? -1.18550 -11.02264 24.15843 1.000 47.86795 277 LEU A C 1
ATOM 2305 O O . LEU A 1 277 ? -1.91754 -11.45254 23.25306 1.000 46.57613 277 LEU A O 1
ATOM 2310 N N . GLY A 1 278 ? -1.39497 -9.83748 24.74008 1.000 40.29893 278 GLY A N 1
ATOM 2311 C CA . GLY A 1 278 ? -2.51105 -9.01078 24.31796 1.000 37.09562 278 GLY A CA 1
ATOM 2312 C C . GLY A 1 278 ? -2.40400 -8.58015 22.86744 1.000 43.76817 278 GLY A C 1
ATOM 2313 O O . GLY A 1 278 ? -3.38510 -8.62794 22.12583 1.000 38.50207 278 GLY A O 1
ATOM 2314 N N . PHE A 1 279 ? -1.21025 -8.15579 22.44424 1.000 38.45196 279 PHE A N 1
ATOM 2315 C CA . PHE A 1 279 ? -1.03945 -7.66405 21.08405 1.000 41.33393 279 PHE A CA 1
ATOM 2316 C C . PHE A 1 279 ? -1.25982 -8.76789 20.05886 1.000 42.03767 279 PHE A C 1
ATOM 2317 O O . PHE A 1 279 ? -1.87789 -8.53805 19.01608 1.000 41.81989 279 PHE A O 1
ATOM 2325 N N . ALA A 1 280 ? -0.72754 -9.95951 20.31965 1.000 41.92480 280 ALA A N 1
ATOM 2326 C CA . ALA A 1 280 ? -0.94315 -11.08645 19.41698 1.000 44.86648 280 ALA A CA 1
ATOM 2327 C C . ALA A 1 280 ? -2.41760 -11.47976 19.35330 1.000 43.86719 280 ALA A C 1
ATOM 2328 O O . ALA A 1 280 ? -2.95369 -11.71933 18.26587 1.000 43.48046 280 ALA A O 1
ATOM 2330 N N . ASN A 1 281 ? -3.10103 -11.53111 20.50563 1.000 46.15158 281 ASN A N 1
ATOM 2331 C CA . ASN A 1 281 ? -4.52849 -11.86056 20.49009 1.000 46.23949 281 ASN A CA 1
ATOM 2332 C C . ASN A 1 281 ? -5.34505 -10.80118 19.74002 1.000 42.77487 281 ASN A C 1
ATOM 2333 O O . ASN A 1 281 ? -6.23274 -11.12332 18.92899 1.000 44.76732 281 ASN A O 1
ATOM 2338 N N . MET A 1 282 ? -5.04958 -9.52912 19.98028 1.000 39.53377 282 MET A N 1
ATOM 2339 C CA . MET A 1 282 ? -5.76958 -8.47059 19.27832 1.000 45.64092 282 MET A CA 1
ATOM 2340 C C . MET A 1 282 ? -5.50920 -8.52015 17.77538 1.000 49.18458 282 MET A C 1
ATOM 2341 O O . MET A 1 282 ? -6.44339 -8.39442 16.97261 1.000 44.28869 282 MET A O 1
ATOM 2346 N N . SER A 1 283 ? -4.24803 -8.71631 17.37425 1.000 45.09761 283 SER A N 1
ATOM 2347 C CA . SER A 1 283 ? -3.92775 -8.80195 15.95302 1.000 52.66031 283 SER A CA 1
ATOM 2348 C C . SER A 1 283 ? -4.61718 -9.99220 15.30149 1.000 49.18514 283 SER A C 1
ATOM 2349 O O . SER A 1 283 ? -5.05315 -9.91306 14.14188 1.000 48.25766 283 SER A O 1
ATOM 2352 N N . ALA A 1 284 ? -4.71882 -11.11175 16.02039 1.000 45.66900 284 ALA A N 1
ATOM 2353 C CA . ALA A 1 284 ? -5.41048 -12.25759 15.44210 1.000 46.70682 284 ALA A CA 1
ATOM 2354 C C . ALA A 1 284 ? -6.87784 -11.92889 15.19703 1.000 50.28984 284 ALA A C 1
ATOM 2355 O O . ALA A 1 284 ? -7.42471 -12.26285 14.13864 1.000 46.64398 284 ALA A O 1
ATOM 2357 N N . ILE A 1 285 ? -7.52166 -11.23527 16.14205 1.000 43.44823 285 ILE A N 1
ATOM 2358 C CA . ILE A 1 285 ? -8.90812 -10.80592 15.92075 1.000 45.73177 285 ILE A CA 1
ATOM 2359 C C . ILE A 1 285 ? -9.00254 -9.87781 14.70715 1.000 51.24009 285 ILE A C 1
ATOM 2360 O O . ILE A 1 285 ? -9.83339 -10.07286 13.80658 1.000 53.09583 285 ILE A O 1
ATOM 2365 N N . LEU A 1 286 ? -8.15144 -8.84930 14.66958 1.000 48.20799 286 LEU A N 1
ATOM 2366 C CA . LEU A 1 286 ? -8.22854 -7.85097 13.60320 1.000 51.93603 286 LEU A CA 1
ATOM 2367 C C . LEU A 1 286 ? -7.99789 -8.47137 12.23233 1.000 52.28166 286 LEU A C 1
ATOM 2368 O O . LEU A 1 286 ? -8.59001 -8.02601 11.24219 1.000 56.67716 286 LEU A O 1
ATOM 2373 N N . LYS A 1 287 ? -7.13137 -9.48416 12.14952 1.000 52.55391 287 LYS A N 1
ATOM 2374 C CA . LYS A 1 287 ? -6.84414 -10.12589 10.86936 1.000 57.10084 287 LYS A CA 1
ATOM 2375 C C . LYS A 1 287 ? -8.01850 -10.94795 10.35054 1.000 60.46742 287 LYS A C 1
ATOM 2376 O O . LYS A 1 287 ? -8.07749 -11.22983 9.15121 1.000 65.35669 287 LYS A O 1
ATOM 2382 N N . LYS A 1 288 ? -8.94099 -11.35078 11.21947 1.000 61.50594 288 LYS A N 1
ATOM 2383 C CA . LYS A 1 288 ? -10.05375 -12.21116 10.83083 1.000 63.21181 288 LYS A CA 1
ATOM 2384 C C . LYS A 1 288 ? -11.16501 -11.38251 10.18096 1.000 58.33278 288 LYS A C 1
ATOM 2385 O O . LYS A 1 288 ? -11.00895 -10.19055 9.91186 1.000 57.82257 288 LYS A O 1
ATOM 2391 N N . HIS A 1 289 ? -12.31682 -12.01102 9.94554 1.000 54.89071 289 HIS A N 1
ATOM 2392 C CA . HIS A 1 289 ? -13.40596 -11.42142 9.17658 1.000 62.10394 289 HIS A CA 1
ATOM 2393 C C . HIS A 1 289 ? -14.60847 -11.02370 10.02031 1.000 53.77805 289 HIS A C 1
ATOM 2394 O O . HIS A 1 289 ? -15.62130 -10.58352 9.46052 1.000 52.59402 289 HIS A O 1
ATOM 2401 N N . TRP A 1 290 ? -14.52701 -11.15364 11.34630 1.000 49.05599 290 TRP A N 1
ATOM 2402 C CA . TRP A 1 290 ? -15.69287 -10.89793 12.18395 1.000 48.91175 290 TRP A CA 1
ATOM 2403 C C . TRP A 1 290 ? -16.16363 -9.45456 12.06597 1.000 50.65052 290 TRP A C 1
ATOM 2404 O O . TRP A 1 290 ? -17.36903 -9.19655 11.97845 1.000 54.61602 290 TRP A O 1
ATOM 2415 N N . PHE A 1 291 ? -15.23474 -8.49657 12.06046 1.000 42.43428 291 PHE A N 1
ATOM 2416 C CA . PHE A 1 291 ? -15.66884 -7.10163 12.04945 1.000 50.95984 291 PHE A CA 1
ATOM 2417 C C . PHE A 1 291 ? -16.19754 -6.68157 10.68398 1.000 55.67456 291 PHE A C 1
ATOM 2418 O O . PHE A 1 291 ? -17.20272 -5.97202 10.60436 1.000 55.99802 291 PHE A O 1
ATOM 2426 N N . THR A 1 292 ? -15.56468 -7.12869 9.59940 1.000 51.69565 292 THR A N 1
ATOM 2427 C CA . THR A 1 292 ? -16.08298 -6.80874 8.27212 1.000 52.19232 292 THR A CA 1
ATOM 2428 C C . THR A 1 292 ? -17.46381 -7.42785 8.04527 1.000 58.52938 292 THR A C 1
ATOM 2429 O O . THR A 1 292 ? -18.37016 -6.77605 7.50394 1.000 57.97353 292 THR A O 1
ATOM 2433 N N . THR A 1 293 ? -17.65027 -8.67832 8.47455 1.000 57.89319 293 THR A N 1
ATOM 2434 C CA . THR A 1 293 ? -18.95730 -9.31833 8.35892 1.000 63.38023 293 THR A CA 1
ATOM 2435 C C . THR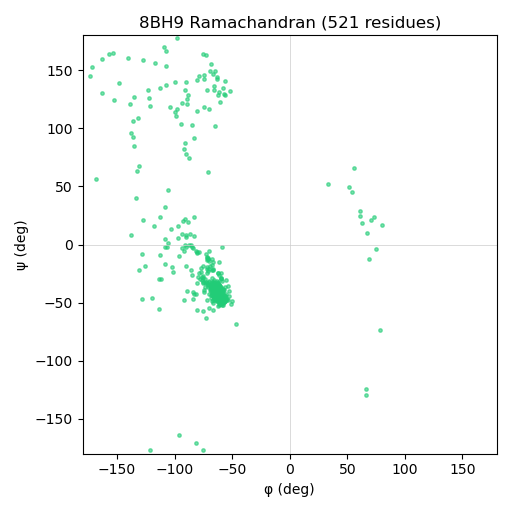 A 1 293 ? -19.99821 -8.61904 9.22903 1.000 59.50120 293 THR A C 1
ATOM 2436 O O . THR A 1 293 ? -21.14218 -8.40794 8.79806 1.000 62.93859 293 THR A O 1
ATOM 2440 N N . ALA A 1 294 ? -19.61573 -8.24175 10.44983 1.000 56.13942 294 ALA A N 1
ATOM 2441 C CA . ALA A 1 294 ? -20.51287 -7.47776 11.30944 1.000 59.46335 294 ALA A CA 1
ATOM 2442 C C . ALA A 1 294 ? -20.92332 -6.16365 10.65228 1.000 51.14314 294 ALA A C 1
ATOM 2443 O O . ALA A 1 294 ? -22.09872 -5.78285 10.69264 1.000 54.74070 294 ALA A O 1
ATOM 2445 N N . LEU A 1 295 ? -19.96057 -5.45659 10.05030 1.000 52.50448 295 LEU A N 1
ATOM 2446 C CA . LEU A 1 295 ? -20.24495 -4.18822 9.38575 1.000 53.91123 295 LEU A CA 1
ATOM 2447 C C . LEU A 1 295 ? -21.22312 -4.37481 8.23457 1.000 59.21103 295 LEU A C 1
ATOM 2448 O O . LEU A 1 295 ? -22.13305 -3.55562 8.03801 1.000 60.13265 295 LEU A O 1
ATOM 2453 N N . VAL A 1 296 ? -21.03728 -5.43896 7.44997 1.000 57.45198 296 VAL A N 1
ATOM 2454 C CA . VAL A 1 296 ? -21.95168 -5.71371 6.34158 1.000 64.60778 296 VAL A CA 1
ATOM 2455 C C . VAL A 1 296 ? -23.35381 -5.98568 6.87125 1.000 64.32189 296 VAL A C 1
ATOM 2456 O O . VAL A 1 296 ? -24.35087 -5.46591 6.35125 1.000 62.92561 296 VAL A O 1
ATOM 2460 N N . ASP A 1 297 ? -23.44572 -6.79992 7.92614 1.000 66.97144 297 ASP A N 1
ATOM 2461 C CA . ASP A 1 297 ? -24.74362 -7.12080 8.51028 1.000 66.09133 297 ASP A CA 1
ATOM 2462 C C . ASP A 1 297 ? -25.44416 -5.86950 9.03092 1.000 72.00591 297 ASP A C 1
ATOM 2463 O O . ASP A 1 297 ? -26.65404 -5.69807 8.83575 1.000 70.05985 297 ASP A O 1
ATOM 2468 N N . ILE A 1 298 ? -24.69924 -4.97868 9.68758 1.000 63.56793 298 ILE A N 1
ATOM 2469 C CA . ILE A 1 298 ? -25.29634 -3.74425 10.18955 1.000 60.30721 298 ILE A CA 1
ATOM 2470 C C . ILE A 1 298 ? -25.77603 -2.87020 9.03282 1.000 66.06140 298 ILE A C 1
ATOM 2471 O O . ILE A 1 298 ? -26.91425 -2.38549 9.03439 1.000 66.34539 298 ILE A O 1
ATOM 2476 N N . VAL A 1 299 ? -24.92620 -2.67584 8.01696 1.000 70.69396 299 VAL A N 1
ATOM 2477 C CA . VAL A 1 299 ? -25.26046 -1.76110 6.92305 1.000 67.05426 299 VAL A CA 1
ATOM 2478 C C . VAL A 1 299 ? -26.46625 -2.27404 6.14042 1.000 74.79637 299 VAL A C 1
ATOM 2479 O O . VAL A 1 299 ? -27.33080 -1.49211 5.71759 1.000 77.08466 299 VAL A O 1
ATOM 2483 N N . ASN A 1 300 ? -26.55727 -3.59408 5.94963 1.000 69.93599 300 ASN A N 1
ATOM 2484 C CA . ASN A 1 300 ? -27.72036 -4.17241 5.28133 1.000 83.95851 300 ASN A CA 1
ATOM 2485 C C . ASN A 1 300 ? -28.98463 -4.11881 6.13051 1.000 88.92013 300 ASN A C 1
ATOM 2486 O O . ASN A 1 300 ? -30.07303 -4.37403 5.60245 1.000 100.20962 300 ASN A O 1
ATOM 2491 N N . GLY A 1 301 ? -28.87265 -3.80094 7.41860 1.000 91.33354 301 GLY A N 1
ATOM 2492 C CA . GLY A 1 301 ? -30.03933 -3.65447 8.26655 1.000 98.34192 301 GLY A CA 1
ATOM 2493 C C . GLY A 1 301 ? -30.62703 -4.97486 8.71620 1.000 109.19049 301 GLY A C 1
ATOM 2494 O O . GLY A 1 301 ? -30.49123 -5.35169 9.88496 1.000 111.72470 301 GLY A O 1
ATOM 2495 N N . ASN A 1 302 ? -31.28902 -5.67851 7.79646 1.000 112.40349 302 ASN A N 1
ATOM 2496 C CA . ASN A 1 302 ? -31.85398 -6.98468 8.10736 1.000 115.16221 302 ASN A CA 1
ATOM 2497 C C . ASN A 1 302 ? -30.75610 -7.91480 8.60103 1.000 113.44510 302 ASN A C 1
ATOM 2498 O O . ASN A 1 302 ? -29.70782 -8.04820 7.96120 1.000 116.73925 302 ASN A O 1
ATOM 2503 N N . SER A 1 303 ? -30.99659 -8.55610 9.74168 1.000 110.13763 303 SER A N 1
ATOM 2504 C CA . SER A 1 303 ? -30.00603 -9.47024 10.28983 1.000 114.67175 303 SER A CA 1
ATOM 2505 C C . SER A 1 303 ? -30.58120 -10.18415 11.50090 1.000 112.82110 303 SER A C 1
ATOM 2506 O O . SER A 1 303 ? -31.35880 -9.60904 12.26960 1.000 109.92887 303 SER A O 1
ATOM 2509 N N . GLU A 1 304 ? -30.18099 -11.44753 11.65625 1.000 111.58272 304 GLU A N 1
ATOM 2510 C CA . GLU A 1 304 ? -30.36184 -12.15934 12.91366 1.000 111.02499 304 GLU A CA 1
ATOM 2511 C C . GLU A 1 304 ? -29.42875 -11.65018 14.00131 1.000 104.11620 304 GLU A C 1
ATOM 2512 O O . GLU A 1 304 ? -29.59701 -12.03188 15.16489 1.000 108.43247 304 GLU A O 1
ATOM 2518 N N . ARG A 1 305 ? -28.45051 -10.81042 13.64992 1.000 96.07267 305 ARG A N 1
ATOM 2519 C CA . ARG A 1 305 ? -27.41174 -10.44026 14.60464 1.000 92.01341 305 ARG A CA 1
ATOM 2520 C C . ARG A 1 305 ? -27.97301 -9.59463 15.73910 1.000 93.48200 305 ARG A C 1
ATOM 2521 O O . ARG A 1 305 ? -27.70200 -9.86776 16.91442 1.000 97.33904 305 ARG A O 1
ATOM 2529 N N . ARG A 1 306 ? -28.74569 -8.55729 15.40704 1.000 82.65035 306 ARG A N 1
ATOM 2530 C CA . ARG A 1 306 ? -29.39816 -7.70282 16.40031 1.000 84.42039 306 ARG A CA 1
ATOM 2531 C C . ARG A 1 306 ? -28.37226 -7.11091 17.37602 1.000 78.41562 306 ARG A C 1
ATOM 2532 O O . ARG A 1 306 ? -28.34729 -7.42421 18.56795 1.000 87.81429 306 ARG A O 1
ATOM 2540 N N . PHE A 1 307 ? -27.49776 -6.26078 16.83956 1.000 71.84026 307 PHE A N 1
ATOM 2541 C CA . PHE A 1 307 ? -26.51278 -5.56485 17.66112 1.000 63.74379 307 PHE A CA 1
ATOM 2542 C C . PHE A 1 307 ? -27.13551 -4.37522 18.38638 1.000 62.98706 307 PHE A C 1
ATOM 2543 O O . PHE A 1 307 ? -28.00492 -3.68324 17.84860 1.000 65.31772 307 PHE A O 1
ATOM 2551 N N . SER A 1 308 ? -26.67096 -4.12176 19.60771 1.000 55.40577 308 SER A N 1
ATOM 2552 C CA . SER A 1 308 ? -27.09793 -2.91484 20.29836 1.000 56.29470 308 SER A CA 1
ATOM 2553 C C . SER A 1 308 ? -26.39337 -1.69716 19.70573 1.000 54.41461 308 SER A C 1
ATOM 2554 O O . SER A 1 308 ? -25.38828 -1.80973 18.99696 1.000 52.01608 308 SER A O 1
ATOM 2557 N N . ASN A 1 309 ? -26.92903 -0.51478 20.01347 1.000 55.43147 309 ASN A N 1
ATOM 2558 C CA . ASN A 1 309 ? -26.33516 0.71237 19.49289 1.000 53.84130 309 ASN A CA 1
ATOM 2559 C C . ASN A 1 309 ? -24.87481 0.83948 19.90332 1.000 50.68224 309 ASN A C 1
ATOM 2560 O O . ASN A 1 309 ? -24.03053 1.26910 19.10549 1.000 51.20474 309 ASN A O 1
ATOM 2565 N N . ALA A 1 310 ? -24.55154 0.45273 21.13836 1.000 47.40019 310 ALA A N 1
ATOM 2566 C CA . ALA A 1 310 ? -23.16150 0.47700 21.57174 1.000 46.58028 310 ALA A CA 1
ATOM 2567 C C . ALA A 1 310 ? -22.31565 -0.49237 20.75150 1.000 48.87324 310 ALA A C 1
ATOM 2568 O O . ALA A 1 310 ? -21.21782 -0.14449 20.30868 1.000 42.18338 310 ALA A O 1
ATOM 2570 N N . ASN A 1 311 ? -22.81320 -1.72052 20.54043 1.000 44.54041 311 ASN A N 1
ATOM 2571 C CA . ASN A 1 311 ? -22.09322 -2.67871 19.71326 1.000 41.59735 311 ASN A CA 1
ATOM 2572 C C . ASN A 1 311 ? -21.93896 -2.17342 18.27776 1.000 53.27360 311 ASN A C 1
ATOM 2573 O O . ASN A 1 311 ? -20.90508 -2.42223 17.63989 1.000 43.85244 311 ASN A O 1
ATOM 2578 N N . VAL A 1 312 ? -22.95798 -1.48213 17.74556 1.000 40.75345 312 VAL A N 1
ATOM 2579 C CA . VAL A 1 312 ? -22.84270 -0.91261 16.40309 1.000 48.23335 312 VAL A CA 1
ATOM 2580 C C . VAL A 1 312 ? -21.73710 0.14060 16.36069 1.000 43.73156 312 VAL A C 1
ATOM 2581 O O . VAL A 1 312 ? -20.90809 0.15119 15.43852 1.000 42.73375 312 VAL A O 1
ATOM 2585 N N . MET A 1 313 ? -21.69544 1.02831 17.36104 1.000 42.14133 313 MET A N 1
ATOM 2586 C CA . MET A 1 313 ? -20.60317 1.99913 17.46076 1.000 45.41412 313 MET A CA 1
ATOM 2587 C C . MET A 1 313 ? -19.23871 1.31620 17.56078 1.000 46.80310 313 MET A C 1
ATOM 2588 O O . MET A 1 313 ? -18.26969 1.75220 16.92248 1.000 38.32836 313 MET A O 1
ATOM 2593 N N . ASN A 1 314 ? -19.14146 0.25321 18.36742 1.000 40.64882 314 ASN A N 1
ATOM 2594 C CA . ASN A 1 314 ? -17.88208 -0.47900 18.51157 1.000 45.06288 314 ASN A CA 1
ATOM 2595 C C . ASN A 1 314 ? -17.42696 -1.07026 17.17931 1.000 41.86046 314 ASN A C 1
ATOM 2596 O O . ASN A 1 314 ? -16.24866 -0.95976 16.80219 1.000 40.02010 314 ASN A O 1
ATOM 2601 N N . VAL A 1 315 ? -18.35493 -1.70745 16.45699 1.000 40.22494 315 VAL A N 1
ATOM 2602 C CA . VAL A 1 315 ? -18.03586 -2.29658 15.15358 1.000 39.18436 315 VAL A CA 1
ATOM 2603 C C . VAL A 1 315 ? -17.57663 -1.21566 14.18095 1.000 44.58419 315 VAL A C 1
ATOM 2604 O O . VAL A 1 315 ? -16.56124 -1.37432 13.48376 1.000 42.56292 315 VAL A O 1
ATOM 2608 N N . PHE A 1 316 ? -18.31569 -0.09432 14.12714 1.000 48.81265 316 PHE A N 1
ATOM 2609 C CA . PHE A 1 316 ? -17.92522 1.02853 13.27439 1.000 43.60977 316 PHE A CA 1
ATOM 2610 C C . PHE A 1 316 ? -16.51295 1.47677 13.59719 1.000 43.83769 316 PHE A C 1
ATOM 2611 O O . PHE A 1 316 ? -15.68677 1.67091 12.69558 1.000 45.70822 316 PHE A O 1
ATOM 2619 N N . LEU A 1 317 ? -16.22283 1.64945 14.88956 1.000 42.12298 317 LEU A N 1
ATOM 2620 C CA . LEU A 1 317 ? -14.93035 2.18676 15.29050 1.000 42.21666 317 LEU A CA 1
ATOM 2621 C C . LEU A 1 317 ? -13.80442 1.27216 14.84873 1.000 42.37996 317 LEU A C 1
ATOM 2622 O O . LEU A 1 317 ? -12.80224 1.73471 14.28850 1.000 38.64264 317 LEU A O 1
ATOM 2627 N N . VAL A 1 318 ? -13.94077 -0.03282 15.11769 1.000 42.82320 318 VAL A N 1
ATOM 2628 C CA . VAL A 1 318 ? -12.89285 -0.97506 14.72449 1.000 37.69745 318 VAL A CA 1
ATOM 2629 C C . VAL A 1 318 ? -12.71399 -0.96756 13.20719 1.000 43.52501 318 VAL A C 1
ATOM 2630 O O . VAL A 1 318 ? -11.58573 -0.96509 12.70600 1.000 40.64840 318 VAL A O 1
ATOM 2634 N N . CYS A 1 319 ? -13.81078 -0.93416 12.44531 1.000 39.60172 319 CYS A N 1
ATOM 2635 C CA . CYS A 1 319 ? -13.65409 -0.95111 10.98617 1.000 50.84996 319 CYS A CA 1
ATOM 2636 C C . CYS A 1 319 ? -12.97156 0.31771 10.47889 1.000 50.38731 319 CYS A C 1
ATOM 2637 O O . CYS A 1 319 ? -12.15577 0.26928 9.53919 1.000 48.89278 319 CYS A O 1
ATOM 2640 N N . LEU A 1 320 ? -13.27252 1.45784 11.10161 1.000 45.50994 320 LEU A N 1
ATOM 2641 C CA . LEU A 1 320 ? -12.65923 2.71051 10.67020 1.000 44.67873 320 LEU A CA 1
ATOM 2642 C C . LEU A 1 320 ? -11.17970 2.74264 11.02974 1.000 48.55720 320 LEU A C 1
ATOM 2643 O O . LEU A 1 320 ? -10.34781 3.16440 10.21637 1.000 47.13682 320 LEU A O 1
ATOM 2648 N N . LEU A 1 321 ? -10.83346 2.29463 12.24375 1.000 44.49285 321 LEU A N 1
ATOM 2649 C CA . LEU A 1 321 ? -9.43186 2.20062 12.63143 1.000 38.36262 321 LEU A CA 1
ATOM 2650 C C . LEU A 1 321 ? -8.68618 1.20712 11.74889 1.000 46.38971 321 LEU A C 1
ATOM 2651 O O . LEU A 1 321 ? -7.54491 1.45941 11.35110 1.000 44.55950 321 LEU A O 1
ATOM 2656 N N . GLY A 1 322 ? -9.31469 0.06931 11.43984 1.000 43.37664 322 GLY A N 1
ATOM 2657 C CA . GLY A 1 322 ? -8.67562 -0.93346 10.60969 1.000 44.96013 322 GLY A CA 1
ATOM 2658 C C . GLY A 1 322 ? -8.43297 -0.46286 9.19304 1.000 46.77782 322 GLY A C 1
ATOM 2659 O O . GLY A 1 322 ? -7.46016 -0.88455 8.55959 1.000 52.02064 322 GLY A O 1
ATOM 2660 N N . TYR A 1 323 ? -9.31958 0.39742 8.66759 1.000 44.99975 323 TYR A N 1
ATOM 2661 C CA . TYR A 1 323 ? -9.11041 0.96691 7.33586 1.000 51.84016 323 TYR A CA 1
ATOM 2662 C C . TYR A 1 323 ? -7.73872 1.61647 7.21222 1.000 54.67720 323 TYR A C 1
ATOM 2663 O O . TYR A 1 323 ? -7.11382 1.56372 6.14635 1.000 59.96921 323 TYR A O 1
ATOM 2672 N N . ILE A 1 324 ? -7.26010 2.23625 8.29008 1.000 50.00974 324 ILE A N 1
ATOM 2673 C CA . ILE A 1 324 ? -5.95516 2.89655 8.30536 1.000 49.92209 324 ILE A CA 1
ATOM 2674 C C . ILE A 1 324 ? -4.86134 1.95101 8.77343 1.000 50.62174 324 ILE A C 1
ATOM 2675 O O . ILE A 1 324 ? -3.79640 1.85879 8.16114 1.000 57.07001 324 ILE A O 1
ATOM 2680 N N . TYR A 1 325 ? -5.11195 1.25270 9.87912 1.000 43.18584 325 TYR A N 1
ATOM 2681 C CA . TYR A 1 325 ? -4.09882 0.44152 10.54344 1.000 46.99160 325 TYR A CA 1
ATOM 2682 C C . TYR A 1 325 ? -3.90323 -0.91311 9.87226 1.000 56.07661 325 TYR A C 1
ATOM 2683 O O . TYR A 1 325 ? -2.78650 -1.44136 9.86493 1.000 61.22549 325 TYR A O 1
ATOM 2692 N N . CYS A 1 326 ? -4.96083 -1.48691 9.30943 1.000 52.40107 326 CYS A N 1
ATOM 2693 C CA . CYS A 1 326 ? -4.89752 -2.79622 8.66024 1.000 60.03784 326 CYS A CA 1
ATOM 2694 C C . CYS A 1 326 ? -5.58515 -2.73557 7.29825 1.000 63.75856 326 CYS A C 1
ATOM 2695 O O . CYS A 1 326 ? -6.58720 -3.41823 7.06004 1.000 62.13759 326 CYS A O 1
ATOM 2698 N N . PRO A 1 327 ? -5.06475 -1.92602 6.36968 1.000 54.83850 327 PRO A N 1
ATOM 2699 C CA . PRO A 1 327 ? -5.77589 -1.72860 5.09395 1.000 65.54157 327 PRO A CA 1
ATOM 2700 C C . PRO A 1 327 ? -5.93125 -2.99496 4.26322 1.000 69.44517 327 PRO A C 1
ATOM 2701 O O . PRO A 1 327 ? -6.86639 -3.07172 3.45869 1.000 70.05506 327 PRO A O 1
ATOM 2705 N N . GLU A 1 328 ? -5.06208 -3.99378 4.43141 1.000 72.91619 328 GLU A N 1
ATOM 2706 C CA . GLU A 1 328 ? -5.17329 -5.20766 3.62578 1.000 76.97053 328 GLU A CA 1
ATOM 2707 C C . GLU A 1 328 ? -6.43456 -6.00400 3.94772 1.000 70.53992 328 GLU A C 1
ATOM 2708 O O . GLU A 1 328 ? -6.81435 -6.88400 3.17170 1.000 71.36000 328 GLU A O 1
ATOM 2714 N N . ARG A 1 329 ? -7.09162 -5.71299 5.06617 1.000 66.69043 329 ARG A N 1
ATOM 2715 C CA . ARG A 1 329 ? -8.37541 -6.30969 5.40573 1.000 60.96515 329 ARG A CA 1
ATOM 2716 C C . ARG A 1 329 ? -9.52834 -5.31566 5.38485 1.000 63.98921 329 ARG A C 1
ATOM 2717 O O . ARG A 1 329 ? -10.65619 -5.71180 5.08678 1.000 57.83083 329 ARG A O 1
ATOM 2725 N N . TYR A 1 330 ? -9.27533 -4.02823 5.66490 1.000 64.87119 330 TYR A N 1
ATOM 2726 C CA . TYR A 1 330 ? -10.34409 -3.04648 5.84460 1.000 61.92934 330 TYR A CA 1
ATOM 2727 C C . TYR A 1 330 ? -10.30863 -1.91081 4.82442 1.000 63.03467 330 TYR A C 1
ATOM 2728 O O . TYR A 1 330 ? -10.94714 -0.87738 5.04854 1.000 61.13988 330 TYR A O 1
ATOM 2737 N N . LYS A 1 331 ? -9.57899 -2.05466 3.71845 1.000 59.95121 331 LYS A N 1
ATOM 2738 C CA . LYS A 1 331 ? -9.48180 -0.96934 2.74566 1.000 65.62934 331 LYS A CA 1
ATOM 2739 C C . LYS A 1 331 ? -9.55663 -1.51456 1.32826 1.000 68.00246 331 LYS A C 1
ATOM 2740 O O . LYS A 1 331 ? -8.72061 -2.33001 0.92578 1.000 67.22739 331 LYS A O 1
ATOM 2746 N N . ASN A 1 332 ? -10.55459 -1.04725 0.57943 1.000 63.59391 332 ASN A N 1
ATOM 2747 C CA . ASN A 1 332 ? -10.65251 -1.26012 -0.86485 1.000 72.19807 332 ASN A CA 1
ATOM 2748 C C . ASN A 1 332 ? -11.10032 0.07444 -1.46067 1.000 71.00370 332 ASN A C 1
ATOM 2749 O O . ASN A 1 332 ? -12.29532 0.38405 -1.47890 1.000 78.03581 332 ASN A O 1
ATOM 2754 N N . GLY A 1 333 ? -10.13778 0.86809 -1.93092 1.000 68.87168 333 GLY A N 1
ATOM 2755 C CA . GLY A 1 333 ? -10.41693 2.18398 -2.45741 1.000 63.82598 333 GLY A CA 1
ATOM 2756 C C . GLY A 1 333 ? -10.92991 3.12699 -1.38626 1.000 72.88275 333 GLY A C 1
ATOM 2757 O O . GLY A 1 333 ? -10.32953 3.26141 -0.31321 1.000 69.51918 333 GLY A O 1
ATOM 2758 N N . PRO A 1 334 ? -12.05432 3.80414 -1.65032 1.000 76.66919 334 PRO A N 1
ATOM 2759 C CA . PRO A 1 334 ? -12.66118 4.64177 -0.60851 1.000 69.66475 334 PRO A CA 1
ATOM 2760 C C . PRO A 1 334 ? -13.45694 3.83829 0.40056 1.000 68.33742 334 PRO A C 1
ATOM 2761 O O . PRO A 1 334 ? -13.90724 4.40548 1.40549 1.000 62.27641 334 PRO A O 1
ATOM 2765 N N . ASN A 1 335 ? -13.63074 2.54113 0.16538 1.000 69.79229 335 ASN A N 1
ATOM 2766 C CA . ASN A 1 335 ? -14.55723 1.71060 0.91443 1.000 74.00753 335 ASN A CA 1
ATOM 2767 C C . ASN A 1 335 ? -13.83363 0.76026 1.85945 1.000 66.46377 335 ASN A C 1
ATOM 2768 O O . ASN A 1 335 ? -12.68264 0.36958 1.64186 1.000 65.05359 335 ASN A O 1
ATOM 2773 N N . ILE A 1 336 ? -14.54119 0.39320 2.92399 1.000 63.01475 336 ILE A N 1
ATOM 2774 C CA . ILE A 1 336 ? -14.01761 -0.58859 3.86455 1.000 62.29186 336 ILE A CA 1
ATOM 2775 C C . ILE A 1 336 ? -14.22731 -1.99699 3.33273 1.000 64.75464 336 ILE A C 1
ATOM 2776 O O . ILE A 1 336 ? -13.27391 -2.76637 3.18054 1.000 67.13516 336 ILE A O 1
ATOM 2781 N N . VAL A 1 337 ? -15.47740 -2.34195 3.03639 1.000 64.23145 337 VAL A N 1
ATOM 2782 C CA . VAL A 1 337 ? -15.84664 -3.64129 2.48703 1.000 71.47230 337 VAL A CA 1
ATOM 2783 C C . VAL A 1 337 ? -17.05503 -3.44107 1.58270 1.000 68.33813 337 VAL A C 1
ATOM 2784 O O . VAL A 1 337 ? -17.95788 -2.66840 1.91070 1.000 75.13650 337 VAL A O 1
ATOM 2788 N N . LYS A 1 338 ? -17.06119 -4.12271 0.43437 1.000 77.71788 338 LYS A N 1
ATOM 2789 C CA . LYS A 1 338 ? -18.25080 -4.23944 -0.41707 1.000 74.59920 338 LYS A CA 1
ATOM 2790 C C . LYS A 1 338 ? -18.87704 -2.88290 -0.72346 1.000 74.58710 338 LYS A C 1
ATOM 2791 O O . LYS A 1 338 ? -20.08137 -2.67523 -0.55072 1.000 85.41443 338 LYS A O 1
ATOM 2797 N N . LYS A 1 339 ? -18.04570 -1.94420 -1.16573 1.000 66.86021 339 LYS A N 1
ATOM 2798 C CA . LYS A 1 339 ? -18.46078 -0.59445 -1.54238 1.000 67.31565 339 LYS A CA 1
ATOM 2799 C C . LYS A 1 339 ? -18.95746 0.24032 -0.36529 1.000 73.78246 339 LYS A C 1
ATOM 2800 O O . LYS A 1 339 ? -19.50374 1.32856 -0.58384 1.000 74.59190 339 LYS A O 1
ATOM 2806 N N . ILE A 1 340 ? -18.79598 -0.21911 0.87294 1.000 64.80753 340 ILE A N 1
ATOM 2807 C CA . ILE A 1 340 ? -19.25774 0.58206 2.00661 1.000 66.55449 340 ILE A CA 1
ATOM 2808 C C . ILE A 1 340 ? -18.20111 1.64644 2.27911 1.000 59.67859 340 ILE A C 1
ATOM 2809 O O . ILE A 1 340 ? -17.07406 1.30977 2.67246 1.000 58.66924 340 ILE A O 1
ATOM 2814 N N . PRO A 1 341 ? -18.51216 2.92863 2.10221 1.000 66.01613 341 PRO A N 1
ATOM 2815 C CA . PRO A 1 341 ? -17.46629 3.95309 2.19995 1.000 63.34326 341 PRO A CA 1
ATOM 2816 C C . PRO A 1 341 ? -17.04175 4.21471 3.63677 1.000 62.76017 341 PRO A C 1
ATOM 2817 O O . PRO A 1 341 ? -17.86168 4.21248 4.55823 1.000 59.74358 341 PRO A O 1
ATOM 2821 N N . PHE A 1 342 ? -15.73618 4.45445 3.80631 1.000 55.52745 342 PHE A N 1
ATOM 2822 C CA . PHE A 1 342 ? -15.20230 4.94789 5.07069 1.000 54.91226 342 PHE A CA 1
ATOM 2823 C C . PHE A 1 342 ? -15.99438 6.15705 5.55572 1.000 61.09982 342 PHE A C 1
ATOM 2824 O O . PHE A 1 342 ? -16.42377 6.20739 6.71025 1.000 51.64329 342 PHE A O 1
ATOM 2832 N N . SER A 1 343 ? -16.22597 7.12933 4.67163 1.000 55.77409 343 SER A N 1
ATOM 2833 C CA . SER A 1 343 ? -16.85282 8.38068 5.09638 1.000 63.49767 343 SER A CA 1
ATOM 2834 C C . SER A 1 343 ? -18.25704 8.15228 5.64441 1.000 58.64545 343 SER A C 1
ATOM 2835 O O . SER A 1 343 ? -18.66212 8.79932 6.61695 1.000 62.61475 343 SER A O 1
ATOM 2838 N N . LYS A 1 344 ? -19.02382 7.25297 5.02164 1.000 52.59092 344 LYS A N 1
ATOM 2839 C CA . LYS A 1 344 ? -20.36778 6.97656 5.51278 1.000 56.63742 344 LYS A CA 1
ATOM 2840 C C . LYS A 1 344 ? -20.32028 6.43547 6.93959 1.000 59.67622 344 LYS A C 1
ATOM 2841 O O . LYS A 1 344 ? -21.06778 6.88730 7.81699 1.000 56.36842 344 LYS A O 1
ATOM 2847 N N . ILE A 1 345 ? -19.41218 5.49299 7.19726 1.000 48.60980 345 ILE A N 1
ATOM 2848 C CA . ILE A 1 345 ? -19.33119 4.88053 8.51712 1.000 52.53135 345 ILE A CA 1
ATOM 2849 C C . ILE A 1 345 ? -18.83331 5.88730 9.54171 1.000 52.03814 345 ILE A C 1
ATOM 2850 O O . ILE A 1 345 ? -19.28220 5.89802 10.69484 1.000 52.14350 345 ILE A O 1
ATOM 2855 N N . GLU A 1 346 ? -17.88174 6.73445 9.14635 1.000 55.22883 346 GLU A N 1
ATOM 2856 C CA . GLU A 1 346 ? -17.39198 7.76343 10.05245 1.000 51.88612 346 GLU A CA 1
ATOM 2857 C C . GLU A 1 346 ? -18.50663 8.72367 10.43125 1.000 52.17425 346 GLU A C 1
ATOM 2858 O O . GLU A 1 346 ? -18.67310 9.05811 11.60763 1.000 47.16719 346 GLU A O 1
ATOM 2864 N N . THR A 1 347 ? -19.28706 9.16167 9.44445 1.000 52.49701 347 THR A N 1
ATOM 2865 C CA . THR A 1 347 ? -20.42718 10.03089 9.71148 1.000 59.93179 347 THR A CA 1
ATOM 2866 C C . THR A 1 347 ? -21.43662 9.35727 10.63652 1.000 54.81096 347 THR A C 1
ATOM 2867 O O . THR A 1 347 ? -21.94958 9.98750 11.56929 1.000 61.72594 347 THR A O 1
ATOM 2871 N N . ASP A 1 348 ? -21.73058 8.07386 10.39970 1.000 53.33741 348 ASP A N 1
ATOM 2872 C CA . ASP A 1 348 ? -22.70549 7.38226 11.23955 1.000 58.07204 348 ASP A CA 1
ATOM 2873 C C . ASP A 1 348 ? -22.21223 7.25963 12.68102 1.000 59.47392 348 ASP A C 1
ATOM 2874 O O . ASP A 1 348 ? -22.95284 7.55632 13.63020 1.000 60.25622 348 ASP A O 1
ATOM 2879 N N . LEU A 1 349 ? -20.95427 6.85159 12.86969 1.000 55.18346 349 LEU A N 1
ATOM 2880 C CA . LEU A 1 349 ? -20.42529 6.74910 14.22492 1.000 52.06423 349 LEU A CA 1
ATOM 2881 C C . LEU A 1 349 ? -20.42112 8.10956 14.92409 1.000 49.68184 349 LEU A C 1
ATOM 2882 O O . LEU A 1 349 ? -20.79477 8.21375 16.10331 1.000 52.63449 349 LEU A O 1
ATOM 2887 N N . PHE A 1 350 ? -20.00093 9.16448 14.21667 1.000 49.05132 350 PHE A N 1
ATOM 2888 C CA . PHE A 1 350 ? -19.93094 10.47618 14.85163 1.000 53.27231 350 PHE A CA 1
ATOM 2889 C C . PHE A 1 350 ? -21.31934 10.98026 15.24231 1.000 50.93645 350 PHE A C 1
ATOM 2890 O O . PHE A 1 350 ? -21.47059 11.64591 16.27255 1.000 52.96300 350 PHE A O 1
ATOM 2898 N N . LYS A 1 351 ? -22.34707 10.67389 14.43772 1.000 53.89651 351 LYS A N 1
ATOM 2899 C CA . LYS A 1 351 ? -23.71732 10.99752 14.84155 1.000 57.09255 351 LYS A CA 1
ATOM 2900 C C . LYS A 1 351 ? -24.13060 10.22816 16.09222 1.000 55.71588 351 LYS A C 1
ATOM 2901 O O . LYS A 1 351 ? -24.83369 10.76692 16.96236 1.000 54.58944 351 LYS A O 1
ATOM 2907 N N . MET A 1 352 ? -23.73211 8.95303 16.19016 1.000 51.62604 352 MET A N 1
ATOM 2908 C CA . MET A 1 352 ? -24.12754 8.18387 17.37245 1.000 52.99724 352 MET A CA 1
ATOM 2909 C C . MET A 1 352 ? -23.40644 8.63937 18.63716 1.000 53.32441 352 MET A C 1
ATOM 2910 O O . MET A 1 352 ? -23.90088 8.38757 19.74090 1.000 53.25334 352 MET A O 1
ATOM 2915 N N . ILE A 1 353 ? -22.24365 9.28937 18.51138 1.000 47.37352 353 ILE A N 1
ATOM 2916 C CA . ILE A 1 353 ? -21.60615 9.86477 19.69999 1.000 52.73385 353 ILE A CA 1
ATOM 2917 C C . ILE A 1 353 ? -22.59349 10.75539 20.44764 1.000 60.67597 353 ILE A C 1
ATOM 2918 O O . ILE A 1 353 ? -22.70976 10.69675 21.67678 1.000 51.82523 353 ILE A O 1
ATOM 2923 N N . SER A 1 354 ? -23.33393 11.58453 19.71505 1.000 55.72831 354 SER A N 1
ATOM 2924 C CA . SER A 1 354 ? -24.29002 12.46581 20.37564 1.000 57.04435 354 SER A CA 1
ATOM 2925 C C . SER A 1 354 ? -25.61790 11.76020 20.64159 1.000 64.84824 354 SER A C 1
ATOM 2926 O O . SER A 1 354 ? -26.20875 11.92593 21.71510 1.000 64.90327 354 SER A O 1
ATOM 2929 N N . SER A 1 355 ? -26.10818 10.96369 19.68995 1.000 56.79544 355 SER A N 1
ATOM 2930 C CA . SER A 1 355 ? -27.41268 10.34883 19.91745 1.000 60.25664 355 SER A CA 1
ATOM 2931 C C . SER A 1 355 ? -27.35970 9.25071 20.97883 1.000 61.34385 355 SER A C 1
ATOM 2932 O O . SER A 1 355 ? -28.38330 8.95436 21.60390 1.000 64.41417 355 SER A O 1
ATOM 2935 N N . ASP A 1 356 ? -26.19954 8.63035 21.19389 1.000 59.31032 356 ASP A N 1
ATOM 2936 C CA . ASP A 1 356 ? -26.07638 7.50664 22.12159 1.000 55.59884 356 ASP A CA 1
ATOM 2937 C C . ASP A 1 356 ? -24.87547 7.67534 23.03943 1.000 53.55279 356 ASP A C 1
ATOM 2938 O O . ASP A 1 356 ? -24.15982 6.71288 23.33255 1.000 52.77702 356 ASP A O 1
ATOM 2943 N N . PHE A 1 357 ? -24.62959 8.89313 23.51291 1.000 54.12881 357 PHE A N 1
ATOM 2944 C CA . PHE A 1 357 ? -23.48090 9.11518 24.37627 1.000 48.15434 357 PHE A CA 1
ATOM 2945 C C . PHE A 1 357 ? -23.56640 8.21347 25.60113 1.000 45.57339 357 PHE A C 1
ATOM 2946 O O . PHE A 1 357 ? -24.63095 8.06732 26.20836 1.000 56.08038 357 PHE A O 1
ATOM 2954 N N . ASP A 1 358 ? -22.44337 7.58932 25.93781 1.000 48.58839 358 ASP A N 1
ATOM 2955 C CA . ASP A 1 358 ? -22.31855 6.74302 27.11635 1.000 46.63896 358 ASP A CA 1
ATOM 2956 C C . ASP A 1 358 ? -20.86319 6.78793 27.53774 1.000 46.76691 358 ASP A C 1
ATOM 2957 O O . ASP A 1 358 ? -19.97093 6.48740 26.73428 1.000 39.21628 358 ASP A O 1
ATOM 2962 N N . GLU A 1 359 ? -20.62610 7.15911 28.79637 1.000 40.65669 359 GLU A N 1
ATOM 2963 C CA . GLU A 1 359 ? -19.26464 7.46491 29.20945 1.000 41.30319 359 GLU A CA 1
ATOM 2964 C C . GLU A 1 359 ? -18.37467 6.22891 29.16951 1.000 34.62711 359 GLU A C 1
ATOM 2965 O O . GLU A 1 359 ? -17.22592 6.31520 28.73673 1.000 39.00731 359 GLU A O 1
ATOM 2971 N N . GLN A 1 360 ? -18.87686 5.06660 29.60597 1.000 42.21053 360 GLN A N 1
ATOM 2972 C CA . GLN A 1 360 ? -18.06037 3.84883 29.54162 1.000 43.49289 360 GLN A CA 1
ATOM 2973 C C . GLN A 1 360 ? -17.76875 3.45247 28.09541 1.000 36.48629 360 GLN A C 1
ATOM 2974 O O . GLN A 1 360 ? -16.65201 3.02534 27.76387 1.000 39.66810 360 GLN A O 1
ATOM 2980 N N . VAL A 1 361 ? -18.76471 3.59559 27.22007 1.000 41.58450 361 VAL A N 1
ATOM 2981 C CA . VAL A 1 361 ? -18.57262 3.26481 25.80882 1.000 39.34955 361 VAL A CA 1
ATOM 2982 C C . VAL A 1 361 ? -17.49903 4.15841 25.21357 1.000 34.03072 361 VAL A C 1
ATOM 2983 O O . VAL A 1 361 ? -16.56383 3.68554 24.55704 1.000 38.46004 361 VAL A O 1
ATOM 2987 N N . VAL A 1 362 ? -17.58518 5.46512 25.49765 1.000 41.04240 362 VAL A N 1
ATOM 2988 C CA . VAL A 1 362 ? -16.63473 6.42599 24.94498 1.000 37.27897 362 VAL A CA 1
ATOM 2989 C C . VAL A 1 362 ? -15.23727 6.21706 25.52961 1.000 33.61510 362 VAL A C 1
ATOM 2990 O O . VAL A 1 362 ? -14.23733 6.31316 24.80740 1.000 39.56979 362 VAL A O 1
ATOM 2994 N N . LEU A 1 363 ? -15.13203 5.92006 26.83379 1.000 35.72717 363 LEU A N 1
ATOM 2995 C CA . LEU A 1 363 ? -13.81572 5.63252 27.41623 1.000 32.91487 363 LEU A CA 1
ATOM 2996 C C . LEU A 1 363 ? -13.15219 4.45325 26.70114 1.000 32.67151 363 LEU A C 1
ATOM 2997 O O . LEU A 1 363 ? -11.94865 4.47967 26.39105 1.000 35.69802 363 LEU A O 1
ATOM 3002 N N . LYS A 1 364 ? -13.91914 3.39577 26.45115 1.000 31.30012 364 LYS A N 1
ATOM 3003 C CA . LYS A 1 364 ? -13.34194 2.25675 25.73223 1.000 29.98005 364 LYS A CA 1
ATOM 3004 C C . LYS A 1 364 ? -12.92880 2.64359 24.31415 1.000 28.52226 364 LYS A C 1
ATOM 3005 O O . LYS A 1 364 ? -11.84934 2.25591 23.84824 1.000 31.15113 364 LYS A O 1
ATOM 3011 N N . HIS A 1 365 ? -13.77381 3.40856 23.61307 1.000 31.24086 365 HIS A N 1
ATOM 3012 C CA . HIS A 1 365 ? -13.40506 3.89712 22.28230 1.000 33.02845 365 HIS A CA 1
ATOM 3013 C C . HIS A 1 365 ? -12.07957 4.64323 22.31590 1.000 36.23908 365 HIS A C 1
ATOM 3014 O O . HIS A 1 365 ? -11.21624 4.44575 21.45048 1.000 33.61918 365 HIS A O 1
ATOM 3021 N N . LEU A 1 366 ? -11.92126 5.54725 23.28897 1.000 34.17322 366 LEU A N 1
ATOM 3022 C CA . LEU A 1 366 ? -10.70427 6.35489 23.36291 1.000 29.54465 366 LEU A CA 1
ATOM 3023 C C . LEU A 1 366 ? -9.48556 5.48548 23.64534 1.000 29.20222 366 LEU A C 1
ATOM 3024 O O . LEU A 1 366 ? -8.41889 5.67687 23.04166 1.000 34.17075 366 LEU A O 1
ATOM 3029 N N . VAL A 1 367 ? -9.62710 4.50518 24.54463 1.000 30.44811 367 VAL A N 1
ATOM 3030 C CA . VAL A 1 367 ? -8.50798 3.59665 24.78920 1.000 27.17698 367 VAL A CA 1
ATOM 3031 C C . VAL A 1 367 ? -8.13400 2.87477 23.50430 1.000 38.31453 367 VAL A C 1
ATOM 3032 O O . VAL A 1 367 ? -6.95538 2.77245 23.15786 1.000 36.04061 367 VAL A O 1
ATOM 3036 N N . VAL A 1 368 ? -9.13163 2.39431 22.75761 1.000 31.84259 368 VAL A N 1
ATOM 3037 C CA . VAL A 1 368 ? -8.84012 1.58425 21.57741 1.000 29.33332 368 VAL A CA 1
ATOM 3038 C C . VAL A 1 368 ? -8.18515 2.42952 20.48908 1.000 31.79450 368 VAL A C 1
ATOM 3039 O O . VAL A 1 368 ? -7.16818 2.02722 19.90817 1.000 36.20399 368 VAL A O 1
ATOM 3043 N N . MET A 1 369 ? -8.69949 3.64453 20.24341 1.000 34.46330 369 MET A N 1
ATOM 3044 C CA . MET A 1 369 ? -8.17394 4.42409 19.12075 1.000 36.73948 369 MET A CA 1
ATOM 3045 C C . MET A 1 369 ? -6.79503 4.99753 19.44380 1.000 43.17798 369 MET A C 1
ATOM 3046 O O . MET A 1 369 ? -5.89038 4.96254 18.59389 1.000 38.25480 369 MET A O 1
ATOM 3051 N N . PHE A 1 370 ? -6.58683 5.48586 20.68144 1.000 39.43603 370 PHE A N 1
ATOM 3052 C CA . PHE A 1 370 ? -5.26348 5.99400 21.02086 1.000 36.79171 370 PHE A CA 1
ATOM 3053 C C . PHE A 1 370 ? -4.26907 4.86387 21.27858 1.000 37.28248 370 PHE A C 1
ATOM 3054 O O . PHE A 1 370 ? -3.07951 5.01914 20.99407 1.000 37.70897 370 PHE A O 1
ATOM 3062 N N . GLY A 1 371 ? -4.72111 3.69758 21.73447 1.000 35.55951 371 GLY A N 1
ATOM 3063 C CA . GLY A 1 371 ? -3.84506 2.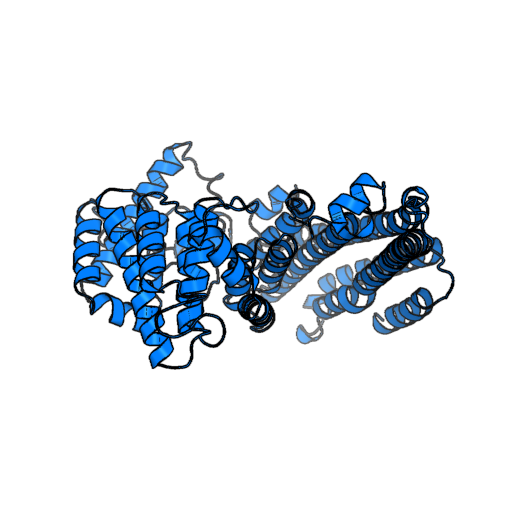53755 21.72687 1.000 38.50671 371 GLY A CA 1
ATOM 3064 C C . GLY A 1 371 ? -3.38352 2.15256 20.32857 1.000 39.40517 371 GLY A C 1
ATOM 3065 O O . GLY A 1 371 ? -2.19904 1.88219 20.11182 1.000 41.01990 371 GLY A O 1
ATOM 3066 N N . ILE A 1 372 ? -4.30292 2.13311 19.35561 1.000 39.25928 372 ILE A N 1
ATOM 3067 C CA . ILE A 1 372 ? -3.89115 1.79587 17.98565 1.000 40.90666 372 ILE A CA 1
ATOM 3068 C C . ILE A 1 372 ? -2.91714 2.84765 17.45656 1.000 44.29325 372 ILE A C 1
ATOM 3069 O O . ILE A 1 372 ? -1.92772 2.51889 16.78441 1.000 44.18297 372 ILE A O 1
ATOM 3074 N N . VAL A 1 373 ? -3.16194 4.12707 17.77730 1.000 42.05303 373 VAL A N 1
ATOM 3075 C CA . VAL A 1 373 ? -2.18581 5.17240 17.45242 1.000 37.58058 373 VAL A CA 1
ATOM 3076 C C . VAL A 1 373 ? -0.82056 4.82665 18.04355 1.000 46.49449 373 VAL A C 1
ATOM 3077 O O . VAL A 1 373 ? 0.20713 4.88973 17.35332 1.000 43.66136 373 VAL A O 1
ATOM 3081 N N . ARG A 1 374 ? -0.79310 4.42330 19.32272 1.000 42.77058 374 ARG A N 1
ATOM 3082 C CA . ARG A 1 374 ? 0.47198 4.10098 19.98811 1.000 44.33691 374 ARG A CA 1
ATOM 3083 C C . ARG A 1 374 ? 1.18312 2.93323 19.31949 1.000 43.22013 374 ARG A C 1
ATOM 3084 O O . ARG A 1 374 ? 2.41853 2.90173 19.29011 1.000 40.61465 374 ARG A O 1
ATOM 3092 N N . LEU A 1 375 ? 0.42675 1.97464 18.77480 1.000 45.29361 375 LEU A N 1
ATOM 3093 C CA . LEU A 1 375 ? 1.01161 0.80355 18.12737 1.000 43.88267 375 LEU A CA 1
ATOM 3094 C C . LEU A 1 375 ? 1.48023 1.04729 16.69685 1.000 50.16041 375 LEU A C 1
ATOM 3095 O O . LEU A 1 375 ? 2.12428 0.16520 16.11693 1.000 51.94445 375 LEU A O 1
ATOM 3100 N N . THR A 1 376 ? 1.19612 2.20376 16.11125 1.000 48.91792 376 THR A N 1
ATOM 3101 C CA . THR A 1 376 ? 1.42294 2.40428 14.68463 1.000 52.35285 376 THR A CA 1
ATOM 3102 C C . THR A 1 376 ? 2.79858 3.01970 14.46061 1.000 58.06933 376 THR A C 1
ATOM 3103 O O . THR A 1 376 ? 3.09662 4.10369 14.97272 1.000 64.52174 376 THR A O 1
ATOM 3107 N N . ARG A 1 377 ? 3.62636 2.32746 13.68354 1.000 70.41328 377 ARG A N 1
ATOM 3108 C CA . ARG A 1 377 ? 4.99194 2.76947 13.43669 1.000 77.86123 377 ARG A CA 1
ATOM 3109 C C . ARG A 1 377 ? 5.05558 3.79147 12.30544 1.000 84.76587 377 ARG A C 1
ATOM 3110 O O . ARG A 1 377 ? 5.71163 4.83132 12.43827 1.000 81.76465 377 ARG A O 1
ATOM 3118 N N . GLU A 1 378 ? 4.38164 3.50757 11.18700 1.000 86.52985 378 GLU A N 1
ATOM 3119 C CA . GLU A 1 378 ? 4.44182 4.37769 10.01609 1.000 89.36940 378 GLU A CA 1
ATOM 3120 C C . GLU A 1 378 ? 3.89966 5.76529 10.33732 1.000 78.81799 378 GLU A C 1
ATOM 3121 O O . GLU A 1 378 ? 2.80694 5.90746 10.89420 1.000 72.31390 378 GLU A O 1
ATOM 3127 N N . ASP A 1 379 ? 4.66443 6.79154 9.95942 1.000 79.77379 379 ASP A N 1
ATOM 3128 C CA . ASP A 1 379 ? 4.26704 8.16544 10.25374 1.000 83.74075 379 ASP A CA 1
ATOM 3129 C C . ASP A 1 379 ? 2.99237 8.55936 9.51379 1.000 76.52383 379 ASP A C 1
ATOM 3130 O O . ASP A 1 379 ? 2.13036 9.23399 10.08208 1.000 71.10102 379 ASP A O 1
ATOM 3135 N N . GLU A 1 380 ? 2.85410 8.16212 8.24653 1.000 77.25606 380 GLU A N 1
ATOM 3136 C CA . GLU A 1 380 ? 1.63081 8.47359 7.51050 1.000 78.61442 380 GLU A CA 1
ATOM 3137 C C . GLU A 1 380 ? 0.41151 7.83081 8.16409 1.000 71.56050 380 GLU A C 1
ATOM 3138 O O . GLU A 1 380 ? -0.60417 8.49841 8.41024 1.000 72.69540 380 GLU A O 1
ATOM 3144 N N . GLN A 1 381 ? 0.49925 6.52879 8.45273 1.000 64.44220 381 GLN A N 1
ATOM 3145 C CA . GLN A 1 381 ? -0.59051 5.82905 9.12620 1.000 64.25150 381 GLN A CA 1
ATOM 3146 C C . GLN A 1 381 ? -0.87406 6.43761 10.49189 1.000 59.41216 381 GLN A C 1
ATOM 3147 O O . GLN A 1 381 ? -2.03489 6.63083 10.86846 1.000 59.87377 381 GLN A O 1
ATOM 3153 N N . ARG A 1 382 ? 0.17862 6.71460 11.26458 1.000 58.10308 382 ARG A N 1
ATOM 3154 C CA . ARG A 1 382 ? -0.02636 7.25192 12.60412 1.000 58.93827 382 ARG A CA 1
ATOM 3155 C C . ARG A 1 382 ? -0.71186 8.60993 12.54129 1.000 56.12088 382 ARG A C 1
ATOM 3156 O O . ARG A 1 382 ? -1.62924 8.88361 13.31820 1.000 52.25023 382 ARG A O 1
ATOM 3164 N N . ASP A 1 383 ? -0.29240 9.46320 11.60305 1.000 59.12715 383 ASP A N 1
ATOM 3165 C CA . ASP A 1 383 ? -0.87872 10.79383 11.47739 1.000 64.88841 383 ASP A CA 1
ATOM 3166 C C . ASP A 1 383 ? -2.33794 10.72201 11.04890 1.000 60.20063 383 ASP A C 1
ATOM 3167 O O . ASP A 1 383 ? -3.17783 11.45789 11.58253 1.000 55.06660 383 ASP A O 1
ATOM 3172 N N . LYS A 1 384 ? -2.66273 9.83111 10.10189 1.000 56.98020 384 LYS A N 1
ATOM 3173 C CA . LYS A 1 384 ? -4.06488 9.62041 9.73800 1.000 55.27631 384 LYS A CA 1
ATOM 3174 C C . LYS A 1 384 ? -4.88772 9.12533 10.93017 1.000 52.98370 384 LYS A C 1
ATOM 3175 O O . LYS A 1 384 ? -6.01691 9.58425 11.15704 1.000 51.03879 384 LYS A O 1
ATOM 3181 N N . LEU A 1 385 ? -4.34431 8.18797 11.70615 1.000 48.43465 385 LEU A N 1
ATOM 3182 C CA . LEU A 1 385 ? -5.09126 7.67841 12.85172 1.000 45.81411 385 LEU A CA 1
ATOM 3183 C C . LEU A 1 385 ? -5.31050 8.76738 13.89268 1.000 47.05781 385 LEU A C 1
ATOM 3184 O O . LEU A 1 385 ? -6.38693 8.85507 14.49150 1.000 46.84445 385 LEU A O 1
ATOM 3189 N N . LEU A 1 386 ? -4.29477 9.59598 14.13025 1.000 45.30298 386 LEU A N 1
ATOM 3190 C CA . LEU A 1 386 ? -4.43719 10.69474 15.07842 1.000 53.72729 386 LEU A CA 1
ATOM 3191 C C . LEU A 1 386 ? -5.46623 11.70853 14.59432 1.000 53.35600 386 LEU A C 1
ATOM 3192 O O . LEU A 1 386 ? -6.25150 12.23533 15.39176 1.000 56.77286 386 LEU A O 1
ATOM 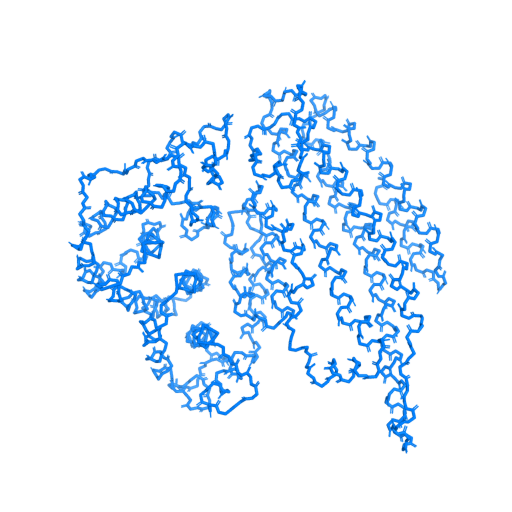3197 N N . ARG A 1 387 ? -5.46918 12.00924 13.29544 1.000 56.18814 387 ARG A N 1
ATOM 3198 C CA . ARG A 1 387 ? -6.46665 12.93522 12.76936 1.000 58.77606 387 ARG A CA 1
ATOM 3199 C C . ARG A 1 387 ? -7.87659 12.37819 12.93169 1.000 54.36009 387 ARG A C 1
ATOM 3200 O O . ARG A 1 387 ? -8.80653 13.11296 13.29145 1.000 52.89951 387 ARG A O 1
ATOM 3208 N N . PHE A 1 388 ? -8.05904 11.08226 12.66702 1.000 51.80901 388 PHE A N 1
ATOM 3209 C CA . PHE A 1 388 ? -9.36232 10.46907 12.91218 1.000 51.63593 388 PHE A CA 1
ATOM 3210 C C . PHE A 1 388 ? -9.72937 10.52934 14.39203 1.000 44.42273 388 PHE A C 1
ATOM 3211 O O . PHE A 1 388 ? -10.86722 10.86590 14.75295 1.000 44.15410 388 PHE A O 1
ATOM 3219 N N . ALA A 1 389 ? -8.78311 10.17664 15.26967 1.000 39.71387 389 ALA A N 1
ATOM 3220 C CA . ALA A 1 389 ? -9.07225 10.19856 16.69727 1.000 38.73295 389 ALA A CA 1
ATOM 3221 C C . ALA A 1 389 ? -9.46581 11.59963 17.14879 1.000 45.73072 389 ALA A C 1
ATOM 3222 O O . ALA A 1 389 ? -10.35911 11.76561 17.98636 1.000 40.38458 389 ALA A O 1
ATOM 3224 N N . PHE A 1 390 ? -8.83254 12.62490 16.59021 1.000 41.94307 390 PHE A N 1
ATOM 3225 C CA . PHE A 1 390 ? -9.18120 13.97241 17.01305 1.000 45.55151 390 PHE A CA 1
ATOM 3226 C C . PHE A 1 390 ? -10.46094 14.47821 16.37389 1.000 45.67689 390 PHE A C 1
ATOM 3227 O O . PHE A 1 390 ? -11.12924 15.31477 16.97847 1.000 47.44239 390 PHE A O 1
ATOM 3235 N N . ARG A 1 391 ? -10.85392 13.95848 15.20624 1.000 47.42441 391 ARG A N 1
ATOM 3236 C CA . ARG A 1 391 ? -12.20906 14.22350 14.72455 1.000 47.51062 391 ARG A CA 1
ATOM 3237 C C . ARG A 1 391 ? -13.24053 13.61380 15.67005 1.000 46.92424 391 ARG A C 1
ATOM 3238 O O . ARG A 1 391 ? -14.24826 14.25525 16.01248 1.000 48.14023 391 ARG A O 1
ATOM 3246 N N . TYR A 1 392 ? -12.96992 12.39441 16.15172 1.000 38.34150 392 TYR A N 1
ATOM 3247 C CA . TYR A 1 392 ? -13.80855 11.79896 17.19155 1.000 44.35606 392 TYR A CA 1
ATOM 3248 C C . TYR A 1 392 ? -13.86791 12.69479 18.43347 1.000 46.57054 392 TYR A C 1
ATOM 3249 O O . TYR A 1 392 ? -14.95215 12.98377 18.96532 1.000 45.26421 392 TYR A O 1
ATOM 3258 N N . VAL A 1 393 ? -12.70049 13.13330 18.91403 1.000 42.79751 393 VAL A N 1
ATOM 3259 C CA . VAL A 1 393 ? -12.63429 13.95736 20.12051 1.000 43.20909 393 VAL A CA 1
ATOM 3260 C C . VAL A 1 393 ? -13.38395 15.27130 19.91256 1.000 49.19694 393 VAL A C 1
ATOM 3261 O O . VAL A 1 393 ? -14.06131 15.76612 20.82249 1.000 46.19078 393 VAL A O 1
ATOM 3265 N N . GLU A 1 394 ? -13.26748 15.86258 18.71924 1.000 43.95250 394 GLU A N 1
ATOM 3266 C CA . GLU A 1 394 ? -13.98127 17.09897 18.43305 1.000 47.99053 394 GLU A CA 1
ATOM 3267 C C . GLU A 1 394 ? -15.48438 16.88523 18.52960 1.000 48.55960 394 GLU A C 1
ATOM 3268 O O . GLU A 1 394 ? -16.20374 17.73080 19.07401 1.000 47.37089 394 GLU A O 1
ATOM 3274 N N . LYS A 1 395 ? -15.97568 15.74764 18.01946 1.000 48.67565 395 LYS A N 1
ATOM 3275 C CA . LYS A 1 395 ? -17.39383 15.42145 18.18340 1.000 45.71715 395 LYS A CA 1
ATOM 3276 C C . LYS A 1 395 ? -17.76413 15.26282 19.66345 1.000 47.10881 395 LYS A C 1
ATOM 3277 O O . LYS A 1 395 ? -18.84473 15.68489 20.10043 1.000 44.16960 395 LYS A O 1
ATOM 3283 N N . VAL A 1 396 ? -16.87959 14.65446 20.45194 1.000 39.43318 396 VAL A N 1
ATOM 3284 C CA . VAL A 1 396 ? -17.15918 14.50638 21.88008 1.000 41.63907 396 VAL A CA 1
ATOM 3285 C C . VAL A 1 396 ? -17.25058 15.87357 22.55511 1.000 45.49096 396 VAL A C 1
ATOM 3286 O O . VAL A 1 396 ? -18.16875 16.13403 23.34214 1.000 43.77483 396 VAL A O 1
ATOM 3290 N N . LEU A 1 397 ? -16.31952 16.77585 22.23797 1.000 45.23384 397 LEU A N 1
ATOM 3291 C CA . LEU A 1 397 ? -16.36686 18.12773 22.80218 1.000 48.04786 397 LEU A CA 1
ATOM 3292 C C . LEU A 1 397 ? -17.63428 18.86090 22.38562 1.000 53.43312 397 LEU A C 1
ATOM 3293 O O . LEU A 1 397 ? -18.25379 19.56103 23.20273 1.000 51.66338 397 LEU A O 1
ATOM 3298 N N . VAL A 1 398 ? -18.03470 18.72335 21.11598 1.000 50.58362 398 VAL A N 1
ATOM 3299 C CA . VAL A 1 398 ? -19.29297 19.32691 20.68556 1.000 52.97286 398 VAL A CA 1
ATOM 3300 C C . VAL A 1 398 ? -20.43554 18.82061 21.55514 1.000 52.73724 398 VAL A C 1
ATOM 3301 O O . VAL A 1 398 ? -21.23265 19.60753 22.07820 1.000 54.43304 398 VAL A O 1
ATOM 3305 N N . TYR A 1 399 ? -20.50241 17.50105 21.76798 1.000 51.86673 399 TYR A N 1
ATOM 3306 C CA . TYR A 1 399 ? -21.51927 16.98019 22.68053 1.000 53.29221 399 TYR A CA 1
ATOM 3307 C C . TYR A 1 399 ? -21.41514 17.64166 24.05400 1.000 47.12084 399 TYR A C 1
ATOM 3308 O O . TYR A 1 399 ? -22.43096 18.00118 24.65922 1.000 53.18763 399 TYR A O 1
ATOM 3317 N N . LEU A 1 400 ? -20.19316 17.81774 24.55658 1.000 45.94481 400 LEU A N 1
ATOM 3318 C CA . LEU A 1 400 ? -19.99472 18.36922 25.89346 1.000 48.08436 400 LEU A CA 1
ATOM 3319 C C . LEU A 1 400 ? -20.33950 19.85373 25.99133 1.000 53.04963 400 LEU A C 1
ATOM 3320 O O . LEU A 1 400 ? -20.42153 20.38066 27.10642 1.000 52.15350 400 LEU A O 1
ATOM 3325 N N . LYS A 1 401 ? -20.52378 20.54960 24.86815 1.000 56.82389 401 LYS A N 1
ATOM 3326 C CA . LYS A 1 401 ? -21.05674 21.90775 24.96089 1.000 59.81982 401 LYS A CA 1
ATOM 3327 C C . LYS A 1 401 ? -22.46105 21.93257 25.56023 1.000 56.41385 401 LYS A C 1
ATOM 3328 O O . LYS A 1 401 ? -22.86233 22.94958 26.12553 1.000 62.23238 401 LYS A O 1
ATOM 3334 N N . THR A 1 402 ? -23.21682 20.84062 25.46053 1.000 65.96510 402 THR A N 1
ATOM 3335 C CA . THR A 1 402 ? -24.57531 20.80167 25.99045 1.000 60.72812 402 THR A CA 1
ATOM 3336 C C . THR A 1 402 ? -24.85883 19.61743 26.90744 1.000 62.45902 402 THR A C 1
ATOM 3337 O O . THR A 1 402 ? -25.93650 19.58015 27.50790 1.000 74.68120 402 THR A O 1
ATOM 3341 N N . GLY A 1 403 ? -23.94905 18.65008 27.02665 1.000 58.08342 403 GLY A N 1
ATOM 3342 C CA . GLY A 1 403 ? -24.15028 17.48364 27.85749 1.000 61.32781 403 GLY A CA 1
ATOM 3343 C C . GLY A 1 403 ? -23.06789 17.35220 28.91599 1.000 55.27028 403 GLY A C 1
ATOM 3344 O O . GLY A 1 403 ? -22.19090 18.21027 29.04544 1.000 65.65897 403 GLY A O 1
ATOM 3345 N N . ASP A 1 404 ? -23.15069 16.25257 29.67685 1.000 52.20014 404 ASP A N 1
ATOM 3346 C CA . ASP A 1 404 ? -22.25669 15.97425 30.80443 1.000 59.24262 404 ASP A CA 1
ATOM 3347 C C . ASP A 1 404 ? -21.38152 14.77117 30.46707 1.000 53.15353 404 ASP A C 1
ATOM 3348 O O . ASP A 1 404 ? -21.88096 13.76061 29.96391 1.000 53.05269 404 ASP A O 1
ATOM 3353 N N . GLY A 1 405 ? -20.08270 14.87480 30.73969 1.000 46.93686 405 GLY A N 1
ATOM 3354 C CA . GLY A 1 405 ? -19.18599 13.74843 30.53514 1.000 44.03564 405 GLY A CA 1
ATOM 3355 C C . GLY A 1 405 ? -17.84016 14.00948 31.17712 1.000 40.25579 405 GLY A C 1
ATOM 3356 O O . GLY A 1 405 ? -16.79083 13.95535 30.51650 1.000 41.66851 405 GLY A O 1
ATOM 3357 N N . LEU A 1 406 ? -17.87355 14.28540 32.48877 1.000 40.52479 406 LEU A N 1
ATOM 3358 C CA . LEU A 1 406 ? -16.69523 14.78686 33.19169 1.000 37.66863 406 LEU A CA 1
ATOM 3359 C C . LEU A 1 406 ? -15.58916 13.75065 33.22869 1.000 36.80805 406 LEU A C 1
ATOM 3360 O O . LEU A 1 406 ? -14.41326 14.08667 33.09158 1.000 41.36162 406 LEU A O 1
ATOM 3365 N N . MET A 1 407 ? -15.94289 12.48271 33.43391 1.000 35.45477 407 MET A N 1
ATOM 3366 C CA . MET A 1 407 ? -14.94124 11.42330 33.41582 1.000 40.68483 407 MET A CA 1
ATOM 3367 C C . MET A 1 407 ? -14.27830 11.31038 32.04352 1.000 36.79892 407 MET A C 1
ATOM 3368 O O . MET A 1 407 ? -13.05160 11.16640 31.94032 1.000 36.37163 407 MET A O 1
ATOM 3373 N N . VAL A 1 408 ? -15.07808 11.35398 30.97722 1.000 43.57176 408 VAL A N 1
ATOM 3374 C CA . VAL A 1 408 ? -14.52653 11.32642 29.62367 1.000 41.39049 408 VAL A CA 1
ATOM 3375 C C . VAL A 1 408 ? -13.63802 12.54276 29.39441 1.000 36.30293 408 VAL A C 1
ATOM 3376 O O . VAL A 1 408 ? -12.53323 12.42952 28.85191 1.000 39.69049 408 VAL A O 1
ATOM 3380 N N . LEU A 1 409 ? -14.10359 13.72984 29.81010 1.000 39.29710 409 LEU A N 1
ATOM 3381 C CA . LEU A 1 409 ? -13.29808 14.93525 29.63272 1.000 41.66914 409 LEU A CA 1
ATOM 3382 C C . LEU A 1 409 ? -11.97413 14.84931 30.39971 1.000 41.13196 409 LEU A C 1
ATOM 3383 O O . LEU A 1 409 ? -10.90980 15.20762 29.86457 1.000 37.36503 409 LEU A O 1
ATOM 3388 N N . ARG A 1 410 ? -12.01219 14.36693 31.64781 1.000 35.20149 410 ARG A N 1
ATOM 3389 C CA . ARG A 1 410 ? -10.77151 14.15612 32.39181 1.000 40.93011 410 ARG A CA 1
ATOM 3390 C C . ARG A 1 410 ? -9.84408 13.24056 31.61263 1.000 39.87563 410 ARG A C 1
ATOM 3391 O O . ARG A 1 410 ? -8.64465 13.51136 31.47623 1.000 34.75802 410 ARG A O 1
ATOM 3399 N N . PHE A 1 411 ? -10.38651 12.13914 31.09053 1.000 35.97771 411 PHE A N 1
ATOM 3400 C CA . PHE A 1 411 ? -9.51760 11.18859 30.40579 1.000 36.44940 411 PHE A CA 1
ATOM 3401 C C . PHE A 1 411 ? -8.87610 11.83008 29.18478 1.000 34.06244 411 PHE A C 1
ATOM 3402 O O . PHE A 1 411 ? -7.66979 11.69153 28.96100 1.000 39.85153 411 PHE A O 1
ATOM 3410 N N . ILE A 1 412 ? -9.66710 12.55487 28.39674 1.000 36.20550 412 ILE A N 1
ATOM 3411 C CA . ILE A 1 412 ? -9.13684 13.19918 27.19256 1.000 36.45331 412 ILE A CA 1
ATOM 3412 C C . ILE A 1 412 ? -8.01675 14.16534 27.55413 1.000 39.30535 412 ILE A C 1
ATOM 3413 O O . ILE A 1 412 ? -6.93341 14.15668 26.94612 1.000 39.11281 412 ILE A O 1
ATOM 3418 N N . LEU A 1 413 ? -8.25464 15.01035 28.56236 1.000 36.66256 413 LEU A N 1
ATOM 3419 C CA . LEU A 1 413 ? -7.25897 16.01701 28.90409 1.000 38.94429 413 LEU A CA 1
ATOM 3420 C C . LEU A 1 413 ? -5.98738 15.37231 29.42898 1.000 41.73889 413 LEU A C 1
ATOM 3421 O O . LEU A 1 413 ? -4.88249 15.85726 29.15860 1.000 39.23634 413 LEU A O 1
ATOM 3426 N N . ASN A 1 414 ? -6.11127 14.27174 30.16288 1.000 36.47367 414 ASN A N 1
ATOM 3427 C CA . ASN A 1 414 ? -4.89630 13.64872 30.67192 1.000 40.59408 414 ASN A CA 1
ATOM 3428 C C . ASN A 1 414 ? -4.15425 12.87194 29.59667 1.000 42.29309 414 ASN A C 1
ATOM 3429 O O . ASN A 1 414 ? -2.91816 12.80067 29.64079 1.000 43.31756 414 ASN A O 1
ATOM 3434 N N . LEU A 1 415 ? -4.87869 12.31237 28.62028 1.000 37.06854 415 LEU A N 1
ATOM 3435 C CA . LEU A 1 415 ? -4.22266 11.74487 27.44816 1.000 39.53306 415 LEU A CA 1
ATOM 3436 C C . LEU A 1 415 ? -3.39019 12.80414 26.74703 1.000 44.86205 415 LEU A C 1
ATOM 3437 O O . LEU A 1 415 ? -2.24811 12.54679 26.34278 1.000 39.93965 415 LEU A O 1
ATOM 3442 N N . LEU A 1 416 ? -3.95120 14.01144 26.60082 1.000 41.25964 416 LEU A N 1
ATOM 3443 C CA . LEU A 1 416 ? -3.19074 15.11381 26.01340 1.000 47.22109 416 LEU A CA 1
ATOM 3444 C C . LEU A 1 416 ? -1.98781 15.49163 26.87224 1.000 47.49184 416 LEU A C 1
ATOM 3445 O O . LEU A 1 416 ? -0.88934 15.71083 26.35011 1.000 47.39487 416 LEU A O 1
ATOM 3450 N N . ARG A 1 417 ? -2.17499 15.56640 28.19268 1.000 40.92023 417 ARG A N 1
ATOM 3451 C CA . ARG A 1 417 ? -1.10459 16.02397 29.07704 1.000 41.91387 417 ARG A CA 1
ATOM 3452 C C . ARG A 1 417 ? 0.07010 15.04383 29.11460 1.000 45.21823 417 ARG A C 1
ATOM 3453 O O . ARG A 1 417 ? 1.23199 15.46248 29.17223 1.000 44.18898 417 ARG A O 1
ATOM 3461 N N . GLU A 1 418 ? -0.20122 13.74210 29.10034 1.000 47.22059 418 GLU A N 1
ATOM 3462 C CA . GLU A 1 418 ? 0.86060 12.75178 29.23355 1.000 48.93298 418 GLU A CA 1
ATOM 3463 C C . GLU A 1 418 ? 1.50246 12.37008 27.90379 1.000 54.60719 418 GLU A C 1
ATOM 3464 O O . GLU A 1 418 ? 2.42586 11.55136 27.89435 1.000 49.70722 418 GLU A O 1
ATOM 3470 N N . ASN A 1 419 ? 1.04620 12.93898 26.78509 1.000 49.60488 419 ASN A N 1
ATOM 3471 C CA . ASN A 1 419 ? 1.52367 12.55332 25.45269 1.000 45.87423 419 ASN A CA 1
ATOM 3472 C C . ASN A 1 419 ? 1.76550 13.83945 24.65861 1.000 48.10363 419 ASN A C 1
ATOM 3473 O O . ASN A 1 419 ? 0.85766 14.35133 23.99735 1.000 47.56575 419 ASN A O 1
ATOM 3478 N N . ALA A 1 420 ? 2.99949 14.34017 24.71240 1.000 49.31869 420 ALA A N 1
ATOM 3479 C CA . ALA A 1 420 ? 3.31814 15.60953 24.06133 1.000 51.55552 420 ALA A CA 1
ATOM 3480 C C . ALA A 1 420 ? 3.00275 15.64424 22.56585 1.000 58.04492 420 ALA A C 1
ATOM 3481 O O . ALA A 1 420 ? 2.46656 16.66803 22.10821 1.000 60.08590 420 ALA A O 1
ATOM 3483 N N . PRO A 1 421 ? 3.31491 14.62335 21.75405 1.000 59.58190 421 PRO A N 1
ATOM 3484 C CA . PRO A 1 421 ? 2.93596 14.71026 20.32884 1.000 53.00006 421 PRO A CA 1
ATOM 3485 C C . PRO A 1 421 ? 1.43732 14.84349 20.11371 1.000 56.67555 421 PRO A C 1
ATOM 3486 O O . PRO A 1 421 ? 0.99016 15.58098 19.21609 1.000 55.75882 421 PRO A O 1
ATOM 3490 N N . TRP A 1 422 ? 0.63927 14.15853 20.93668 1.000 48.96488 422 TRP A N 1
ATOM 3491 C CA . TRP A 1 422 ? -0.80568 14.28181 20.80447 1.000 47.27561 422 TRP A CA 1
ATOM 3492 C C . TRP A 1 422 ? -1.26901 15.67349 21.21570 1.000 54.33604 422 TRP A C 1
ATOM 3493 O O . TRP A 1 422 ? -2.15796 16.24766 20.57863 1.000 55.87745 422 TRP A O 1
ATOM 3504 N N . LEU A 1 423 ? -0.66285 16.24116 22.26146 1.000 49.31835 423 LEU A N 1
ATOM 3505 C CA . LEU A 1 423 ? -1.00547 17.60343 22.66146 1.000 55.10046 423 LEU A CA 1
ATOM 3506 C C . LEU A 1 423 ? -0.66041 18.59755 21.56099 1.000 54.47821 423 LEU A C 1
ATOM 3507 O O . LEU A 1 423 ? -1.43391 19.52298 21.28250 1.000 58.96165 423 LEU A O 1
ATOM 3512 N N . GLN A 1 424 ? 0.49694 18.41925 20.91941 1.000 58.31834 424 GLN A N 1
ATOM 3513 C CA . GLN A 1 424 ? 0.88699 19.32005 19.83977 1.000 64.34823 424 GLN A CA 1
ATOM 3514 C C . GLN A 1 424 ? -0.09727 19.24682 18.67990 1.000 61.13888 424 GLN A C 1
ATOM 3515 O O . GLN A 1 424 ? -0.50370 20.28051 18.13835 1.000 61.59552 424 GLN A O 1
ATOM 3521 N N . VAL A 1 425 ? -0.50138 18.03820 18.28621 1.000 61.40002 425 VAL A N 1
ATOM 3522 C CA . VAL A 1 425 ? -1.51081 17.92367 17.23352 1.000 57.57859 425 VAL A CA 1
ATOM 3523 C C . VAL A 1 425 ? -2.81939 18.58485 17.67130 1.000 56.39363 425 VAL A C 1
ATOM 3524 O O . VAL A 1 425 ? -3.43190 19.34598 16.91306 1.000 59.17098 425 VAL A O 1
ATOM 3528 N N . PHE A 1 426 ? -3.25414 18.32295 18.91030 1.000 52.72446 426 PHE A N 1
ATOM 3529 C CA . PHE A 1 426 ? -4.51750 18.87283 19.40548 1.000 51.64995 426 PHE A CA 1
ATOM 3530 C C . PHE A 1 426 ? -4.52167 20.39769 19.34389 1.000 57.26168 426 PHE A C 1
ATOM 3531 O O . PHE A 1 426 ? -5.46034 21.00994 18.81828 1.000 51.28920 426 PHE A O 1
ATOM 3539 N N . THR A 1 427 ? -3.47529 21.03123 19.87523 1.000 57.43230 427 THR A N 1
ATOM 3540 C CA . THR A 1 427 ? -3.44488 22.48873 19.91408 1.000 56.45516 427 THR A CA 1
ATOM 3541 C C . THR A 1 427 ? -3.19865 23.10953 18.54501 1.000 65.87990 427 THR A C 1
ATOM 3542 O O . THR A 1 427 ? -3.31002 24.33364 18.41541 1.000 71.68598 427 THR A O 1
ATOM 3546 N N . SER A 1 428 ? -2.87111 22.30824 17.52653 1.000 65.80499 428 SER A N 1
ATOM 3547 C CA . SER A 1 428 ? -2.74885 22.82012 16.16557 1.000 69.09112 428 SER A CA 1
ATOM 3548 C C . SER A 1 428 ? -4.04836 22.72119 15.37711 1.000 61.76397 428 SER A C 1
ATOM 3549 O O . SER A 1 428 ? -4.10515 23.21288 14.25047 1.000 63.02535 428 SER A O 1
ATOM 3552 N N . ARG A 1 429 ? -5.08340 22.09693 15.93249 1.000 64.76408 429 ARG A N 1
ATOM 3553 C CA . ARG A 1 429 ? -6.39072 22.00975 15.29106 1.000 68.23712 429 ARG A CA 1
ATOM 3554 C C . ARG A 1 429 ? -7.29327 23.09236 15.87348 1.000 65.78453 429 ARG A C 1
ATOM 3555 O O . ARG A 1 429 ? -7.61416 23.06066 17.06979 1.000 55.35408 429 ARG A O 1
ATOM 3563 N N . ARG A 1 430 ? -7.71567 24.03299 15.02288 1.000 63.77599 430 ARG A N 1
ATOM 3564 C CA . ARG A 1 430 ? -8.48821 25.18029 15.49748 1.000 70.49049 430 ARG A CA 1
ATOM 3565 C C . ARG A 1 430 ? -9.77777 24.73947 16.17847 1.000 70.87071 430 ARG A C 1
ATOM 3566 O O . ARG A 1 430 ? -10.17366 25.30616 17.20292 1.000 66.34701 430 ARG A O 1
ATOM 3574 N N . ASN A 1 431 ? -10.44753 23.73227 15.62033 1.000 59.65108 431 ASN A N 1
ATOM 3575 C CA . ASN A 1 431 ? -11.71631 23.28874 16.17574 1.000 66.40131 431 ASN A CA 1
ATOM 3576 C C . ASN A 1 431 ? -11.53176 22.64651 17.54576 1.000 62.26169 431 ASN A C 1
ATOM 3577 O O . ASN A 1 431 ? -12.38977 22.80439 18.41638 1.000 60.43351 431 ASN A O 1
ATOM 3582 N N . CYS A 1 432 ? -10.42220 21.93836 17.76402 1.000 61.89572 432 CYS A N 1
ATOM 3583 C CA . CYS A 1 432 ? -10.14358 21.39594 19.09194 1.000 57.43327 432 CYS A CA 1
ATOM 3584 C C . CYS A 1 432 ? -10.03910 22.51397 20.12332 1.000 62.91485 432 CYS A C 1
ATOM 3585 O O . CYS A 1 432 ? -10.65844 22.45066 21.19279 1.000 58.10079 432 CYS A O 1
ATOM 3588 N N . VAL A 1 433 ? -9.25978 23.55412 19.80788 1.000 53.69340 433 VAL A N 1
ATOM 3589 C CA . VAL A 1 433 ? -9.08715 24.67837 20.72566 1.000 55.78840 433 VAL A CA 1
ATOM 3590 C C . VAL A 1 433 ? -10.41805 25.38223 20.96473 1.000 59.85165 433 VAL A C 1
ATOM 3591 O O . VAL A 1 433 ? -10.80227 25.64972 22.11184 1.000 56.50451 433 VAL A O 1
ATOM 3595 N N . VAL A 1 434 ? -11.15141 25.66920 19.88294 1.000 57.47846 434 VAL A N 1
ATOM 3596 C CA . VAL A 1 434 ? -12.41967 26.39583 19.98674 1.000 57.60855 434 VAL A CA 1
ATOM 3597 C C . VAL A 1 434 ? -13.42120 25.61010 20.83057 1.000 62.95082 434 VAL A C 1
ATOM 3598 O O . VAL A 1 434 ? -14.03667 26.14711 21.76394 1.000 59.26771 434 VAL A O 1
ATOM 3602 N N . TYR A 1 435 ? -13.59459 24.32040 20.51664 1.000 50.90405 435 TYR A N 1
ATOM 3603 C CA . TYR A 1 435 ? -14.56812 23.50203 21.22610 1.000 53.24402 435 TYR A CA 1
ATOM 3604 C C . TYR A 1 435 ? -14.19436 23.33578 22.69069 1.000 54.40988 435 TYR A C 1
ATOM 3605 O O . TYR A 1 435 ? -15.06479 23.41548 23.56491 1.000 49.13734 435 TYR A O 1
ATOM 3614 N N . LEU A 1 436 ? -12.91219 23.09181 22.98221 1.000 50.16489 436 LEU A N 1
ATOM 3615 C CA . LEU A 1 436 ? -12.50451 22.94366 24.37535 1.000 53.95370 436 LEU A CA 1
ATOM 3616 C C . LEU A 1 436 ? -12.73333 24.23311 25.14790 1.000 53.21160 436 LEU A C 1
ATOM 3617 O O . LEU A 1 436 ? -13.13426 24.19900 26.31818 1.000 51.42312 436 LEU A O 1
ATOM 3622 N N . THR A 1 437 ? -12.46565 25.37852 24.51283 1.000 48.50994 437 THR A N 1
ATOM 3623 C CA . THR A 1 437 ? -12.72189 26.66990 25.14794 1.000 49.93792 437 THR A CA 1
ATOM 3624 C C . THR A 1 437 ? -14.20028 26.82320 25.47649 1.000 55.02672 437 THR A C 1
ATOM 3625 O O . THR A 1 437 ? -14.56257 27.18074 26.60171 1.000 59.96177 437 THR A O 1
ATOM 3629 N N . ALA A 1 438 ? -15.07801 26.50846 24.52215 1.000 52.14570 438 ALA A N 1
ATOM 3630 C CA . ALA A 1 438 ? -16.50599 26.61830 24.81737 1.000 62.43494 438 ALA A CA 1
ATOM 3631 C C . ALA A 1 438 ? -16.91176 25.65895 25.93701 1.000 54.16898 438 ALA A C 1
ATOM 3632 O O . ALA A 1 438 ? -17.71739 26.01095 26.80749 1.000 55.35360 438 ALA A O 1
ATOM 3634 N N . VAL A 1 439 ? -16.35146 24.44974 25.94389 1.000 47.78291 439 VAL A N 1
ATOM 3635 C CA . VAL A 1 439 ? -16.69330 23.48223 26.98457 1.000 46.42390 439 VAL A CA 1
ATOM 3636 C C . VAL A 1 439 ? -16.26118 23.99454 28.35740 1.000 50.89786 439 VAL A C 1
ATOM 3637 O O . VAL A 1 439 ? -17.04565 23.99648 29.31345 1.000 51.53417 439 VAL A O 1
ATOM 3641 N N . LEU A 1 440 ? -15.01621 24.46837 28.46812 1.000 48.48107 440 LEU A N 1
ATOM 3642 C CA . LEU A 1 440 ? -14.52380 24.95116 29.75634 1.000 52.95047 440 LEU A CA 1
ATOM 3643 C C . LEU A 1 440 ? -15.27028 26.19081 30.23057 1.000 60.51593 440 LEU A C 1
ATOM 3644 O O . LEU A 1 440 ? -15.39758 26.39694 31.44419 1.000 56.07861 440 LEU A O 1
ATOM 3649 N N . LYS A 1 441 ? -15.75517 27.03790 29.30873 1.000 56.25858 441 LYS A N 1
ATOM 3650 C CA . LYS A 1 441 ? -16.46663 28.23249 29.75914 1.000 61.32881 441 LYS A CA 1
ATOM 3651 C C . LYS A 1 441 ? -17.78257 27.89194 30.45166 1.000 59.39369 441 LYS A C 1
ATOM 3652 O O . LYS A 1 441 ? -18.28185 28.70421 31.23308 1.000 57.22307 441 LYS A O 1
ATOM 3658 N N . ARG A 1 442 ? -18.33660 26.69942 30.21129 1.000 61.34221 442 ARG A N 1
ATOM 3659 C CA . ARG A 1 442 ? -19.51664 26.26653 30.95602 1.000 60.34233 442 ARG A CA 1
ATOM 3660 C C . ARG A 1 442 ? -19.22983 26.11536 32.44610 1.000 62.41331 442 ARG A C 1
ATOM 3661 O O . ARG A 1 442 ? -20.12817 26.31384 33.26971 1.000 66.35895 442 ARG A O 1
ATOM 3669 N N . PHE A 1 443 ? -18.00283 25.75006 32.81310 1.000 54.69078 443 PHE A N 1
ATOM 3670 C CA . PHE A 1 443 ? -17.68965 25.40466 34.19257 1.000 61.79050 443 PHE A CA 1
ATOM 3671 C C . PHE A 1 443 ? -17.23491 26.61771 34.98762 1.000 66.42236 443 PHE A C 1
ATOM 3672 O O . PHE A 1 443 ? -16.48181 27.46090 34.49163 1.000 72.95573 443 PHE A O 1
ATOM 3680 N N . ALA A 1 444 ? -17.68619 26.68638 36.23240 1.000 67.22958 444 ALA A N 1
ATOM 3681 C CA . ALA A 1 444 ? -17.19735 27.66363 37.19279 1.000 81.12892 444 ALA A CA 1
ATOM 3682 C C . ALA A 1 444 ? -16.32347 26.95575 38.21873 1.000 86.01742 444 ALA A C 1
ATOM 3683 O O . ALA A 1 444 ? -16.65614 25.86055 38.68352 1.000 82.80719 444 ALA A O 1
ATOM 3685 N N . SER A 1 445 ? -15.19459 27.57502 38.55412 1.000 82.54640 445 SER A N 1
ATOM 3686 C CA . SER A 1 445 ? -14.28245 26.98766 39.52416 1.000 76.88693 445 SER A CA 1
ATOM 3687 C C . SER A 1 445 ? -13.32042 28.05308 40.02133 1.000 81.07442 445 SER A C 1
ATOM 3688 O O . SER A 1 445 ? -12.70103 28.75625 39.21649 1.000 75.94178 445 SER A O 1
ATOM 3691 N N . ASP A 1 446 ? -13.19038 28.15543 41.34245 1.000 69.18228 446 ASP A N 1
ATOM 3692 C CA . ASP A 1 446 ? -12.21919 29.04971 41.95555 1.000 82.84567 446 ASP A CA 1
ATOM 3693 C C . ASP A 1 446 ? -10.83267 28.42361 42.05161 1.000 84.50822 446 ASP A C 1
ATOM 3694 O O . ASP A 1 446 ? -9.89908 29.09536 42.50374 1.000 73.47248 446 ASP A O 1
ATOM 3699 N N . SER A 1 447 ? -10.67400 27.16381 41.63883 1.000 72.92253 447 SER A N 1
ATOM 3700 C CA . SER A 1 447 ? -9.35832 26.53510 41.63832 1.000 71.46414 447 SER A CA 1
ATOM 3701 C C . SER A 1 447 ? -8.43573 27.22247 40.63951 1.000 64.40604 447 SER A C 1
ATOM 3702 O O . SER A 1 447 ? -8.81680 27.48190 39.49266 1.000 56.85039 447 SER A O 1
ATOM 3705 N N . THR A 1 448 ? -7.21839 27.52160 41.08242 1.000 55.95156 448 THR A N 1
ATOM 3706 C CA . THR A 1 448 ? -6.16475 27.99211 40.19656 1.000 69.83456 448 THR A CA 1
ATOM 3707 C C . THR A 1 448 ? -5.01892 27.00647 40.07303 1.000 65.02994 448 THR A C 1
ATOM 3708 O O . THR A 1 448 ? -4.37028 26.95585 39.02507 1.000 58.57531 448 THR A O 1
ATOM 3712 N N . THR A 1 449 ? -4.77371 26.22294 41.11581 1.000 61.81668 449 THR A N 1
ATOM 3713 C CA . THR A 1 449 ? -3.78150 25.16144 41.14055 1.000 62.99529 449 THR A CA 1
ATOM 3714 C C . THR A 1 449 ? -4.49128 23.81863 41.15874 1.000 55.17922 449 THR A C 1
ATOM 3715 O O . THR A 1 449 ? -5.70561 23.73492 41.36393 1.000 57.51198 449 THR A O 1
ATOM 3719 N N . ARG A 1 450 ? -3.70970 22.76321 40.97441 1.000 45.93889 450 ARG A N 1
ATOM 3720 C CA . ARG A 1 450 ? -4.26256 21.41929 40.99351 1.000 48.60017 450 ARG A CA 1
ATOM 3721 C C . ARG A 1 450 ? -4.99872 21.18366 42.30839 1.000 47.42468 450 ARG A C 1
ATOM 3722 O O . ARG A 1 450 ? -4.44015 21.44108 43.38025 1.000 46.19531 450 ARG A O 1
ATOM 3730 N N . PRO A 1 451 ? -6.24184 20.72505 42.27231 1.000 43.43540 451 PRO A N 1
ATOM 3731 C CA . PRO A 1 451 ? -6.98187 20.51140 43.51819 1.000 48.62709 451 PRO A CA 1
ATOM 3732 C C . PRO A 1 451 ? -6.44348 19.29700 44.25506 1.000 46.99592 451 PRO A C 1
ATOM 3733 O O . PRO A 1 451 ? -5.71602 18.46924 43.70387 1.000 44.75428 451 PRO A O 1
ATOM 3737 N N . THR A 1 452 ? -6.77946 19.20938 45.53393 1.000 44.67108 452 THR A N 1
ATOM 3738 C CA . THR A 1 452 ? -6.54237 17.97706 46.27145 1.000 49.21632 452 THR A CA 1
ATOM 3739 C C . THR A 1 452 ? -7.87177 17.27503 46.51679 1.000 50.83716 452 THR A C 1
ATOM 3740 O O . THR A 1 452 ? -8.94112 17.85798 46.32010 1.000 49.83632 452 THR A O 1
ATOM 3744 N N . ARG A 1 453 ? -7.80248 16.00861 46.93382 1.000 48.63149 453 ARG A N 1
ATOM 3745 C CA . ARG A 1 453 ? -9.01368 15.22253 47.10177 1.000 44.48753 453 ARG A CA 1
ATOM 3746 C C . ARG A 1 453 ? -8.80442 14.12768 48.14329 1.000 46.91247 453 ARG A C 1
ATOM 3747 O O . ARG A 1 453 ? -7.67774 13.79660 48.52359 1.000 54.07990 453 ARG A O 1
ATOM 3755 N N . MET A 1 454 ? -9.92818 13.56819 48.59955 1.000 47.95944 454 MET A N 1
ATOM 3756 C CA . MET A 1 454 ? -9.96007 12.57294 49.67344 1.000 56.19671 454 MET A CA 1
ATOM 3757 C C . MET A 1 454 ? -9.56235 11.16867 49.20384 1.000 53.01425 454 MET A C 1
ATOM 3758 O O . MET A 1 454 ? -9.03502 10.37840 49.99425 1.000 52.94111 454 MET A O 1
ATOM 3763 N N . PHE A 1 455 ? -9.81391 10.83450 47.94373 1.000 44.14498 455 PHE A N 1
ATOM 3764 C CA . PHE A 1 455 ? -9.68298 9.45961 47.46390 1.000 45.12357 455 PHE A CA 1
ATOM 3765 C C . PHE A 1 455 ? -9.63255 9.48734 45.94901 1.000 41.70965 455 PHE A C 1
ATOM 3766 O O . PHE A 1 455 ? -10.06873 10.45227 45.32122 1.000 42.81029 455 PHE A O 1
ATOM 3774 N N . PHE A 1 456 ? -9.09672 8.41361 45.37014 1.000 42.68640 456 PHE A N 1
ATOM 3775 C CA . PHE A 1 456 ? -9.17786 8.19498 43.93435 1.000 38.22818 456 PHE A CA 1
ATOM 3776 C C . PHE A 1 456 ? -10.62335 7.99023 43.49777 1.000 41.16822 456 PHE A C 1
ATOM 3777 O O . PHE A 1 456 ? -11.44821 7.44529 44.23490 1.000 44.48979 456 PHE A O 1
ATOM 3785 N N . PHE A 1 457 ? -10.91714 8.40642 42.27231 1.000 35.50210 457 PHE A N 1
ATOM 3786 C CA . PHE A 1 457 ? -12.22665 8.20189 41.68432 1.000 40.16740 457 PHE A CA 1
ATOM 3787 C C . PHE A 1 457 ? -12.19334 6.96818 40.77728 1.000 39.37772 457 PHE A C 1
ATOM 3788 O O . PHE A 1 457 ? -11.15702 6.32230 40.58599 1.000 37.92806 457 PHE A O 1
ATOM 3796 N N . GLU A 1 458 ? -13.35707 6.65105 40.21339 1.000 37.83418 458 GLU A N 1
ATOM 3797 C CA . GLU A 1 458 ? -13.52358 5.42020 39.44168 1.000 41.21736 458 GLU A CA 1
ATOM 3798 C C . GLU A 1 458 ? -12.52296 5.33705 38.29359 1.000 41.64786 458 GLU A C 1
ATOM 3799 O O . GLU A 1 458 ? -11.87363 4.30589 38.09934 1.000 42.08599 458 GLU A O 1
ATOM 3805 N N . GLU A 1 459 ? -12.37619 6.42402 37.52640 1.000 36.40943 459 GLU A N 1
ATOM 3806 C CA . GLU A 1 459 ? -11.45476 6.42604 36.39363 1.000 33.56782 459 GLU A CA 1
ATOM 3807 C C . GLU A 1 459 ? -9.99194 6.30874 36.83813 1.000 36.92783 459 GLU A C 1
ATOM 3808 O O . GLU A 1 459 ? -9.17384 5.68573 36.14178 1.000 32.32064 459 GLU A O 1
ATOM 3814 N N . ASP A 1 460 ? -9.63039 6.91371 37.98134 1.000 28.60144 460 ASP A N 1
ATOM 3815 C CA . ASP A 1 460 ? -8.27471 6.73978 38.50510 1.000 30.08272 460 ASP A CA 1
ATOM 3816 C C . ASP A 1 460 ? -7.97879 5.27157 38.80172 1.000 41.23260 460 ASP A C 1
ATOM 3817 O O . ASP A 1 460 ? -6.89772 4.76508 38.47393 1.000 34.17733 460 ASP A O 1
ATOM 3822 N N . VAL A 1 461 ? -8.90276 4.59972 39.49542 1.000 32.27615 461 VAL A N 1
ATOM 3823 C CA . VAL A 1 461 ? -8.73179 3.18435 39.81252 1.000 37.86081 461 VAL A CA 1
ATOM 3824 C C . VAL A 1 461 ? -8.66312 2.36662 38.52687 1.000 34.89667 461 VAL A C 1
ATOM 3825 O O . VAL A 1 461 ? -7.77770 1.52489 38.34876 1.000 36.14794 461 VAL A O 1
ATOM 3829 N N . ASN A 1 462 ? -9.57545 2.64835 37.59597 1.000 33.34905 462 ASN A N 1
ATOM 3830 C CA . ASN A 1 462 ? -9.65179 1.91129 36.34121 1.000 36.78169 462 ASN A CA 1
ATOM 3831 C C . ASN A 1 462 ? -8.34290 1.99296 35.56227 1.000 44.24091 462 ASN A C 1
ATOM 3832 O O . ASN A 1 462 ? -7.89417 0.98712 34.99703 1.000 37.57630 462 ASN A O 1
ATOM 3837 N N . PHE A 1 463 ? -7.69573 3.16557 35.53565 1.000 34.64546 463 PHE A N 1
ATOM 3838 C CA . PHE A 1 463 ? -6.54097 3.33381 34.66238 1.000 31.32414 463 PHE A CA 1
ATOM 3839 C C . PHE A 1 463 ? -5.19273 3.28334 35.37805 1.000 31.68931 463 PHE A C 1
ATOM 3840 O O . PHE A 1 463 ? -4.17764 3.64897 34.77257 1.000 34.15470 463 PHE A O 1
ATOM 3848 N N . ARG A 1 464 ? -5.14662 2.83230 36.63410 1.000 32.32334 464 ARG A N 1
ATOM 3849 C CA . ARG A 1 464 ? -3.87073 2.67823 37.33395 1.000 32.69153 464 ARG A CA 1
ATOM 3850 C C . ARG A 1 464 ? -2.89778 1.85663 36.49829 1.000 38.38134 464 ARG A C 1
ATOM 3851 O O . ARG A 1 464 ? -3.25439 0.79505 35.97527 1.000 34.59877 464 ARG A O 1
ATOM 3859 N N . ASP A 1 465 ? -1.66934 2.35574 36.37865 1.000 31.28737 465 ASP A N 1
ATOM 3860 C CA . ASP A 1 465 ? -0.56051 1.68389 35.69055 1.000 40.23998 465 ASP A CA 1
ATOM 3861 C C . ASP A 1 465 ? -0.83887 1.42236 34.20982 1.000 37.14166 465 ASP A C 1
ATOM 3862 O O . ASP A 1 465 ? -0.23607 0.52432 33.60981 1.000 36.80834 465 ASP A O 1
ATOM 3867 N N . CYS A 1 466 ? -1.71824 2.20357 33.59857 1.000 37.94938 466 CYS A N 1
ATOM 3868 C CA . CYS A 1 466 ? -1.87315 2.19687 32.14861 1.000 36.75306 466 CYS A CA 1
ATOM 3869 C C . CYS A 1 466 ? -0.91743 3.22189 31.55385 1.000 37.05599 466 CYS A C 1
ATOM 3870 O O . CYS A 1 466 ? -0.93021 4.40017 31.94339 1.000 36.13559 466 CYS A O 1
ATOM 3873 N N . SER A 1 467 ? -0.08259 2.77402 30.61563 1.000 35.38530 467 SER A N 1
ATOM 3874 C CA . SER A 1 467 ? 0.93416 3.66182 30.05953 1.000 37.98181 467 SER A CA 1
ATOM 3875 C C . SER A 1 467 ? 0.35296 4.73750 29.14933 1.000 33.83451 467 SER A C 1
ATOM 3876 O O . SER A 1 467 ? 1.08228 5.66612 28.78552 1.000 38.77446 467 SER A O 1
ATOM 3879 N N . LEU A 1 468 ? -0.92252 4.63260 28.76315 1.000 32.33284 468 LEU A N 1
ATOM 3880 C CA . LEU A 1 468 ? -1.53993 5.67793 27.94868 1.000 36.51464 468 LEU A CA 1
ATOM 3881 C C . LEU A 1 468 ? -1.58113 7.00760 28.68348 1.000 42.22878 468 LEU A C 1
ATOM 3882 O O . LEU A 1 468 ? -1.51332 8.06713 28.05223 1.000 39.98447 468 LEU A O 1
ATOM 3887 N N . ILE A 1 469 ? -1.72598 6.97891 30.00437 1.000 38.46971 469 ILE A N 1
ATOM 3888 C CA . ILE A 1 469 ? -1.69939 8.18862 30.81039 1.000 39.48371 469 ILE A CA 1
ATOM 3889 C C . ILE A 1 469 ? -0.45988 8.20979 31.69590 1.000 42.09539 469 ILE A C 1
ATOM 3890 O O . ILE A 1 469 ? -0.44466 8.87127 32.73359 1.000 38.03863 469 ILE A O 1
ATOM 3895 N N . LYS A 1 470 ? 0.57730 7.48035 31.30501 1.000 35.63577 470 LYS A N 1
ATOM 3896 C CA . LYS A 1 470 ? 1.79280 7.41544 32.09799 1.000 42.11053 470 LYS A CA 1
ATOM 3897 C C . LYS A 1 470 ? 1.46934 7.00394 33.52716 1.000 42.12195 470 LYS A C 1
ATOM 3898 O O . LYS A 1 470 ? 1.96429 7.58626 34.49689 1.000 37.13634 470 LYS A O 1
ATOM 3904 N N . TYR A 1 471 ? 0.62797 5.98032 33.64136 1.000 41.50017 471 TYR A N 1
ATOM 3905 C CA . TYR A 1 471 ? 0.36644 5.15905 34.81496 1.000 39.31915 471 TYR A CA 1
ATOM 3906 C C . TYR A 1 471 ? -0.48590 5.81697 35.90299 1.000 46.18098 471 TYR A C 1
ATOM 3907 O O . TYR A 1 471 ? -0.87481 5.11352 36.83514 1.000 36.20028 471 TYR A O 1
ATOM 3916 N N . GLN A 1 472 ? -0.88013 7.08819 35.77429 1.000 33.66146 472 GLN A N 1
ATOM 3917 C CA . GLN A 1 472 ? -1.80108 7.71741 36.71662 1.000 37.55905 472 GLN A CA 1
ATOM 3918 C C . GLN A 1 472 ? -2.20938 9.08991 36.18888 1.000 41.17523 472 GLN A C 1
ATOM 3919 O O . GLN A 1 472 ? -1.46150 9.73379 35.43908 1.000 35.93759 472 GLN A O 1
ATOM 3925 N N . PHE A 1 473 ? -3.40122 9.52757 36.58580 1.000 40.15741 473 PHE A N 1
ATOM 3926 C CA . PHE A 1 473 ? -3.81008 10.89629 36.31119 1.000 41.65798 473 PHE A CA 1
ATOM 3927 C C . PHE A 1 473 ? -2.93387 11.84624 37.11161 1.000 37.67824 473 PHE A C 1
ATOM 3928 O O . PHE A 1 473 ? -2.49087 11.53239 38.21954 1.000 38.25793 473 PHE A O 1
ATOM 3936 N N . LYS A 1 474 ? -2.67555 13.02109 36.54125 1.000 39.06110 474 LYS A N 1
ATOM 3937 C CA . LYS A 1 474 ? -1.82171 13.99108 37.21187 1.000 41.79973 474 LYS A CA 1
ATOM 3938 C C . LYS A 1 474 ? -2.49736 15.35555 37.31823 1.000 45.75977 474 LYS A C 1
ATOM 3939 O O . LYS A 1 474 ? -1.81837 16.36723 37.51348 1.000 45.17763 474 LYS A O 1
ATOM 3945 N N . ASP A 1 475 ? -3.82302 15.39641 37.22099 1.000 40.65322 475 ASP A N 1
ATOM 3946 C CA . ASP A 1 475 ? -4.58362 16.63465 37.33179 1.000 40.69102 475 ASP A CA 1
ATOM 3947 C C . ASP A 1 475 ? -5.01734 16.94663 38.76342 1.000 43.48323 475 ASP A C 1
ATOM 3948 O O . ASP A 1 475 ? -5.67577 17.97108 38.98665 1.000 40.90335 475 ASP A O 1
ATOM 3953 N N . PHE A 1 476 ? -4.67293 16.09054 39.72669 1.000 35.75831 476 PHE A N 1
ATOM 3954 C CA . PHE A 1 476 ? -4.82244 16.35117 41.15218 1.000 38.95986 476 PHE A CA 1
ATOM 3955 C C . PHE A 1 476 ? -3.44668 16.35335 41.79972 1.000 41.98660 476 PHE A C 1
ATOM 3956 O O . PHE A 1 476 ? -2.49696 15.76032 41.28818 1.000 45.59572 476 PHE A O 1
ATOM 3964 N N . ASN A 1 477 ? -3.34380 17.03470 42.93083 1.000 42.12063 477 ASN A N 1
ATOM 3965 C CA . ASN A 1 477 ? -2.17250 16.93524 43.79640 1.000 47.92291 477 ASN A CA 1
ATOM 3966 C C . ASN A 1 477 ? -2.43854 15.81305 44.79934 1.000 45.72183 477 ASN A C 1
ATOM 3967 O O . ASN A 1 477 ? -2.93274 16.04236 45.90445 1.000 50.06763 477 ASN A O 1
ATOM 3972 N N . ASP A 1 478 ? -2.09787 14.57814 44.41525 1.000 45.09429 478 ASP A N 1
ATOM 3973 C CA . ASP A 1 478 ? -2.40175 13.39761 45.21781 1.000 47.76565 478 ASP A CA 1
ATOM 3974 C C . ASP A 1 478 ? -1.28702 13.01863 46.19886 1.000 50.35635 478 ASP A C 1
ATOM 3975 O O . ASP A 1 478 ? -1.23169 11.86217 46.63111 1.000 55.45595 478 ASP A O 1
ATOM 3980 N N . GLU A 1 479 ? -0.40971 13.95442 46.56724 1.000 54.57583 479 GLU A N 1
ATOM 3981 C CA . GLU A 1 479 ? 0.75235 13.60219 47.38292 1.000 53.86336 479 GLU A CA 1
ATOM 3982 C C . GLU A 1 479 ? 0.34127 13.02297 48.73155 1.000 66.32325 479 GLU A C 1
ATOM 3983 O O . GLU A 1 479 ? 0.99193 12.10146 49.24292 1.000 62.98507 479 GLU A O 1
ATOM 3989 N N . ALA A 1 480 ? -0.72930 13.55226 49.33088 1.000 58.18530 480 ALA A N 1
ATOM 3990 C CA . ALA A 1 480 ? -1.15628 13.04922 50.63083 1.000 60.11027 480 ALA A CA 1
ATOM 3991 C C . ALA A 1 480 ? -1.75113 11.64719 50.55396 1.000 63.12423 480 ALA A C 1
ATOM 3992 O O . ALA A 1 480 ? -1.89933 11.00487 51.59835 1.000 63.02233 480 ALA A O 1
ATOM 3994 N N . LEU A 1 481 ? -2.08796 11.15467 49.35966 1.000 51.99570 481 LEU A N 1
ATOM 3995 C CA . LEU A 1 481 ? -2.66352 9.82365 49.20928 1.000 65.13884 481 LEU A CA 1
ATOM 3996 C C . LEU A 1 481 ? -1.62859 8.73862 48.93058 1.000 72.80817 481 LEU A C 1
ATOM 3997 O O . LEU A 1 481 ? -2.00077 7.56292 48.85507 1.000 79.59960 481 LEU A O 1
ATOM 4002 N N . PHE A 1 482 ? -0.34434 9.08271 48.79389 1.000 71.36623 482 PHE A N 1
ATOM 4003 C CA . PHE A 1 482 ? 0.60888 8.14356 48.21284 1.000 84.99985 482 PHE A CA 1
ATOM 4004 C C . PHE A 1 482 ? 1.67594 7.61806 49.16502 1.000 100.58297 482 PHE A C 1
ATOM 4005 O O . PHE A 1 482 ? 2.41249 6.70436 48.77836 1.000 110.38589 482 PHE A O 1
ATOM 4013 N N . SER A 1 483 ? 1.79400 8.15202 50.37778 1.000 99.77206 483 SER A N 1
ATOM 4014 C CA . SER A 1 483 ? 2.70237 7.51776 51.32642 1.000 106.74337 483 SER A CA 1
ATOM 4015 C C . SER A 1 483 ? 1.94440 6.39017 52.01140 1.000 107.41990 483 SER A C 1
ATOM 4016 O O . SER A 1 483 ? 1.12701 6.64469 52.90428 1.000 99.97096 483 SER A O 1
ATOM 4019 N N . PRO A 1 484 ? 2.18814 5.12875 51.62671 1.000 112.37292 484 PRO A N 1
ATOM 4020 C CA . PRO A 1 484 ? 1.27359 4.03635 52.00619 1.000 107.81650 484 PRO A CA 1
ATOM 4021 C C . PRO A 1 484 ? 1.58826 3.32206 53.32332 1.000 112.72984 484 PRO A C 1
ATOM 4022 O O . PRO A 1 484 ? 2.15619 2.22445 53.38224 1.000 108.69684 484 PRO A O 1
ATOM 4026 N N . TYR A 1 485 ? 1.22377 3.98164 54.42090 1.000 104.08715 485 TYR A N 1
ATOM 4027 C CA . TYR A 1 485 ? 0.82515 3.28346 55.63335 1.000 101.21528 485 TYR A CA 1
ATOM 4028 C C . TYR A 1 485 ? -0.67400 3.02423 55.63894 1.000 107.77750 485 TYR A C 1
ATOM 4029 O O . TYR A 1 485 ? -1.18889 2.42493 56.59109 1.000 114.63473 485 TYR A O 1
ATOM 4038 N N . ILE A 1 486 ? -1.37177 3.49688 54.59765 1.000 94.88436 486 ILE A N 1
ATOM 4039 C CA . ILE A 1 486 ? -2.72622 3.09171 54.24061 1.000 105.26683 486 ILE A CA 1
ATOM 4040 C C . ILE A 1 486 ? -2.78845 2.98630 52.71744 1.000 103.62857 486 ILE A C 1
ATOM 4041 O O . ILE A 1 486 ? -1.96687 3.56609 52.00290 1.000 108.07441 486 ILE A O 1
ATOM 4046 N N . ALA A 1 487 ? -3.79488 2.24742 52.21331 1.000 99.02666 487 ALA A N 1
ATOM 4047 C CA . ALA A 1 487 ? -3.94311 2.06292 50.76968 1.000 90.00963 487 ALA A CA 1
ATOM 4048 C C . ALA A 1 487 ? -5.38657 2.16191 50.27968 1.000 84.99786 487 ALA A C 1
ATOM 4049 O O . ALA A 1 487 ? -5.64500 1.88060 49.09600 1.000 67.93960 487 ALA A O 1
ATOM 4051 N N . ASN A 1 488 ? -6.32829 2.56132 51.13783 1.000 74.03017 488 ASN A N 1
ATOM 4052 C CA . ASN A 1 488 ? -7.74305 2.53440 50.78807 1.000 64.85649 488 ASN A CA 1
ATOM 4053 C C . ASN A 1 488 ? -8.14032 3.66161 49.84572 1.000 72.45255 488 ASN A C 1
ATOM 4054 O O . ASN A 1 488 ? -9.03729 3.48282 49.01397 1.000 70.17681 488 ASN A O 1
ATOM 4059 N N . MET A 1 489 ? -7.50664 4.82492 49.96797 1.000 70.47250 489 MET A N 1
ATOM 4060 C CA . MET A 1 489 ? -7.85993 5.93863 49.10190 1.000 68.06531 489 MET A CA 1
ATOM 4061 C C . MET A 1 489 ? -7.46283 5.65717 47.65838 1.000 63.83229 489 MET A C 1
ATOM 4062 O O . MET A 1 489 ? -8.12709 6.13822 46.73428 1.000 54.43577 489 MET A O 1
ATOM 4067 N N . VAL A 1 490 ? -6.41253 4.84906 47.45431 1.000 80.40706 490 VAL A N 1
ATOM 4068 C CA . VAL A 1 490 ? -5.86931 4.57671 46.12179 1.000 81.44826 490 VAL A CA 1
ATOM 4069 C C . VAL A 1 490 ? -6.77829 3.63986 45.32320 1.000 63.52094 490 VAL A C 1
ATOM 4070 O O . VAL A 1 490 ? -6.80402 3.69067 44.08567 1.000 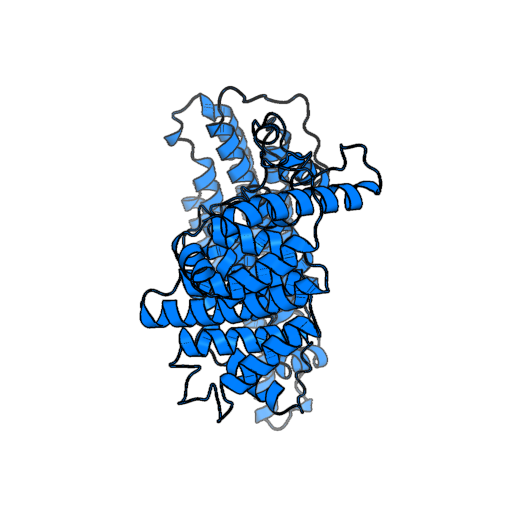53.30536 490 VAL A O 1
ATOM 4074 N N . VAL A 1 491 ? -7.51135 2.75285 45.99387 1.000 59.60375 491 VAL A N 1
ATOM 4075 C CA . VAL A 1 491 ? -8.53747 1.96819 45.32050 1.000 66.43222 491 VAL A CA 1
ATOM 4076 C C . VAL A 1 491 ? -9.88464 2.67666 45.34791 1.000 60.88782 491 VAL A C 1
ATOM 4077 O O . VAL A 1 491 ? -10.89429 2.09833 44.93582 1.000 64.82106 491 VAL A O 1
ATOM 4081 N N . GLY A 1 492 ? -9.92319 3.91477 45.83746 1.000 56.57059 492 GLY A N 1
ATOM 4082 C CA . GLY A 1 492 ? -11.13203 4.70151 45.78822 1.000 60.03678 492 GLY A CA 1
ATOM 4083 C C . GLY A 1 492 ? -12.14726 4.38961 46.85548 1.000 64.85894 492 GLY A C 1
ATOM 4084 O O . GLY A 1 492 ? -13.30703 4.79262 46.71868 1.000 66.88623 492 GLY A O 1
ATOM 4085 N N . ASP A 1 493 ? -11.74863 3.69821 47.92140 1.000 62.56310 493 ASP A N 1
ATOM 4086 C CA . ASP A 1 493 ? -12.67643 3.22492 48.94362 1.000 60.09259 493 ASP A CA 1
ATOM 4087 C C . ASP A 1 493 ? -12.94796 4.36231 49.91917 1.000 79.81950 493 ASP A C 1
ATOM 4088 O O . ASP A 1 493 ? -12.24944 4.53699 50.92182 1.000 68.34454 493 ASP A O 1
ATOM 4093 N N . TYR A 1 494 ? -13.99518 5.13166 49.62571 1.000 74.13954 494 TYR A N 1
ATOM 4094 C CA . TYR A 1 494 ? -14.43307 6.23582 50.46896 1.000 84.94376 494 TYR A CA 1
ATOM 4095 C C . TYR A 1 494 ? -15.39296 5.79673 51.56682 1.000 94.44242 494 TYR A C 1
ATOM 4096 O O . TYR A 1 494 ? -15.97579 6.65638 52.23592 1.000 98.25162 494 TYR A O 1
ATOM 4105 N N . SER A 1 495 ? -15.57866 4.48598 51.75976 1.000 89.62928 495 SER A N 1
ATOM 4106 C CA . SER A 1 495 ? -16.48291 4.01405 52.80491 1.000 105.16291 495 SER A CA 1
ATOM 4107 C C . SER A 1 495 ? -16.04742 4.49629 54.18093 1.000 110.62809 495 SER A C 1
ATOM 4108 O O . SER A 1 495 ? -16.88772 4.67653 55.06971 1.000 109.00398 495 SER A O 1
ATOM 4111 N N . LYS A 1 496 ? -14.74631 4.71144 54.37551 1.000 110.67841 496 LYS A N 1
ATOM 4112 C CA . LYS A 1 496 ? -14.23588 5.22421 55.63932 1.000 122.12766 496 LYS A CA 1
ATOM 4113 C C . LYS A 1 496 ? -14.38830 6.73340 55.77168 1.000 113.87422 496 LYS A C 1
ATOM 4114 O O . LYS A 1 496 ? -14.11668 7.27592 56.84837 1.000 112.85453 496 LYS A O 1
ATOM 4120 N N . CYS A 1 497 ? -14.81661 7.41599 54.71617 1.000 111.77330 497 CYS A N 1
ATOM 4121 C CA . CYS A 1 497 ? -14.96644 8.86299 54.71954 1.000 116.27110 497 CYS A CA 1
ATOM 4122 C C . CYS A 1 497 ? -16.43020 9.22648 54.94877 1.000 117.48949 497 CYS A C 1
ATOM 4123 O O . CYS A 1 497 ? -17.33403 8.57884 54.41123 1.000 125.92340 497 CYS A O 1
ATOM 4126 N N . ASP A 1 498 ? -16.65815 10.26244 55.75873 1.000 105.73856 498 ASP A N 1
ATOM 4127 C CA . ASP A 1 498 ? -18.00306 10.61829 56.21996 1.000 116.31499 498 ASP A CA 1
ATOM 4128 C C . ASP A 1 498 ? -18.62201 11.64340 55.26935 1.000 116.90746 498 ASP A C 1
ATOM 4129 O O . ASP A 1 498 ? -18.61909 12.85191 55.51283 1.000 110.38779 498 ASP A O 1
ATOM 4134 N N . LEU A 1 499 ? -19.18582 11.13802 54.16874 1.000 118.32579 499 LEU A N 1
ATOM 4135 C CA . LEU A 1 499 ? -19.76680 11.98626 53.12992 1.000 115.35533 499 LEU A CA 1
ATOM 4136 C C . LEU A 1 499 ? -21.21373 11.65088 52.77351 1.000 112.86487 499 LEU A C 1
ATOM 4137 O O . LEU A 1 499 ? -21.88485 12.50259 52.17668 1.000 106.59287 499 LEU A O 1
ATOM 4142 N N . GLN A 1 500 ? -21.70776 10.45108 53.10466 1.000 116.21703 500 GLN A N 1
ATOM 4143 C CA . GLN A 1 500 ? -23.09767 10.03270 52.91259 1.000 115.94611 500 GLN A CA 1
ATOM 4144 C C . GLN A 1 500 ? -23.41463 9.93598 51.41371 1.000 121.69087 500 GLN A C 1
ATOM 4145 O O . GLN A 1 500 ? -22.74846 9.17682 50.69922 1.000 113.29105 500 GLN A O 1
ATOM 4151 N N . ASP A 1 501 ? -24.44179 10.63548 50.92463 1.000 123.21800 501 ASP A N 1
ATOM 4152 C CA . ASP A 1 501 ? -24.71022 10.71347 49.49042 1.000 120.74893 501 ASP A CA 1
ATOM 4153 C C . ASP A 1 501 ? -24.00502 11.88393 48.82420 1.000 107.76191 501 ASP A C 1
ATOM 4154 O O . ASP A 1 501 ? -23.83862 11.87483 47.59766 1.000 100.83294 501 ASP A O 1
ATOM 4159 N N . ALA A 1 502 ? -23.57316 12.87751 49.60487 1.000 99.79990 502 ALA A N 1
ATOM 4160 C CA . ALA A 1 502 ? -22.81480 14.00975 49.09145 1.000 86.23937 502 ALA A CA 1
ATOM 4161 C C . ALA A 1 502 ? -21.51901 13.59404 48.40651 1.000 68.82299 502 ALA A C 1
ATOM 4162 O O . ALA A 1 502 ? -20.80835 14.47227 47.90558 1.000 69.25332 502 ALA A O 1
ATOM 4164 N N . VAL A 1 503 ? -21.19388 12.29466 48.37916 1.000 71.05627 503 VAL A N 1
ATOM 4165 C CA . VAL A 1 503 ? -20.03237 11.81882 47.62720 1.000 70.17783 503 VAL A CA 1
ATOM 4166 C C . VAL A 1 503 ? -20.14970 12.20738 46.16585 1.000 65.20150 503 VAL A C 1
ATOM 4167 O O . VAL A 1 503 ? -19.16685 12.61887 45.54153 1.000 62.28705 503 VAL A O 1
ATOM 4171 N N . ASP A 1 504 ? -21.34354 12.05163 45.58904 1.000 66.27164 504 ASP A N 1
ATOM 4172 C CA . ASP A 1 504 ? -21.53706 12.37893 44.18033 1.000 67.06736 504 ASP A CA 1
ATOM 4173 C C . ASP A 1 504 ? -21.27886 13.86043 43.92330 1.000 59.53810 504 ASP A C 1
ATOM 4174 O O . ASP A 1 504 ? -20.58173 14.22988 42.97104 1.000 54.35079 504 ASP A O 1
ATOM 4179 N N . GLU A 1 505 ? -21.81288 14.72335 44.78276 1.000 55.43133 505 GLU A N 1
ATOM 4180 C CA . GLU A 1 505 ? -21.59326 16.15402 44.61459 1.000 61.64566 505 GLU A CA 1
ATOM 4181 C C . GLU A 1 505 ? -20.11625 16.49977 44.78655 1.000 54.97729 505 GLU A C 1
ATOM 4182 O O . GLU A 1 505 ? -19.56317 17.30392 44.02444 1.000 51.04541 505 GLU A O 1
ATOM 4188 N N . TYR A 1 506 ? -19.45403 15.86330 45.75713 1.000 50.58369 506 TYR A N 1
ATOM 4189 C CA . TYR A 1 506 ? -18.03809 16.12171 46.00595 1.000 52.48308 506 TYR A CA 1
ATOM 4190 C C . TYR A 1 506 ? -17.19297 15.72620 44.80610 1.000 45.78401 506 TYR A C 1
ATOM 4191 O O . TYR A 1 506 ? -16.34877 16.50174 44.33875 1.000 42.94551 506 TYR A O 1
ATOM 4200 N N . VAL A 1 507 ? -17.41617 14.51675 44.28671 1.000 43.72943 507 VAL A N 1
ATOM 4201 C CA . VAL A 1 507 ? -16.66170 14.03522 43.13981 1.000 44.57854 507 VAL A CA 1
ATOM 4202 C C . VAL A 1 507 ? -16.90923 14.92377 41.93026 1.000 46.57832 507 VAL A C 1
ATOM 4203 O O . VAL A 1 507 ? -15.97860 15.24137 41.17497 1.000 39.92285 507 VAL A O 1
ATOM 4207 N N . GLU A 1 508 ? -18.16769 15.32250 41.70585 1.000 43.88970 508 GLU A N 1
ATOM 4208 C CA . GLU A 1 508 ? -18.44421 16.17934 40.55634 1.000 50.00224 508 GLU A CA 1
ATOM 4209 C C . GLU A 1 508 ? -17.70432 17.50428 40.67235 1.000 44.16532 508 GLU A C 1
ATOM 4210 O O . GLU A 1 508 ? -17.08685 17.96639 39.70418 1.000 47.28276 508 GLU A O 1
ATOM 4216 N N . ARG A 1 509 ? -17.74244 18.12504 41.85339 1.000 43.39661 509 ARG A N 1
ATOM 4217 C CA . ARG A 1 509 ? -17.04537 19.39612 42.02959 1.000 45.46827 509 ARG A CA 1
ATOM 4218 C C . ARG A 1 509 ? -15.54302 19.23332 41.81921 1.000 50.26726 509 ARG A C 1
ATOM 4219 O O . ARG A 1 509 ? -14.89995 20.07537 41.16810 1.000 40.03958 509 ARG A O 1
ATOM 4227 N N . LYS A 1 510 ? -14.96709 18.14875 42.36120 1.000 43.65865 510 LYS A N 1
ATOM 4228 C CA . LYS A 1 510 ? -13.52408 17.93051 42.25238 1.000 40.50329 510 LYS A CA 1
ATOM 4229 C C . LYS A 1 510 ? -13.09659 17.67072 40.81198 1.000 40.80201 510 LYS A C 1
ATOM 4230 O O . LYS A 1 510 ? -12.08261 18.22247 40.35811 1.000 35.88973 510 LYS A O 1
ATOM 4236 N N . ARG A 1 511 ? -13.84806 16.82630 40.08186 1.000 40.55966 511 ARG A N 1
ATOM 4237 C CA . ARG A 1 511 ? -13.58228 16.60160 38.66150 1.000 38.35217 511 ARG A CA 1
ATOM 4238 C C . ARG A 1 511 ? -13.68010 17.89623 37.88015 1.000 38.90026 511 ARG A C 1
ATOM 4239 O O . ARG A 1 511 ? -12.88919 18.13427 36.96005 1.000 38.48327 511 ARG A O 1
ATOM 4247 N N . THR A 1 512 ? -14.68173 18.71834 38.19345 1.000 35.66238 512 THR A N 1
ATOM 4248 C CA . THR A 1 512 ? -14.82447 19.99156 37.49928 1.000 39.73729 512 THR A CA 1
ATOM 4249 C C . THR A 1 512 ? -13.59685 20.85858 37.72407 1.000 45.92972 512 THR A C 1
ATOM 4250 O O . THR A 1 512 ? -13.03881 21.40858 36.77200 1.000 38.89834 512 THR A O 1
ATOM 4254 N N . ASP A 1 513 ? -13.14388 20.96525 38.98132 1.000 39.89227 513 ASP A N 1
ATOM 4255 C CA . ASP A 1 513 ? -11.93951 21.74230 39.27667 1.000 40.08045 513 ASP A CA 1
ATOM 4256 C C . ASP A 1 513 ? -10.72472 21.21247 38.50881 1.000 41.73988 513 ASP A C 1
ATOM 4257 O O . ASP A 1 513 ? -9.94423 21.98932 37.93927 1.000 43.61850 513 ASP A O 1
ATOM 4262 N N . ALA A 1 514 ? -10.52249 19.89187 38.52207 1.000 36.77396 514 ALA A N 1
ATOM 4263 C CA . ALA A 1 514 ? -9.36109 19.31759 37.84415 1.000 42.03997 514 ALA A CA 1
ATOM 4264 C C . ALA A 1 514 ? -9.42085 19.58784 36.34544 1.000 41.87150 514 ALA A C 1
ATOM 4265 O O . ALA A 1 514 ? -8.41317 19.94571 35.71768 1.000 39.75192 514 ALA A O 1
ATOM 4267 N N . VAL A 1 515 ? -10.61068 19.45879 35.76644 1.000 37.85227 515 VAL A N 1
ATOM 4268 C CA . VAL A 1 515 ? -10.79025 19.70127 34.34113 1.000 41.23281 515 VAL A CA 1
ATOM 4269 C C . VAL A 1 515 ? -10.55333 21.16768 34.00040 1.000 43.03320 515 VAL A C 1
ATOM 4270 O O . VAL A 1 515 ? -9.88117 21.48199 33.01652 1.000 43.55860 515 VAL A O 1
ATOM 4274 N N . VAL A 1 516 ? -11.05941 22.08745 34.82203 1.000 40.83240 516 VAL A N 1
ATOM 4275 C CA . VAL A 1 516 ? -10.85496 23.50832 34.55481 1.000 50.27232 516 VAL A CA 1
ATOM 4276 C C . VAL A 1 516 ? -9.37219 23.86076 34.61993 1.000 50.40415 516 VAL A C 1
ATOM 4277 O O . VAL A 1 516 ? -8.84222 24.53031 33.72229 1.000 47.53661 516 VAL A O 1
ATOM 4281 N N . VAL A 1 517 ? -8.67342 23.40985 35.67382 1.000 48.27543 517 VAL A N 1
ATOM 4282 C CA . VAL A 1 517 ? -7.27170 23.80042 35.83684 1.000 45.83012 517 VAL A CA 1
ATOM 4283 C C . VAL A 1 517 ? -6.41059 23.20180 34.72606 1.000 48.26469 517 VAL A C 1
ATOM 4284 O O . VAL A 1 517 ? -5.59589 23.90299 34.09984 1.000 40.84504 517 VAL A O 1
ATOM 4288 N N . LEU A 1 518 ? -6.57861 21.90090 34.45536 1.000 42.78060 518 LEU A N 1
ATOM 4289 C CA . LEU A 1 518 ? -5.77035 21.26718 33.41742 1.000 42.58470 518 LEU A CA 1
ATOM 4290 C C . LEU A 1 518 ? -6.11926 21.81068 32.03627 1.000 41.71987 518 LEU A C 1
ATOM 4291 O O . LEU A 1 518 ? -5.22515 22.04342 31.21376 1.000 45.21457 518 LEU A O 1
ATOM 4296 N N . GLY A 1 519 ? -7.40934 22.00716 31.75402 1.000 39.07164 519 GLY A N 1
ATOM 4297 C CA . GLY A 1 519 ? -7.80371 22.51255 30.45448 1.000 45.60420 519 GLY A CA 1
ATOM 4298 C C . GLY A 1 519 ? -7.29998 23.91989 30.19991 1.000 49.38163 519 GLY A C 1
ATOM 4299 O O . GLY A 1 519 ? -6.90611 24.24798 29.07962 1.000 47.94446 519 GLY A O 1
ATOM 4300 N N . LYS A 1 520 ? -7.30103 24.77337 31.23227 1.000 44.40836 520 LYS A N 1
ATOM 4301 C CA . LYS A 1 520 ? -6.67751 26.08583 31.07779 1.000 45.83937 520 LYS A CA 1
ATOM 4302 C C . LYS A 1 520 ? -5.18054 25.95080 30.83022 1.000 49.84423 520 LYS A C 1
ATOM 4303 O O . LYS A 1 520 ? -4.61036 26.69790 30.02621 1.000 54.38854 520 LYS A O 1
ATOM 4309 N N . LYS A 1 521 ? -4.51856 25.02874 31.54097 1.000 48.69132 521 LYS A N 1
ATOM 4310 C CA . LYS A 1 521 ? -3.10913 24.75815 31.26449 1.000 60.31739 521 LYS A CA 1
ATOM 4311 C C . LYS A 1 521 ? -2.89784 24.43043 29.78946 1.000 56.23705 521 LYS A C 1
ATOM 4312 O O . LYS A 1 521 ? -1.99564 24.96716 29.14062 1.000 54.43730 521 LYS A O 1
ATOM 4318 N N . ILE A 1 522 ? -3.72601 23.53303 29.25276 1.000 48.34226 522 ILE A N 1
ATOM 4319 C CA . ILE A 1 522 ? -3.57870 23.09877 27.86475 1.000 51.78325 522 ILE A CA 1
ATOM 4320 C C . ILE A 1 522 ? -3.82946 24.25855 26.90765 1.000 58.34178 522 ILE A C 1
ATOM 4321 O O . ILE A 1 522 ? -3.06018 24.48513 25.96270 1.000 55.91202 522 ILE A O 1
ATOM 4326 N N . LEU A 1 523 ? -4.89627 25.02695 27.14419 1.000 55.34947 523 LEU A N 1
ATOM 4327 C CA . LEU A 1 523 ? -5.19154 26.14370 26.26213 1.000 51.90407 523 LEU A CA 1
ATOM 4328 C C . LEU A 1 523 ? -4.15300 27.25369 26.36395 1.000 60.30138 523 LEU A C 1
ATOM 4329 O O . LEU A 1 523 ? -4.02872 28.04956 25.42882 1.000 57.90027 523 LEU A O 1
ATOM 4334 N N . SER A 1 524 ? -3.40052 27.32931 27.46563 1.000 58.70180 524 SER A N 1
ATOM 4335 C CA . SER A 1 524 ? -2.39275 28.37887 27.58631 1.000 68.22677 524 SER A CA 1
ATOM 4336 C C . SER A 1 524 ? -1.13675 28.09418 26.77474 1.000 70.47554 524 SER A C 1
ATOM 4337 O O . SER A 1 524 ? -0.38337 29.02690 26.48414 1.000 68.20735 524 SER A O 1
ATOM 4340 N N . GLY A 1 525 ? -0.89015 26.84137 26.40885 1.000 66.22042 525 GLY A N 1
ATOM 4341 C CA . GLY A 1 525 ? 0.28349 26.51094 25.62482 1.000 72.61349 525 GLY A CA 1
ATOM 4342 C C . GLY A 1 525 ? 0.20402 27.01532 24.19594 1.000 81.31012 525 GLY A C 1
ATOM 4343 O O . GLY A 1 525 ? 0.58402 26.30847 23.25921 1.000 92.07101 525 GLY A O 1
#

Nearest PDB structures (foldseek):
  8bh8-assembly1_A  TM=1.001E+00  e=5.866E-65  Candida tropicalis MYA-3404
  2q7f-assembly2_B  TM=3.428E-01  e=1.782E+00  Bacillus subtilis
  6ww7-assembly1_B  TM=2.460E-01  e=6.776E-01  Homo sapiens
  7ado-assembly1_B  TM=1.948E-01  e=1.782E+00  Homo sapiens
  7adp-assembly1_B  TM=2.766E-01  e=8.578E+00  Homo sapiens

InterPro domains:
  IPR011990 Tetratricopeptide-like helical domain superfamily [G3DSA:1.25.40.10] (34-276)
  IPR011990 Tetratricopeptide-like helical domain superfamily [SSF48452] (55-483)
  IPR018834 DNA/RNA-binding domain, Est1-type [PF10373] (226-473)
  IPR019458 Telomerase activating protein Est1-like, N-terminal [PF10374] (60-193)
  IPR045153 Est1/Ebs1-like [PTHR15696] (62-269)

Foldseek 3Di:
DLVVLLVVVVVQLPDPDHDLVVLLVSVVVVLVVLVVVLVVLLVCCVVDPVVPSCNLVVLVSCVPRPLVVVLVSLLVQLVVLQVVLVVQQVVCVVVVRNVPRWQDLPSNVVSLVSSVVSLVVVLVSLLVLLLCLVAQEDDQLQAVVLCVVSVHDHDVHHYVPVDPPSNVVSLVSNLSSLLSNLVSLLSSLVSCQQGNQLRPTVVSVVCCVPVVRCDPVVVSNVVSLVSLVSSCLSPVLEQVSLQVVLVSCVVNVVNLSSLLSLLSSLQFQNHPNPRSVVVNVVSLVDCSLVVVQVQVVVPDDPPPDDLLRLLSSLLSLLLCCLLPVVQQNDPQGGPDPHGSVVSLVVSLVCCQVPPDQVSVVSSLSNLVSSLVVDDDPVSSVVSLVSSVVSVLSNLVSLLPDDHLLNLLVVLLLLVQDVVSLVVQLVDPSSLVSLVSNLVVFDDPDQAQAADDADDPSQLVQARGPSNDRGRDLHPDVVQPPRPHPHRSNPNCVVPPQPVCVVVRVVRNSSSSSNNSSVVSSVD

B-factor: mean 64.51, std 28.49, range [27.18, 186.1]

Radius of gyration: 26.29 Å; Cα contacts (8 Å, |Δi|>4): 604; chains: 1; bounding box: 54×75×68 Å

Sequence (523 aa):
AIRTYSTQLEEILSRKFSDHSLLLGFNASVQAKIYTWIVNDLDQYSKHPEMEFDAIGVFDKLWTDFHYPIIKFFQQQHAVVFEEQNRELKKCQKEGRPGEFKVRPVEMRKINDNFMKYIKEIYQFYGKLLKYFTTKYKNPNIPDKFLEEFRFTVSGNAIECQDDNFLGHVIHLSHKCCLCLGDMLRNQAFIDTNYVVPCLSNKEFFKFKSSPNKRNHMGSYVKAIQYYNLCIMLIPALSEPYNQIGVIYNSVDDKFNAIYWFLRSHFSRLSEHQLGFANMSAILKKHWFTTALVDIVNGNSERRFSNANVMNVFLVCLLGYIYCPERYKNGPNIVKKIPFSKIETDLFKMISSDFDEQVVLKHLVVMFGIVRLTREDEQRDKLLRFAFRYVEKVLVYLKTGDGLMVLRFILNLLRENAPWLQVFTSRRNCVVYLTAVLKRFASDSTTRPTRMFFFEEDVNFRDCSLIKYQFKDFNDEALFSPYIANMVVGDYSKCDLQDAVDEYVERKRTDAVVVLGKKILSG

Solvent-accessible surface area: 25038 Å² total; per-residue (Å²): 98,27,171,82,46,16,88,78,0,100,92,16,19,87,109,185,173,58,68,86,66,66,7,39,42,30,0,50,65,1,18,66,120,8,49,67,110,0,32,84,30,4,94,76,13,87,152,100,79,74,179,114,28,77,0,39,29,12,1,56,107,1,13,78,42,0,0,77,31,0,0,102,34,8,32,113,41,0,30,85,6,26,66,78,7,42,161,56,3,94,117,12,78,176,103,63,136,90,76,98,7,144,10,148,55,112,78,0,142,122,20,19,76,14,0,71,109,0,6,125,66,0,64,90,11,0,24,112,0,1,106,38,1,1,24,77,17,73,18,52,75,15,6,58,90,0,15,94,105,43,195,21,119,61,65,80,42,42,105,36,93,169,43,112,84,1,12,35,47,1,18,64,0,0,3,26,0,0,13,0,0,0,9,0,16,36,12,33,8,63,0,42,10,16,36,8,53,0,0,54,44,42,150,41,0,88,102,42,88,89,50,100,27,135,23,110,53,56,57,58,2,84,106,1,23,100,19,0,69,18,0,25,27,11,30,10,0,20,0,56,0,3,6,36,1,0,48,1,40,48,28,8,45,46,22,9,29,0,2,6,42,1,0,4,1,25,10,4,103,100,9,73,101,136,87,2,74,58,48,0,22,60,10,7,91,123,104,50,1,7,67,0,0,19,34,33,71,104,55,143,50,158,64,203,34,50,82,34,64,21,1,19,3,10,0,3,0,0,6,2,37,12,38,0,46,125,70,0,100,107,45,96,20,3,31,153,165,16,54,26,74,118,0,27,62,33,0,17,135,30,0,55,87,42,38,66,50,74,25,0,5,52,0,0,0,2,0,4,0,6,0,68,34,9,201,97,108,131,44,51,63,86,0,8,108,0,0,0,76,0,1,17,90,0,1,56,52,5,82,120,16,123,4,26,16,0,2,0,0,3,1,0,2,2,93,14,13,72,84,1,52,117,37,0,46,77,54,192,63,0,50,59,42,0,50,33,0,6,122,118,56,95,32,149,29,119,98,85,9,78,17,91,2,8,7,101,1,5,46,49,1,42,22,2,16,0,0,100,81,68,8,50,3,3,56,12,127,85,14,84,86,67,190,85,14,7,20,23,12,14,20,101,87,119,30,148,28,145,106,48,12,118,100,24,18,101,122,42,34,20,27,0,1,5,8,7,0,103,111,10,49,100,95

Organism: Candida tropicalis (strain ATCC MYA-3404 / T1) (NCBI:txid294747)